Protein AF-0000000068113407 (afdb_homodimer)

InterPro domains:
  IPR004045 Glutathione S-transferase, N-terminal [PF13417] (29-101)
  IPR004045 Glutathione S-transferase, N-terminal [PS50404] (24-103)
  IPR005442 Glutathione S-transferase, omega-class [PR01625] (24-39)
  IPR005442 Glutathione S-transferase, omega-class [PR01625] (99-113)
  IPR005442 Glutathione S-transferase, omega-class [PR01625] (165-184)
  IPR010987 Glutathione S-transferase, C-terminal-like [PS50405] (108-237)
  IPR036249 Thioredoxin-like superfamily [SSF52833] (15-104)
  IPR036282 Glutathione S-transferase, C-terminal domain superfamily [SSF47616] (107-226)
  IPR040079 Glutathione transferase family [SFLDS00019] (26-212)
  IPR050983 Glutathione S-transferase Omega/HSP26 [PTHR43968] (9-236)

pLDDT: mean 93.96, std 8.07, range [32.47, 98.88]

Foldseek 3Di:
DPQPDADLLDDADFAPRDDDDDPLFKEWAAALLDLLQQLQLLLCLQLVGRYHYHHHDLVGGYPCQCQQPVVSDDTWIDHDDSRIDHTSLRNSVVCCVVRVPRHQADPPPVRNVVLVVLLVLLVLLVVVVVCVQEPVVPDDPVSLVSNVVSLVVVLVCCVVQVALENSHVDHGSSCSSNLSSVLLLVLDPDPSSDDDCVRRVSVVSSNVVQCVDPSNVSSRQDSVLSVVVSVCSNVVHDDSVVSSVVD/DPQPDADLLDDADFAPRDDDDDPLFKEWAAALLDLLQQLQLLLCLQLVGRYHYHHHDLVGGYPCQCQQPVVSDDTWIDHDDSRIDHTSLRNSVVCCVVRVPRHQADPPPVRNVVLVVLLVLLVLLVVVVVCVQEPVVPDDPVSLVSNVVSLVVVLVCCVVQVALENSHVDHGSSCSSNLSSVLLLVLDPDPSSDDDCVRRVSVVSSNVVQCVDRSNVSSRQDSVLSVVVSVCSNVVHDDSVVSSVVD

Solvent-accessible surface area (backbone atoms only — not comparable to full-atom values): 27690 Å² total; per-residue (Å²): 128,80,76,77,78,75,67,82,76,55,72,55,40,22,59,86,50,77,81,77,77,86,82,87,54,38,30,33,40,30,31,86,84,37,52,53,20,44,29,39,51,30,47,37,46,64,49,66,56,80,62,43,74,44,30,43,26,82,84,47,48,30,82,66,43,57,81,57,17,92,80,62,54,62,22,17,33,32,77,44,97,88,44,55,45,52,47,34,70,50,42,44,53,43,47,49,68,78,49,56,89,53,74,43,65,59,87,49,60,68,60,35,44,48,38,55,48,54,45,58,51,44,49,41,51,50,52,50,53,48,30,64,44,70,39,53,86,71,64,44,72,65,56,51,49,44,31,52,50,35,53,48,48,53,34,49,51,37,59,75,67,69,36,67,30,86,52,28,87,48,75,20,47,43,42,48,66,46,39,50,48,54,57,52,44,69,69,46,97,42,80,94,58,58,81,52,53,92,81,33,48,65,42,49,52,33,53,56,52,46,56,66,34,70,39,43,48,78,65,61,75,54,66,69,45,51,52,48,50,54,54,25,51,56,71,69,60,74,58,69,64,69,44,56,72,68,97,127,80,75,77,79,74,67,80,76,55,74,55,40,21,58,84,49,78,82,78,77,87,81,87,55,37,30,34,40,30,31,86,82,37,52,54,22,43,30,39,52,30,47,35,47,65,50,67,56,78,60,43,75,44,29,43,24,82,84,48,48,30,82,64,43,57,81,57,17,92,81,62,54,62,22,17,34,32,76,46,95,87,42,55,45,53,48,34,68,50,40,44,52,43,46,49,68,78,47,56,88,52,71,45,65,60,86,49,61,69,60,34,45,48,38,55,49,53,44,58,52,44,48,40,51,49,51,49,53,48,30,64,45,70,38,53,86,72,64,44,71,65,55,52,49,43,30,52,50,35,53,49,49,53,33,48,51,38,59,74,68,70,38,67,32,88,51,28,88,50,76,19,47,43,42,47,65,47,39,50,47,54,56,52,44,69,69,47,95,42,80,93,59,60,82,52,53,92,80,33,48,64,44,50,52,32,52,55,52,48,55,66,33,68,39,43,49,78,65,62,75,54,66,70,43,52,50,48,49,53,56,25,50,55,70,69,59,72,58,68,65,70,44,59,74,66,101

Organism: Bombyx mori (NCBI:txid7091)

Sequence (494 aa):
MVSPKINFNTKHLGKGDPLPPWSGKLRVYNMRLCPFAQRTILTLNAKQIDYEVINIDLVNKPEWLPTKSIFGKVPTIEVEDGVCICESLIIAEYLEEVYPEIPLISKDPIKKAYEKIIIEASEPIFVMYFKVMRTPDTINDETLMSYHKALTFFEGQLRNRGTRFLGGEKPGFADYMIWPWFERIQSMNDEKLKIKSAKFDLLVAYIENMYKDPAVSQYLLPKDVMDKLHAEYKTGKFEVQSIEDLLMVSPKINFNTKHLGKGDPLPPWSGKLRVYNMRLCPFAQRTILTLNAKQIDYEVINIDLVNKPEWLPTKSIFGKVPTIEVEDGVCICESLIIAEYLEEVYPEIPLISKDPIKKAYEKIIIEASEPIFVMYFKVMRTPDTINDETLMSYHKALTFFEGQLRNRGTRFLGGEKPGFADYMIWPWFERIQSMNDEKLKIKSAKFDLLVAYIENMYKDPAVSQYLLPKDVMDKLHAEYKTGKFEVQSIEDLL

Radius of gyration: 23.31 Å; Cα contacts (8 Å, |Δi|>4): 708; chains: 2; bounding box: 56×69×54 Å

Structure (mmCIF, N/CA/C/O backbone):
data_AF-0000000068113407-model_v1
#
loop_
_entity.id
_entity.type
_entity.pdbx_description
1 polymer 'Glutathione S-transferase 13'
#
loop_
_atom_site.group_PDB
_atom_site.id
_atom_site.type_symbol
_atom_site.label_atom_id
_atom_site.label_alt_id
_atom_site.label_comp_id
_atom_site.label_asym_id
_atom_site.label_entity_id
_atom_site.label_seq_id
_atom_site.pdbx_PDB_ins_code
_atom_site.Cartn_x
_atom_site.Cartn_y
_atom_site.Cartn_z
_atom_site.occupancy
_atom_site.B_iso_or_equiv
_atom_site.auth_seq_id
_atom_site.auth_comp_id
_atom_site.auth_asym_id
_atom_site.auth_atom_id
_atom_site.pdbx_PDB_model_num
ATOM 1 N N . MET A 1 1 ? 17.859 19.094 28.344 1 32.53 1 MET A N 1
ATOM 2 C CA . MET A 1 1 ? 18.109 19.875 27.141 1 32.53 1 MET A CA 1
ATOM 3 C C . MET A 1 1 ? 16.969 19.766 26.156 1 32.53 1 MET A C 1
ATOM 5 O O . MET A 1 1 ? 16.516 18.656 25.859 1 32.53 1 MET A O 1
ATOM 9 N N . VAL A 1 2 ? 16.156 20.688 26.047 1 39.19 2 VAL A N 1
ATOM 10 C CA . VAL A 1 2 ? 14.992 20.703 25.156 1 39.19 2 VAL A CA 1
ATOM 11 C C . VAL A 1 2 ? 15.414 20.312 23.75 1 39.19 2 VAL A C 1
ATOM 13 O O . VAL A 1 2 ? 16.391 20.844 23.203 1 39.19 2 VAL A O 1
ATOM 16 N N . SER A 1 3 ? 15.242 19.109 23.266 1 49.22 3 SER A N 1
ATOM 17 C CA . SER A 1 3 ? 15.633 18.719 21.906 1 49.22 3 SER A CA 1
ATOM 18 C C . SER A 1 3 ? 15.367 19.859 20.922 1 49.22 3 SER A C 1
ATOM 20 O O . SER A 1 3 ? 14.297 20.469 20.938 1 49.22 3 SER A O 1
ATOM 22 N N . PRO A 1 4 ? 16.531 20.5 20.422 1 57.78 4 PRO A N 1
ATOM 23 C CA . PRO A 1 4 ? 16.359 21.625 19.484 1 57.78 4 PRO A CA 1
ATOM 24 C C . PRO A 1 4 ? 15.203 21.406 18.516 1 57.78 4 PRO A C 1
ATOM 26 O O . PRO A 1 4 ? 14.914 20.266 18.125 1 57.78 4 PRO A O 1
ATOM 29 N N . LYS A 1 5 ? 14.328 22.391 18.453 1 81.06 5 LYS A N 1
ATOM 30 C CA . LYS A 1 5 ? 13.188 22.406 17.547 1 81.06 5 LYS A CA 1
ATOM 31 C C . LYS A 1 5 ? 13.633 22.141 16.109 1 81.06 5 LYS A C 1
ATOM 33 O O . LYS A 1 5 ? 14.609 22.734 15.633 1 81.06 5 LYS A O 1
ATOM 38 N N . ILE A 1 6 ? 13.203 21.172 15.516 1 90.5 6 ILE A N 1
ATOM 39 C CA . ILE A 1 6 ? 13.5 20.812 14.133 1 90.5 6 ILE A CA 1
ATOM 40 C C . ILE A 1 6 ? 13.109 21.953 13.203 1 90.5 6 ILE A C 1
ATOM 42 O O . ILE A 1 6 ? 12.008 22.5 13.305 1 90.5 6 ILE A O 1
ATOM 46 N N . ASN A 1 7 ? 14.062 22.453 12.445 1 92.44 7 ASN A N 1
ATOM 47 C CA . ASN A 1 7 ? 13.727 23.391 11.375 1 92.44 7 ASN A CA 1
ATOM 48 C C . ASN A 1 7 ? 13.211 22.656 10.141 1 92.44 7 ASN A C 1
ATOM 50 O O . ASN A 1 7 ? 13.992 22.109 9.359 1 92.44 7 ASN A O 1
ATOM 54 N N . PHE A 1 8 ? 11.906 22.719 9.852 1 95.31 8 PHE A N 1
ATOM 55 C CA . PHE A 1 8 ? 11.273 21.984 8.758 1 95.31 8 PHE A CA 1
ATOM 56 C C . PHE A 1 8 ? 11.5 22.719 7.434 1 95.31 8 PHE A C 1
ATOM 58 O O . PHE A 1 8 ? 11.227 22.172 6.363 1 95.31 8 PHE A O 1
ATOM 65 N N . ASN A 1 9 ? 11.961 23.922 7.5 1 93.19 9 ASN A N 1
ATOM 66 C CA . ASN A 1 9 ? 11.945 24.781 6.32 1 93.19 9 ASN A CA 1
ATOM 67 C C . ASN A 1 9 ? 13.352 25.078 5.824 1 93.19 9 ASN A C 1
ATOM 69 O O . ASN A 1 9 ? 13.641 26.188 5.387 1 93.19 9 ASN A O 1
ATOM 73 N N . THR A 1 10 ? 14.195 24.125 5.984 1 91.75 10 THR A N 1
ATOM 74 C CA . THR A 1 10 ? 15.547 24.25 5.449 1 91.75 10 THR A CA 1
ATOM 75 C C . THR A 1 10 ? 15.523 24.297 3.924 1 91.75 10 THR A C 1
ATOM 77 O O . THR A 1 10 ? 14.508 23.969 3.303 1 91.75 10 THR A O 1
ATOM 80 N N . LYS A 1 11 ? 16.625 24.734 3.418 1 94.19 11 LYS A N 1
ATOM 81 C CA . LYS A 1 11 ? 16.797 24.75 1.969 1 94.19 11 LYS A CA 1
ATOM 82 C C . LYS A 1 11 ? 16.562 23.375 1.368 1 94.19 11 LYS A C 1
ATOM 84 O O . LYS A 1 11 ? 17 22.359 1.922 1 94.19 11 LYS A O 1
ATOM 89 N N . HIS A 1 12 ? 15.875 23.359 0.222 1 97.19 12 HIS A N 1
ATOM 90 C CA . HIS A 1 12 ? 15.75 22.125 -0.542 1 97.19 12 HIS A CA 1
ATOM 91 C C . HIS A 1 12 ? 16.984 21.875 -1.397 1 97.19 12 HIS A C 1
ATOM 93 O O . HIS A 1 12 ? 17.266 22.641 -2.32 1 97.19 12 HIS A O 1
ATOM 99 N N . LEU A 1 13 ? 17.688 20.812 -1.129 1 97.81 13 LEU A N 1
ATOM 100 C CA . LEU A 1 13 ? 18.922 20.516 -1.847 1 97.81 13 LEU A CA 1
ATOM 101 C C . LEU A 1 13 ? 18.625 20.016 -3.258 1 97.81 13 LEU A C 1
ATOM 103 O O . LEU A 1 13 ? 17.75 19.156 -3.449 1 97.81 13 LEU A O 1
ATOM 107 N N . GLY A 1 14 ? 19.266 20.578 -4.234 1 97.19 14 GLY A N 1
ATOM 108 C CA . GLY A 1 14 ? 19.109 20.219 -5.633 1 97.19 14 GLY A CA 1
ATOM 109 C C . GLY A 1 14 ? 20.406 19.844 -6.312 1 97.19 14 GLY A C 1
ATOM 110 O O . GLY A 1 14 ? 21.375 19.5 -5.645 1 97.19 14 GLY A O 1
ATOM 111 N N . LYS A 1 15 ? 20.344 19.797 -7.656 1 97 15 LYS A N 1
ATOM 112 C CA . LYS A 1 15 ? 21.5 19.469 -8.469 1 97 15 LYS A CA 1
ATOM 113 C C . LYS A 1 15 ? 22.719 20.297 -8.047 1 97 15 LYS A C 1
ATOM 115 O O . LYS A 1 15 ? 22.625 21.516 -7.895 1 97 15 LYS A O 1
ATOM 120 N N . GLY A 1 16 ? 23.812 19.641 -7.844 1 97.69 16 GLY A N 1
ATOM 121 C CA . GLY A 1 16 ? 25.062 20.312 -7.508 1 97.69 16 GLY A CA 1
ATOM 122 C C . GLY A 1 16 ? 25.266 20.469 -6.012 1 97.69 16 GLY A C 1
ATOM 123 O O . GLY A 1 16 ? 26.391 20.719 -5.555 1 97.69 16 GLY A O 1
ATOM 124 N N . ASP A 1 17 ? 24.188 20.453 -5.168 1 98.06 17 ASP A N 1
ATOM 125 C CA . ASP A 1 17 ? 24.312 20.562 -3.719 1 98.06 17 ASP A CA 1
ATOM 126 C C . ASP A 1 17 ? 24.938 19.297 -3.125 1 98.06 17 ASP A C 1
ATOM 128 O O . ASP A 1 17 ? 24.594 18.188 -3.539 1 98.06 17 ASP A O 1
ATOM 132 N N . PRO A 1 18 ? 25.859 19.438 -2.234 1 98 18 PRO A N 1
ATOM 133 C CA . PRO A 1 18 ? 26.5 18.25 -1.653 1 98 18 PRO A CA 1
ATOM 134 C C . PRO A 1 18 ? 25.609 17.531 -0.654 1 98 18 PRO A C 1
ATOM 136 O O . PRO A 1 18 ? 24.734 18.141 -0.025 1 98 18 PRO A O 1
ATOM 139 N N . LEU A 1 19 ? 25.781 16.297 -0.488 1 97.75 19 LEU A N 1
ATOM 140 C CA . LEU A 1 19 ? 25.141 15.5 0.562 1 97.75 19 LEU A CA 1
ATOM 141 C C . LEU A 1 19 ? 25.688 15.883 1.935 1 97.75 19 LEU A C 1
ATOM 143 O O . LEU A 1 19 ? 26.891 15.805 2.172 1 97.75 19 LEU A O 1
ATOM 147 N N . PRO A 1 20 ? 24.812 16.344 2.854 1 97.25 20 PRO A N 1
ATOM 148 C CA . PRO A 1 20 ? 25.297 16.609 4.207 1 97.25 20 PRO A CA 1
ATOM 149 C C . PRO A 1 20 ? 25.844 15.367 4.895 1 97.25 20 PRO A C 1
ATOM 151 O O . PRO A 1 20 ? 25.312 14.273 4.723 1 97.25 20 PRO A O 1
ATOM 154 N N . PRO A 1 21 ? 26.859 15.484 5.684 1 96.62 21 PRO A N 1
ATOM 155 C CA . PRO A 1 21 ? 27.406 14.32 6.383 1 96.62 21 PRO A CA 1
ATOM 156 C C . PRO A 1 21 ? 26.422 13.688 7.352 1 96.62 21 PRO A C 1
ATOM 158 O O . PRO A 1 21 ? 25.531 14.375 7.867 1 96.62 21 PRO A O 1
ATOM 161 N N . TRP A 1 22 ? 26.594 12.445 7.535 1 95.94 22 TRP A N 1
ATOM 162 C CA . TRP A 1 22 ? 25.766 11.734 8.5 1 95.94 22 TRP A CA 1
ATOM 163 C C . TRP A 1 22 ? 25.984 12.273 9.906 1 95.94 22 TRP A C 1
ATOM 165 O O . TRP A 1 22 ? 27.125 12.383 10.375 1 95.94 22 TRP A O 1
ATOM 175 N N . SER A 1 23 ? 24.969 12.625 10.609 1 94.25 23 SER A N 1
ATOM 176 C CA . SER A 1 23 ? 25.047 13.273 11.914 1 94.25 23 SER A CA 1
ATOM 177 C C . SER A 1 23 ? 25 12.25 13.047 1 94.25 23 SER A C 1
ATOM 179 O O . SER A 1 23 ? 25.297 12.578 14.195 1 94.25 23 SER A O 1
ATOM 181 N N . GLY A 1 24 ? 24.516 11.016 12.773 1 94.19 24 GLY A N 1
ATOM 182 C CA . GLY A 1 24 ? 24.312 10.016 13.805 1 94.19 24 GLY A CA 1
ATOM 183 C C . GLY A 1 24 ? 22.875 9.945 14.289 1 94.19 24 GLY A C 1
ATOM 184 O O . GLY A 1 24 ? 22.516 9.055 15.07 1 94.19 24 GLY A O 1
ATOM 185 N N . LYS A 1 25 ? 22.094 10.875 13.75 1 95.19 25 LYS A N 1
ATOM 186 C CA . LYS A 1 25 ? 20.672 10.906 14.062 1 95.19 25 LYS A CA 1
ATOM 187 C C . LYS A 1 25 ? 19.828 10.367 12.906 1 95.19 25 LYS A C 1
ATOM 189 O O . LYS A 1 25 ? 20.266 10.391 11.758 1 95.19 25 LYS A O 1
ATOM 194 N N . LEU A 1 26 ? 18.641 9.867 13.352 1 97.94 26 LEU A N 1
ATOM 195 C CA . LEU A 1 26 ? 17.688 9.523 12.297 1 97.94 26 LEU A CA 1
ATOM 196 C C . LEU A 1 26 ? 17.484 10.695 11.344 1 97.94 26 LEU A C 1
ATOM 198 O O . LEU A 1 26 ? 17.266 11.828 11.781 1 97.94 26 LEU A O 1
ATOM 202 N N . ARG A 1 27 ? 17.672 10.398 10.062 1 98.19 27 ARG A N 1
ATOM 203 C CA . ARG A 1 27 ? 17.578 11.445 9.039 1 98.19 27 ARG A CA 1
ATOM 204 C C . ARG A 1 27 ? 16.406 11.195 8.102 1 98.19 27 ARG A C 1
ATOM 206 O O . ARG A 1 27 ? 16.172 10.062 7.676 1 98.19 27 ARG A O 1
ATOM 213 N N . VAL A 1 28 ? 15.648 12.25 7.812 1 98.62 28 VAL A N 1
ATOM 214 C CA . VAL A 1 28 ? 14.539 12.164 6.863 1 98.62 28 VAL A CA 1
ATOM 215 C C . VAL A 1 28 ? 14.875 12.969 5.609 1 98.62 28 VAL A C 1
ATOM 217 O O . VAL A 1 28 ? 15.109 14.18 5.688 1 98.62 28 VAL A O 1
ATOM 220 N N . TYR A 1 29 ? 15.031 12.273 4.496 1 98.75 29 TYR A N 1
ATOM 221 C CA . TYR A 1 29 ? 14.977 12.969 3.213 1 98.75 29 TYR A CA 1
ATOM 222 C C . TYR A 1 29 ? 13.539 13.344 2.865 1 98.75 29 TYR A C 1
ATOM 224 O O . TYR A 1 29 ? 12.68 12.477 2.705 1 98.75 29 TYR A O 1
ATOM 232 N N . ASN A 1 30 ? 13.289 14.602 2.672 1 98.19 30 ASN A N 1
ATOM 233 C CA . ASN A 1 30 ? 11.953 15.195 2.709 1 98.19 30 ASN A CA 1
ATOM 234 C C . ASN A 1 30 ? 11.75 16.188 1.57 1 98.19 30 ASN A C 1
ATOM 236 O O . ASN A 1 30 ? 12.68 16.469 0.81 1 98.19 30 ASN A O 1
ATOM 240 N N . MET A 1 31 ? 10.625 16.547 1.282 1 96.94 31 MET A N 1
ATOM 241 C CA . MET A 1 31 ? 10.164 17.734 0.557 1 96.94 31 MET A CA 1
ATOM 242 C C . MET A 1 31 ? 8.992 18.391 1.274 1 96.94 31 MET A C 1
ATOM 244 O O . MET A 1 31 ? 7.965 17.75 1.507 1 96.94 31 MET A O 1
ATOM 248 N N . ARG A 1 32 ? 9.148 19.594 1.613 1 95.56 32 ARG A N 1
ATOM 249 C CA . ARG A 1 32 ? 8.25 20.297 2.527 1 95.56 32 ARG A CA 1
ATOM 250 C C . ARG A 1 32 ? 6.812 20.234 2.027 1 95.56 32 ARG A C 1
ATOM 252 O O . ARG A 1 32 ? 5.875 20.172 2.826 1 95.56 32 ARG A O 1
ATOM 259 N N . LEU A 1 33 ? 6.641 20.219 0.762 1 93.62 33 LEU A N 1
ATOM 260 C CA . LEU A 1 33 ? 5.309 20.312 0.177 1 93.62 33 LEU A CA 1
ATOM 261 C C . LEU A 1 33 ? 4.758 18.922 -0.152 1 93.62 33 LEU A C 1
ATOM 263 O O . LEU A 1 33 ? 3.619 18.797 -0.608 1 93.62 33 LEU A O 1
ATOM 267 N N . CYS A 1 34 ? 5.477 17.922 0.014 1 95.19 34 CYS A N 1
ATOM 268 C CA . CYS A 1 34 ? 5.066 16.578 -0.386 1 95.19 34 CYS A CA 1
ATOM 269 C C . CYS A 1 34 ? 4.141 15.969 0.654 1 95.19 34 CYS A C 1
ATOM 271 O O . CYS A 1 34 ? 4.531 15.781 1.808 1 95.19 34 CYS A O 1
ATOM 273 N N . PRO A 1 35 ? 2.938 15.633 0.251 1 96.5 35 PRO A N 1
ATOM 274 C CA . PRO A 1 35 ? 1.987 15.062 1.212 1 96.5 35 PRO A CA 1
ATOM 275 C C . PRO A 1 35 ? 2.416 13.695 1.727 1 96.5 35 PRO A C 1
ATOM 277 O O . PRO A 1 35 ? 2.111 13.336 2.867 1 96.5 35 PRO A O 1
ATOM 280 N N . PHE A 1 36 ? 3.115 12.898 0.971 1 97.88 36 PHE A N 1
ATOM 281 C CA . PHE A 1 36 ? 3.58 11.594 1.414 1 97.88 36 PHE A CA 1
ATOM 282 C C . PHE A 1 36 ? 4.711 11.734 2.426 1 97.88 36 PHE A C 1
ATOM 284 O O . PHE A 1 36 ? 4.773 10.984 3.402 1 97.88 36 PHE A O 1
ATOM 291 N N . ALA A 1 37 ? 5.586 12.672 2.189 1 98.44 37 ALA A N 1
ATOM 292 C CA . ALA A 1 37 ? 6.637 12.953 3.166 1 98.44 37 ALA A CA 1
ATOM 293 C C . ALA A 1 37 ? 6.047 13.484 4.469 1 98.44 37 ALA A C 1
ATOM 295 O O . ALA A 1 37 ? 6.574 13.219 5.551 1 98.44 37 ALA A O 1
ATOM 296 N N . GLN A 1 38 ? 4.961 14.219 4.332 1 98.5 38 GLN A N 1
ATOM 297 C CA . GLN A 1 38 ? 4.273 14.727 5.516 1 98.5 38 GLN A CA 1
ATOM 298 C C . GLN A 1 38 ? 3.859 13.586 6.441 1 98.5 38 GLN A C 1
ATOM 300 O O . GLN A 1 38 ? 3.926 13.711 7.664 1 98.5 38 GLN A O 1
ATOM 305 N N . ARG A 1 39 ? 3.438 12.438 5.922 1 98.81 39 ARG A N 1
ATOM 306 C CA . ARG A 1 39 ? 3.107 11.266 6.727 1 98.81 39 ARG A CA 1
ATOM 307 C C . ARG A 1 39 ? 4.25 10.914 7.672 1 98.81 39 ARG A C 1
ATOM 309 O O . ARG A 1 39 ? 4.027 10.656 8.859 1 98.81 39 ARG A O 1
ATOM 316 N N . THR A 1 40 ? 5.441 10.906 7.113 1 98.88 40 THR A N 1
ATOM 317 C CA . THR A 1 40 ? 6.629 10.531 7.871 1 98.88 40 THR A CA 1
ATOM 318 C C . THR A 1 40 ? 6.914 11.562 8.969 1 98.88 40 THR A C 1
ATOM 320 O O . THR A 1 40 ? 7.141 11.195 10.125 1 98.88 40 THR A O 1
ATOM 323 N N . ILE A 1 41 ? 6.824 12.82 8.633 1 98.75 41 ILE A N 1
ATOM 324 C CA . ILE A 1 41 ? 7.086 13.891 9.594 1 98.75 41 ILE A CA 1
ATOM 325 C C . ILE A 1 41 ? 6.059 13.828 10.719 1 98.75 41 ILE A C 1
ATOM 327 O O . ILE A 1 41 ? 6.414 13.93 11.898 1 98.75 41 ILE A O 1
ATOM 331 N N . LEU A 1 42 ? 4.801 13.672 10.352 1 98.75 42 LEU A N 1
ATOM 332 C CA . LEU A 1 42 ? 3.754 13.586 11.367 1 98.75 42 LEU A CA 1
ATOM 333 C C . LEU A 1 42 ? 3.996 12.406 12.297 1 98.75 42 LEU A C 1
ATOM 335 O O . LEU A 1 42 ? 3.801 12.516 13.516 1 98.75 42 LEU A O 1
ATOM 339 N N . THR A 1 43 ? 4.383 11.25 11.766 1 98.75 43 THR A N 1
ATOM 340 C CA . THR A 1 43 ? 4.684 10.078 12.578 1 98.75 43 THR A CA 1
ATOM 341 C C . THR A 1 43 ? 5.816 10.367 13.555 1 98.75 43 THR A C 1
ATOM 343 O O . THR A 1 43 ? 5.707 10.07 14.75 1 98.75 43 THR A O 1
ATOM 346 N N . LEU A 1 44 ? 6.848 10.953 13.047 1 98.69 44 LEU A N 1
ATOM 347 C CA . LEU A 1 44 ? 8.008 11.273 13.867 1 98.69 44 LEU A CA 1
ATOM 348 C C . LEU A 1 44 ? 7.641 12.258 14.969 1 98.69 44 LEU A C 1
ATOM 350 O O . LEU A 1 44 ? 8.039 12.086 16.125 1 98.69 44 LEU A O 1
ATOM 354 N N . ASN A 1 45 ? 6.895 13.305 14.586 1 98.44 45 ASN A N 1
ATOM 355 C CA . ASN A 1 45 ? 6.438 14.289 15.555 1 98.44 45 ASN A CA 1
ATOM 356 C C . ASN A 1 45 ? 5.562 13.656 16.641 1 98.44 45 ASN A C 1
ATOM 358 O O . ASN A 1 45 ? 5.754 13.914 17.828 1 98.44 45 ASN A O 1
ATOM 362 N N . ALA A 1 46 ? 4.637 12.867 16.203 1 98.5 46 ALA A N 1
ATOM 363 C CA . ALA A 1 46 ? 3.709 12.227 17.141 1 98.5 46 ALA A CA 1
ATOM 364 C C . ALA A 1 46 ? 4.453 11.32 18.125 1 98.5 46 ALA A C 1
ATOM 366 O O . ALA A 1 46 ? 4.094 11.242 19.297 1 98.5 46 ALA A O 1
ATOM 367 N N . LYS A 1 47 ? 5.469 10.672 17.625 1 98.38 47 LYS A N 1
ATOM 368 C CA . LYS A 1 47 ? 6.211 9.727 18.453 1 98.38 47 LYS A CA 1
ATOM 369 C C . LYS A 1 47 ? 7.328 10.422 19.234 1 98.38 47 LYS A C 1
ATOM 371 O O . LYS A 1 47 ? 8.016 9.797 20.031 1 98.38 47 LYS A O 1
ATOM 376 N N . GLN A 1 48 ? 7.52 11.68 18.953 1 97.56 48 GLN A N 1
ATOM 377 C CA . GLN A 1 48 ? 8.508 12.492 19.641 1 97.56 48 GLN A CA 1
ATOM 378 C C . GLN A 1 48 ? 9.914 11.914 19.484 1 97.56 48 GLN A C 1
ATOM 380 O O . GLN A 1 48 ? 10.656 11.789 20.453 1 97.56 48 GLN A O 1
ATOM 385 N N . ILE A 1 49 ? 10.203 11.539 18.312 1 97.44 49 ILE A N 1
ATOM 386 C CA . ILE A 1 49 ? 11.516 11.023 17.953 1 97.44 49 ILE A CA 1
ATOM 387 C C . ILE A 1 49 ? 12.414 12.18 17.5 1 97.44 49 ILE A C 1
ATOM 389 O O . ILE A 1 49 ? 11.969 13.07 16.766 1 97.44 49 ILE A O 1
ATOM 393 N N . ASP A 1 50 ? 13.625 12.148 17.969 1 96.44 50 ASP A N 1
ATOM 394 C CA . ASP A 1 50 ? 14.609 13.109 17.5 1 96.44 50 ASP A CA 1
ATOM 395 C C . ASP A 1 50 ? 15.133 12.727 16.125 1 96.44 50 ASP A C 1
ATOM 397 O O . ASP A 1 50 ? 15.508 11.578 15.891 1 96.44 50 ASP A O 1
ATOM 401 N N . TYR A 1 51 ? 15.109 13.688 15.18 1 97.38 51 TYR A N 1
ATOM 402 C CA . TYR A 1 51 ? 15.531 13.414 13.812 1 97.38 51 TYR A CA 1
ATOM 403 C C . TYR A 1 51 ? 16.031 14.688 13.133 1 97.38 51 TYR A C 1
ATOM 405 O O . TYR A 1 51 ? 15.867 15.789 13.664 1 97.38 51 TYR A O 1
ATOM 413 N N . GLU A 1 52 ? 16.719 14.453 12.047 1 96.5 52 GLU A N 1
ATOM 414 C CA . GLU A 1 52 ? 17.141 15.547 11.164 1 96.5 52 GLU A CA 1
ATOM 415 C C . GLU A 1 52 ? 16.359 15.516 9.852 1 96.5 52 GLU A C 1
ATOM 417 O O . GLU A 1 52 ? 16.062 14.445 9.32 1 96.5 52 GLU A O 1
ATOM 422 N N . VAL A 1 53 ? 16.047 16.703 9.352 1 97.44 53 VAL A N 1
ATOM 423 C CA . VAL A 1 53 ? 15.312 16.812 8.094 1 97.44 53 VAL A CA 1
ATOM 424 C C . VAL A 1 53 ? 16.234 17.375 7.012 1 97.44 53 VAL A C 1
ATOM 426 O O . VAL A 1 53 ? 16.922 18.375 7.227 1 97.44 53 VAL A O 1
ATOM 429 N N . ILE A 1 54 ? 16.344 16.719 5.922 1 97.88 54 ILE A N 1
ATOM 430 C CA . ILE A 1 54 ? 17 17.203 4.715 1 97.88 54 ILE A CA 1
ATOM 431 C C . ILE A 1 54 ? 15.984 17.328 3.582 1 97.88 54 ILE A C 1
ATOM 433 O O . ILE A 1 54 ? 15.539 16.312 3.027 1 97.88 54 ILE A O 1
ATOM 437 N N . ASN A 1 55 ? 15.656 18.578 3.205 1 97.75 55 ASN A N 1
ATOM 438 C CA . ASN A 1 55 ? 14.703 18.781 2.123 1 97.75 55 ASN A CA 1
ATOM 439 C C . ASN A 1 55 ? 15.359 18.641 0.755 1 97.75 55 ASN A C 1
ATOM 441 O O . ASN A 1 55 ? 16.5 19.062 0.558 1 97.75 55 ASN A O 1
ATOM 445 N N . ILE A 1 56 ? 14.625 18.031 -0.161 1 97.81 56 ILE A N 1
ATOM 446 C CA . ILE A 1 56 ? 15.117 17.703 -1.498 1 97.81 56 ILE A CA 1
ATOM 447 C C . ILE A 1 56 ? 14.281 18.438 -2.541 1 97.81 56 ILE A C 1
ATOM 449 O O . ILE A 1 56 ? 13.055 18.484 -2.443 1 97.81 56 ILE A O 1
ATOM 453 N N . ASP A 1 57 ? 14.969 19.125 -3.492 1 96.06 57 ASP A N 1
ATOM 454 C CA . ASP A 1 57 ? 14.32 19.609 -4.703 1 96.06 57 ASP A CA 1
ATOM 455 C C . ASP A 1 57 ? 14 18.469 -5.66 1 96.06 57 ASP A C 1
ATOM 457 O O . ASP A 1 57 ? 14.898 17.922 -6.305 1 96.06 57 ASP A O 1
ATOM 461 N N . LEU A 1 58 ? 12.781 18.188 -5.84 1 93 58 LEU A N 1
ATOM 462 C CA . LEU A 1 58 ? 12.391 17.016 -6.617 1 93 58 LEU A CA 1
ATOM 463 C C . LEU A 1 58 ? 12.359 17.344 -8.109 1 93 58 LEU A C 1
ATOM 465 O O . LEU A 1 58 ? 12.242 16.438 -8.938 1 93 58 LEU A O 1
ATOM 469 N N . VAL A 1 59 ? 12.391 18.594 -8.445 1 92.44 59 VAL A N 1
ATOM 470 C CA . VAL A 1 59 ? 12.461 19 -9.844 1 92.44 59 VAL A CA 1
ATOM 471 C C . VAL A 1 59 ? 13.906 18.922 -10.336 1 92.44 59 VAL A C 1
ATOM 473 O O . VAL A 1 59 ? 14.18 18.328 -11.391 1 92.44 59 VAL A O 1
ATOM 476 N N . ASN A 1 60 ? 14.797 19.516 -9.617 1 94.5 60 ASN A N 1
ATOM 477 C CA . ASN A 1 60 ? 16.234 19.438 -9.875 1 94.5 60 ASN A CA 1
ATOM 478 C C . ASN A 1 60 ? 16.953 18.641 -8.797 1 94.5 60 ASN A C 1
ATOM 480 O O . ASN A 1 60 ? 17.734 19.188 -8.023 1 94.5 60 ASN A O 1
ATOM 484 N N . LYS A 1 61 ? 16.828 17.391 -8.859 1 96.81 61 LYS A N 1
ATOM 485 C CA . LYS A 1 61 ? 17.25 16.484 -7.797 1 96.81 61 LYS A CA 1
ATOM 486 C C . LYS A 1 61 ? 18.781 16.469 -7.672 1 96.81 61 LYS A C 1
ATOM 488 O O . LYS A 1 61 ? 19.484 16.516 -8.672 1 96.81 61 LYS A O 1
ATOM 493 N N . PRO A 1 62 ? 19.266 16.344 -6.426 1 98.12 62 PRO A N 1
ATOM 494 C CA . PRO A 1 62 ? 20.703 16.125 -6.27 1 98.12 62 PRO A CA 1
ATOM 495 C C . PRO A 1 62 ? 21.172 14.789 -6.855 1 98.12 62 PRO A C 1
ATOM 497 O O . PRO A 1 62 ? 20.438 13.789 -6.77 1 98.12 62 PRO A O 1
ATOM 500 N N . GLU A 1 63 ? 22.375 14.695 -7.348 1 97.81 63 GLU A N 1
ATOM 501 C CA . GLU A 1 63 ? 22.922 13.523 -8.031 1 97.81 63 GLU A CA 1
ATOM 502 C C . GLU A 1 63 ? 23.062 12.344 -7.078 1 97.81 63 GLU A C 1
ATOM 504 O O . GLU A 1 63 ? 23 11.188 -7.5 1 97.81 63 GLU A O 1
ATOM 509 N N . TRP A 1 64 ? 23.219 12.641 -5.801 1 98 64 TRP A N 1
ATOM 510 C CA . TRP A 1 64 ? 23.484 11.594 -4.82 1 98 64 TRP A CA 1
ATOM 511 C C . TRP A 1 64 ? 22.188 10.977 -4.305 1 98 64 TRP A C 1
ATOM 513 O O . TRP A 1 64 ? 22.219 9.961 -3.605 1 98 64 TRP A O 1
ATOM 523 N N . LEU A 1 65 ? 20.984 11.492 -4.633 1 98.19 65 LEU A N 1
ATOM 524 C CA . LEU A 1 65 ? 19.719 11.047 -4.062 1 98.19 65 LEU A CA 1
ATOM 525 C C . LEU A 1 65 ? 19.5 9.555 -4.305 1 98.19 65 LEU A C 1
ATOM 527 O O . LEU A 1 65 ? 19.047 8.836 -3.41 1 98.19 65 LEU A O 1
ATOM 531 N N . PRO A 1 66 ? 19.891 9 -5.488 1 95.81 66 PRO A N 1
ATOM 532 C CA . PRO A 1 66 ? 19.672 7.578 -5.746 1 95.81 66 PRO A CA 1
ATOM 533 C C . PRO A 1 66 ? 20.438 6.676 -4.793 1 95.81 66 PRO A C 1
ATOM 535 O O . PRO A 1 66 ? 20.094 5.504 -4.625 1 95.81 66 PRO A O 1
ATOM 538 N N . THR A 1 67 ? 21.469 7.141 -4.164 1 96.5 67 THR A N 1
ATOM 539 C CA . THR A 1 67 ? 22.219 6.34 -3.203 1 96.5 67 THR A CA 1
ATOM 540 C C . THR A 1 67 ? 21.484 6.262 -1.869 1 96.5 67 THR A C 1
ATOM 542 O O . THR A 1 67 ? 21.797 5.406 -1.034 1 96.5 67 THR A O 1
ATOM 545 N N . LYS A 1 68 ? 20.484 7.164 -1.624 1 97.75 68 LYS A N 1
ATOM 546 C CA . LYS A 1 68 ? 19.781 7.234 -0.346 1 97.75 68 LYS A CA 1
ATOM 547 C C . LYS A 1 68 ? 18.312 6.805 -0.497 1 97.75 68 LYS A C 1
ATOM 549 O O . LYS A 1 68 ? 17.672 6.418 0.48 1 97.75 68 LYS A O 1
ATOM 554 N N . SER A 1 69 ? 17.859 6.906 -1.721 1 97.19 69 SER A N 1
ATOM 555 C CA . SER A 1 69 ? 16.484 6.527 -2.031 1 97.19 69 SER A CA 1
ATOM 556 C C . SER A 1 69 ? 16.422 5.668 -3.287 1 97.19 69 SER A C 1
ATOM 558 O O . SER A 1 69 ? 16.609 6.168 -4.398 1 97.19 69 SER A O 1
ATOM 560 N N . ILE A 1 70 ? 16.047 4.484 -3.162 1 93.31 70 ILE A N 1
ATOM 561 C CA . ILE A 1 70 ? 16.125 3.516 -4.246 1 93.31 70 ILE A CA 1
ATOM 562 C C . ILE A 1 70 ? 15.188 3.928 -5.379 1 93.31 70 ILE A C 1
ATOM 564 O O . ILE A 1 70 ? 15.453 3.639 -6.547 1 93.31 70 ILE A O 1
ATOM 568 N N . PHE A 1 71 ? 14.156 4.672 -5.086 1 94.25 71 PHE A N 1
ATOM 569 C CA . PHE A 1 71 ? 13.219 5.105 -6.117 1 94.25 71 PHE A CA 1
ATOM 570 C C . PHE A 1 71 ? 13.445 6.566 -6.48 1 94.25 71 PHE A C 1
ATOM 572 O O . PHE A 1 71 ? 12.727 7.129 -7.305 1 94.25 71 PHE A O 1
ATOM 579 N N . GLY A 1 72 ? 14.406 7.148 -5.816 1 95.12 72 GLY A N 1
ATOM 580 C CA . GLY A 1 72 ? 14.688 8.547 -6.082 1 95.12 72 GLY A CA 1
ATOM 581 C C . GLY A 1 72 ? 13.578 9.477 -5.625 1 95.12 72 GLY A C 1
ATOM 582 O O . GLY A 1 72 ? 13.383 10.547 -6.203 1 95.12 72 GLY A O 1
ATOM 583 N N . LYS A 1 73 ? 12.797 9.016 -4.656 1 95.5 73 LYS A N 1
ATOM 584 C CA . LYS A 1 73 ? 11.648 9.773 -4.16 1 95.5 73 LYS A CA 1
ATOM 585 C C . LYS A 1 73 ? 11.789 10.07 -2.67 1 95.5 73 LYS A C 1
ATOM 587 O O . LYS A 1 73 ? 12.742 9.609 -2.027 1 95.5 73 LYS A O 1
ATOM 592 N N . VAL A 1 74 ? 11.008 10.938 -2.184 1 97.94 74 VAL A N 1
ATOM 593 C CA . VAL A 1 74 ? 10.836 11.188 -0.756 1 97.94 74 VAL A CA 1
ATOM 594 C C . VAL A 1 74 ? 9.445 10.719 -0.313 1 97.94 74 VAL A C 1
ATOM 596 O O . VAL A 1 74 ? 8.523 10.641 -1.126 1 97.94 74 VAL A O 1
ATOM 599 N N . PRO A 1 75 ? 9.227 10.312 0.898 1 98.56 75 PRO A N 1
ATOM 600 C CA . PRO A 1 75 ? 10.211 10.32 1.979 1 98.56 75 PRO A CA 1
ATOM 601 C C . PRO A 1 75 ? 11.125 9.094 1.955 1 98.56 75 PRO A C 1
ATOM 603 O O . PRO A 1 75 ? 10.734 8.047 1.439 1 98.56 75 PRO A O 1
ATOM 606 N N . THR A 1 76 ? 12.242 9.234 2.387 1 98.75 76 THR A N 1
ATOM 607 C CA . THR A 1 76 ? 13.188 8.18 2.75 1 98.75 76 THR A CA 1
ATOM 608 C C . THR A 1 76 ? 13.852 8.492 4.086 1 98.75 76 THR A C 1
ATOM 610 O O . THR A 1 76 ? 14.242 9.633 4.344 1 98.75 76 THR A O 1
ATOM 613 N N . ILE A 1 77 ? 13.922 7.547 4.973 1 98.81 77 ILE A N 1
ATOM 614 C CA . ILE A 1 77 ? 14.656 7.766 6.219 1 98.81 77 ILE A CA 1
ATOM 615 C C . ILE A 1 77 ? 15.961 6.977 6.195 1 98.81 77 ILE A C 1
ATOM 617 O O . ILE A 1 77 ? 16.047 5.918 5.566 1 98.81 77 ILE A O 1
ATOM 621 N N . GLU A 1 78 ? 16.891 7.512 6.695 1 98.69 78 GLU A N 1
ATOM 622 C CA . GLU A 1 78 ? 18.172 6.855 6.957 1 98.69 78 GLU A CA 1
ATOM 623 C C . GLU A 1 78 ? 18.359 6.602 8.453 1 98.69 78 GLU A C 1
ATOM 625 O O . GLU A 1 78 ? 18.438 7.547 9.242 1 98.69 78 GLU A O 1
ATOM 630 N N . VAL A 1 79 ? 18.469 5.332 8.852 1 98.12 79 VAL A N 1
ATOM 631 C CA . VAL A 1 79 ? 18.406 4.973 10.266 1 98.12 79 VAL A CA 1
ATOM 632 C C . VAL A 1 79 ? 19.797 4.648 10.773 1 98.12 79 VAL A C 1
ATOM 634 O O . VAL A 1 79 ? 20.047 4.637 11.984 1 98.12 79 VAL A O 1
ATOM 637 N N . GLU A 1 80 ? 20.656 4.215 9.93 1 96.5 80 GLU A N 1
ATOM 638 C CA . GLU A 1 80 ? 22.109 4.102 10.047 1 96.5 80 GLU A CA 1
ATOM 639 C C . GLU A 1 80 ? 22.812 4.594 8.781 1 96.5 80 GLU A C 1
ATOM 641 O O . GLU A 1 80 ? 22.172 4.773 7.746 1 96.5 80 GLU A O 1
ATOM 646 N N . ASP A 1 81 ? 24.062 4.859 9.023 1 95.81 81 ASP A N 1
ATOM 647 C CA . ASP A 1 81 ? 24.781 5.332 7.848 1 95.81 81 ASP A CA 1
ATOM 648 C C . ASP A 1 81 ? 24.656 4.348 6.688 1 95.81 81 ASP A C 1
ATOM 650 O O . ASP A 1 81 ? 25.156 3.221 6.77 1 95.81 81 ASP A O 1
ATOM 654 N N . GLY A 1 82 ? 23.906 4.77 5.688 1 95.88 82 GLY A N 1
ATOM 655 C CA . GLY A 1 82 ? 23.781 3.959 4.488 1 95.88 82 GLY A CA 1
ATOM 656 C C . GLY A 1 82 ? 22.578 3.018 4.523 1 95.88 82 GLY A C 1
ATOM 657 O O . GLY A 1 82 ? 22.297 2.33 3.539 1 95.88 82 GLY A O 1
ATOM 658 N N . VAL A 1 83 ? 21.859 2.934 5.594 1 97.62 83 VAL A N 1
ATOM 659 C CA . VAL A 1 83 ? 20.688 2.088 5.699 1 97.62 83 VAL A CA 1
ATOM 660 C C . VAL A 1 83 ? 19.422 2.943 5.574 1 97.62 83 VAL A C 1
ATOM 662 O O . VAL A 1 83 ? 19.047 3.65 6.512 1 97.62 83 VAL A O 1
ATOM 665 N N . CYS A 1 84 ? 18.797 2.826 4.406 1 98.31 84 CYS A N 1
ATOM 666 C CA . CYS A 1 84 ? 17.688 3.715 4.078 1 98.31 84 CYS A CA 1
ATOM 667 C C . CYS A 1 84 ? 16.391 2.926 3.867 1 98.31 84 CYS A C 1
ATOM 669 O O . CYS A 1 84 ? 16.422 1.822 3.32 1 98.31 84 CYS A O 1
ATOM 671 N N . ILE A 1 85 ? 15.328 3.465 4.336 1 98.5 85 ILE A N 1
ATOM 672 C CA . ILE A 1 85 ? 13.984 2.914 4.184 1 98.5 85 ILE A CA 1
ATOM 673 C C . ILE A 1 85 ? 13.078 3.951 3.531 1 98.5 85 ILE A C 1
ATOM 675 O O . ILE A 1 85 ? 13.023 5.105 3.969 1 98.5 85 ILE A O 1
ATOM 679 N N . CYS A 1 86 ? 12.398 3.533 2.467 1 98 86 CYS A N 1
ATOM 680 C CA . CYS A 1 86 ? 11.539 4.484 1.771 1 98 86 CYS A CA 1
ATOM 681 C C . CYS A 1 86 ? 10.078 4.047 1.83 1 98 86 CYS A C 1
ATOM 683 O O . CYS A 1 86 ? 9.75 3.041 2.465 1 98 86 CYS A O 1
ATOM 685 N N . GLU A 1 87 ? 9.219 4.891 1.252 1 97.81 87 GLU A N 1
ATOM 686 C CA . GLU A 1 87 ? 7.766 4.738 1.227 1 97.81 87 GLU A CA 1
ATOM 687 C C . GLU A 1 87 ? 7.148 5.117 2.57 1 97.81 87 GLU A C 1
ATOM 689 O O . GLU A 1 87 ? 7.418 4.477 3.588 1 97.81 87 GLU A O 1
ATOM 694 N N . SER A 1 88 ? 6.273 6.039 2.543 1 98.44 88 SER A N 1
ATOM 695 C CA . SER A 1 88 ? 5.789 6.707 3.746 1 98.44 88 SER A CA 1
ATOM 696 C C . SER A 1 88 ? 5.074 5.727 4.672 1 98.44 88 SER A C 1
ATOM 698 O O . SER A 1 88 ? 5.289 5.742 5.887 1 98.44 88 SER A O 1
ATOM 700 N N . LEU A 1 89 ? 4.258 4.809 4.105 1 98.44 89 LEU A N 1
ATOM 701 C CA . LEU A 1 89 ? 3.529 3.873 4.953 1 98.44 89 LEU A CA 1
ATOM 702 C C . LEU A 1 89 ? 4.473 2.832 5.551 1 98.44 89 LEU A C 1
ATOM 704 O O . LEU A 1 89 ? 4.309 2.432 6.703 1 98.44 89 LEU A O 1
ATOM 708 N N . ILE A 1 90 ? 5.469 2.373 4.777 1 98.56 90 ILE A N 1
ATOM 709 C CA . ILE A 1 90 ? 6.469 1.425 5.258 1 98.56 90 ILE A CA 1
ATOM 710 C C . ILE A 1 90 ? 7.301 2.068 6.363 1 98.56 90 ILE A C 1
ATOM 712 O O . ILE A 1 90 ? 7.555 1.447 7.398 1 98.56 90 ILE A O 1
ATOM 716 N N . ILE A 1 91 ? 7.664 3.318 6.16 1 98.81 91 ILE A N 1
ATOM 717 C CA . ILE A 1 91 ? 8.445 4.066 7.141 1 98.81 91 ILE A CA 1
ATOM 718 C C . ILE A 1 91 ? 7.656 4.176 8.445 1 98.81 91 ILE A C 1
ATOM 720 O O . ILE A 1 91 ? 8.195 3.92 9.523 1 98.81 91 ILE A O 1
ATOM 724 N N . ALA A 1 92 ? 6.402 4.574 8.312 1 98.62 92 ALA A N 1
ATOM 725 C CA . ALA A 1 92 ? 5.574 4.742 9.5 1 98.62 92 ALA A CA 1
ATOM 726 C C . ALA A 1 92 ? 5.473 3.441 10.289 1 98.62 92 ALA A C 1
ATOM 728 O O . ALA A 1 92 ? 5.574 3.443 11.516 1 98.62 92 ALA A O 1
ATOM 729 N N . GLU A 1 93 ? 5.293 2.34 9.625 1 98.19 93 GLU A N 1
ATOM 730 C CA . GLU A 1 93 ? 5.195 1.043 10.289 1 98.19 93 GLU A CA 1
ATOM 731 C C . GLU A 1 93 ? 6.527 0.644 10.914 1 98.19 93 GLU A C 1
ATOM 733 O O . GLU A 1 93 ? 6.559 0.065 12.008 1 98.19 93 GLU A O 1
ATOM 738 N N . TYR A 1 94 ? 7.613 0.91 10.211 1 98.69 94 TYR A N 1
ATOM 739 C CA . TYR A 1 94 ? 8.938 0.652 10.766 1 98.69 94 TYR A CA 1
ATOM 740 C C . TYR A 1 94 ? 9.148 1.412 12.07 1 98.69 94 TYR A C 1
ATOM 742 O O . TYR A 1 94 ? 9.555 0.829 13.078 1 98.69 94 TYR A O 1
ATOM 750 N N . LEU A 1 95 ? 8.805 2.68 12.062 1 98.75 95 LEU A N 1
ATOM 751 C CA . LEU A 1 95 ? 8.984 3.525 13.234 1 98.75 95 LEU A CA 1
ATOM 752 C C . LEU A 1 95 ? 8.117 3.043 14.391 1 98.75 95 LEU A C 1
ATOM 754 O O . LEU A 1 95 ? 8.516 3.123 15.555 1 98.75 95 LEU A O 1
ATOM 758 N N . GLU A 1 96 ? 6.934 2.596 14.023 1 98.06 96 GLU A N 1
ATOM 759 C CA . GLU A 1 96 ? 6.055 2.031 15.039 1 98.06 96 GLU A CA 1
ATOM 760 C C . GLU A 1 96 ? 6.719 0.856 15.75 1 98.06 96 GLU A C 1
ATOM 762 O O . GLU A 1 96 ? 6.594 0.711 16.969 1 98.06 96 GLU A O 1
ATOM 767 N N . GLU A 1 97 ? 7.379 0.038 14.961 1 97.06 97 GLU A N 1
ATOM 768 C CA . GLU A 1 97 ? 7.965 -1.188 15.5 1 97.06 97 GLU A CA 1
ATOM 769 C C . GLU A 1 97 ? 9.211 -0.89 16.328 1 97.06 97 GLU A C 1
ATOM 771 O O . GLU A 1 97 ? 9.414 -1.475 17.391 1 97.06 97 GLU A O 1
ATOM 776 N N . VAL A 1 98 ? 10.039 0.043 15.953 1 98 98 VAL A N 1
ATOM 777 C CA . VAL A 1 98 ? 11.359 0.207 16.547 1 98 98 VAL A CA 1
ATOM 778 C C . VAL A 1 98 ? 11.312 1.271 17.641 1 98 98 VAL A C 1
ATOM 780 O O . VAL A 1 98 ? 12.195 1.331 18.5 1 98 98 VAL A O 1
ATOM 783 N N . TYR A 1 99 ? 10.328 2.139 17.625 1 97.88 99 TYR A N 1
ATOM 784 C CA . TYR A 1 99 ? 10.07 3.125 18.672 1 97.88 99 TYR A CA 1
ATOM 785 C C . TYR A 1 99 ? 8.703 2.912 19.297 1 97.88 99 TYR A C 1
ATOM 787 O O . TYR A 1 99 ? 7.789 3.713 19.094 1 97.88 99 TYR A O 1
ATOM 795 N N . PRO A 1 100 ? 8.602 1.964 20.172 1 96.56 100 PRO A N 1
ATOM 796 C CA . PRO A 1 100 ? 7.289 1.531 20.656 1 96.56 100 PRO A CA 1
ATOM 797 C C . PRO A 1 100 ? 6.773 2.385 21.812 1 96.56 100 PRO A C 1
ATOM 799 O O . PRO A 1 100 ? 5.656 2.168 22.297 1 96.56 100 PRO A O 1
ATOM 802 N N . GLU A 1 101 ? 7.461 3.34 22.281 1 97.06 101 GLU A N 1
ATOM 803 C CA . GLU A 1 101 ? 7.148 4.074 23.5 1 97.06 101 GLU A CA 1
ATOM 804 C C . GLU A 1 101 ? 5.797 4.77 23.391 1 97.06 101 GLU A C 1
ATOM 806 O O . GLU A 1 101 ? 5.012 4.758 24.344 1 97.06 101 GLU A O 1
ATOM 811 N N . ILE A 1 102 ? 5.562 5.41 22.297 1 97.5 102 ILE A N 1
ATOM 812 C CA . ILE A 1 102 ? 4.277 6.039 22.016 1 97.5 102 ILE A CA 1
ATOM 813 C C . ILE A 1 102 ? 3.576 5.289 20.875 1 97.5 102 ILE A C 1
ATOM 815 O O . ILE A 1 102 ? 3.812 5.566 19.703 1 97.5 102 ILE A O 1
ATOM 819 N N . PRO A 1 103 ? 2.725 4.375 21.188 1 97.62 103 PRO A N 1
ATOM 820 C CA . PRO A 1 103 ? 2.096 3.545 20.156 1 97.62 103 PRO A CA 1
ATOM 821 C C . PRO A 1 103 ? 1.059 4.309 19.344 1 97.62 103 PRO A C 1
ATOM 823 O O . PRO A 1 103 ? 0.241 5.043 19.906 1 97.62 103 PRO A O 1
ATOM 826 N N . LEU A 1 104 ? 1.106 4.129 18.078 1 98.19 104 LEU A N 1
ATOM 827 C CA . LEU A 1 104 ? 0.154 4.758 17.172 1 98.19 104 LEU A CA 1
ATOM 828 C C . LEU A 1 104 ? -0.759 3.713 16.547 1 98.19 104 LEU A C 1
ATOM 830 O O . LEU A 1 104 ? -1.8 4.055 15.977 1 98.19 104 LEU A O 1
ATOM 834 N N . ILE A 1 105 ? -0.334 2.48 16.484 1 97.25 105 ILE A N 1
ATOM 835 C CA . ILE A 1 105 ? -1.079 1.393 15.867 1 97.25 105 ILE A CA 1
ATOM 836 C C . ILE A 1 105 ? -1.526 0.395 16.938 1 97.25 105 ILE A C 1
ATOM 838 O O . ILE A 1 105 ? -0.766 0.073 17.844 1 97.25 105 ILE A O 1
ATOM 842 N N . SER A 1 106 ? -2.721 -0.07 16.797 1 95.56 106 SER A N 1
ATOM 843 C CA . SER A 1 106 ? -3.252 -1.057 17.734 1 95.56 106 SER A CA 1
ATOM 844 C C . SER A 1 106 ? -2.426 -2.338 17.703 1 95.56 106 SER A C 1
ATOM 846 O O . SER A 1 106 ? -1.938 -2.752 16.656 1 95.56 106 SER A O 1
ATOM 848 N N . LYS A 1 107 ? -2.34 -3 18.859 1 94.75 107 LYS A N 1
ATOM 849 C CA . LYS A 1 107 ? -1.67 -4.297 18.938 1 94.75 107 LYS A CA 1
ATOM 850 C C . LYS A 1 107 ? -2.617 -5.43 18.547 1 94.75 107 LYS A C 1
ATOM 852 O O . LYS A 1 107 ? -2.182 -6.559 18.312 1 94.75 107 LYS A O 1
ATOM 857 N N . ASP A 1 108 ? -3.932 -5.125 18.547 1 96.94 108 ASP A N 1
ATOM 858 C CA . ASP A 1 108 ? -4.922 -6.09 18.062 1 96.94 108 ASP A CA 1
ATOM 859 C C . ASP A 1 108 ? -4.855 -6.246 16.547 1 96.94 108 ASP A C 1
ATOM 861 O O . ASP A 1 108 ? -5.047 -5.281 15.812 1 96.94 108 ASP A O 1
ATOM 865 N N . PRO A 1 109 ? -4.602 -7.461 16.078 1 97.56 109 PRO A N 1
ATOM 866 C CA . PRO A 1 109 ? -4.379 -7.656 14.641 1 97.56 109 PRO A CA 1
ATOM 867 C C . PRO A 1 109 ? -5.574 -7.215 13.789 1 97.56 109 PRO A C 1
ATOM 869 O O . PRO A 1 109 ? -5.391 -6.684 12.695 1 97.56 109 PRO A O 1
ATOM 872 N N . ILE A 1 110 ? -6.758 -7.473 14.258 1 97.69 110 ILE A N 1
ATOM 873 C CA . ILE A 1 110 ? -7.953 -7.098 13.516 1 97.69 110 ILE A CA 1
ATOM 874 C C . ILE A 1 110 ? -8.055 -5.574 13.438 1 97.69 110 ILE A C 1
ATOM 876 O O . ILE A 1 110 ? -8.266 -5.016 12.359 1 97.69 110 ILE A O 1
ATOM 880 N N . LYS A 1 111 ? -7.895 -4.883 14.594 1 96.5 111 LYS A N 1
ATOM 881 C CA . LYS A 1 111 ? -7.953 -3.424 14.625 1 96.5 111 LYS A CA 1
ATOM 882 C C . LYS A 1 111 ? -6.852 -2.812 13.766 1 96.5 111 LYS A C 1
ATOM 884 O O . LYS A 1 111 ? -7.082 -1.826 13.062 1 96.5 111 LYS A O 1
ATOM 889 N N . LYS A 1 112 ? -5.664 -3.404 13.883 1 97.5 112 LYS A N 1
ATOM 890 C CA . LYS A 1 112 ? -4.539 -2.965 13.062 1 97.5 112 LYS A CA 1
ATOM 891 C C . LYS A 1 112 ? -4.871 -3.049 11.578 1 97.5 112 LYS A C 1
ATOM 893 O O . LYS A 1 112 ? -4.609 -2.111 10.82 1 97.5 112 LYS A O 1
ATOM 898 N N . ALA A 1 113 ? -5.438 -4.148 11.125 1 98.06 113 ALA A N 1
ATOM 899 C CA . ALA A 1 113 ? -5.836 -4.328 9.734 1 98.06 113 ALA A CA 1
ATOM 900 C C . ALA A 1 113 ? -6.852 -3.271 9.312 1 98.06 113 ALA A C 1
ATOM 902 O O . ALA A 1 113 ? -6.746 -2.693 8.227 1 98.06 113 ALA A O 1
ATOM 903 N N . TYR A 1 114 ? -7.754 -3.021 10.172 1 96.56 114 TYR A N 1
ATOM 904 C CA . TYR A 1 114 ? -8.805 -2.057 9.852 1 96.56 114 TYR A CA 1
ATOM 905 C C . TYR A 1 114 ? -8.227 -0.651 9.727 1 96.56 114 TYR A C 1
ATOM 907 O O . TYR A 1 114 ? -8.695 0.143 8.906 1 96.56 114 TYR A O 1
ATOM 915 N N . GLU A 1 115 ? -7.285 -0.31 10.516 1 96.75 115 G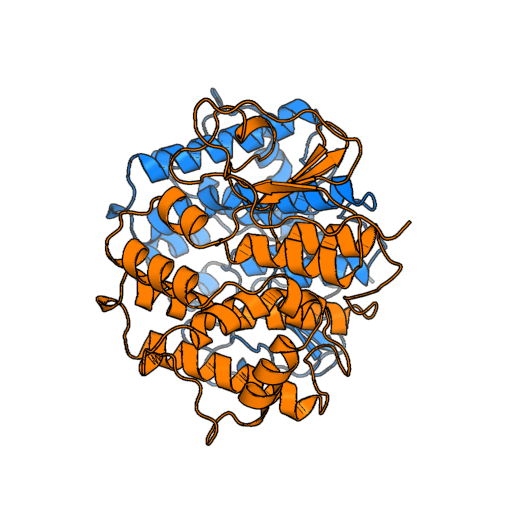LU A N 1
ATOM 916 C CA . GLU A 1 115 ? -6.629 0.99 10.398 1 96.75 115 GLU A CA 1
ATOM 917 C C . GLU A 1 115 ? -5.992 1.166 9.023 1 96.75 115 GLU A C 1
ATOM 919 O O . GLU A 1 115 ? -6.098 2.234 8.422 1 96.75 115 GLU A O 1
ATOM 924 N N . LYS A 1 116 ? -5.359 0.105 8.57 1 98 116 LYS A N 1
ATOM 925 C CA . LYS A 1 116 ? -4.734 0.15 7.25 1 98 116 LYS A CA 1
ATOM 926 C C . LYS A 1 116 ? -5.785 0.228 6.145 1 98 116 LYS A C 1
ATOM 928 O O . LYS A 1 116 ? -5.59 0.913 5.141 1 98 116 LYS A O 1
ATOM 933 N N . ILE A 1 117 ? -6.906 -0.446 6.363 1 97.62 117 ILE A N 1
ATOM 934 C CA . ILE A 1 117 ? -8.008 -0.41 5.406 1 97.62 117 ILE A CA 1
ATOM 935 C C . ILE A 1 117 ? -8.594 0.999 5.348 1 97.62 117 ILE A C 1
ATOM 937 O O . ILE A 1 117 ? -8.938 1.488 4.27 1 97.62 117 ILE A O 1
ATOM 941 N N . ILE A 1 118 ? -8.672 1.653 6.484 1 97.12 118 ILE A N 1
ATOM 942 C CA . ILE A 1 118 ? -9.164 3.025 6.559 1 97.12 118 ILE A CA 1
ATOM 943 C C . ILE A 1 118 ? -8.266 3.939 5.73 1 97.12 118 ILE A C 1
ATOM 945 O O . ILE A 1 118 ? -8.75 4.828 5.027 1 97.12 118 ILE A O 1
ATOM 949 N N . ILE A 1 119 ? -7.008 3.717 5.789 1 98.06 119 ILE A N 1
ATOM 950 C CA . ILE A 1 119 ? -6.055 4.496 5.004 1 98.06 119 ILE A CA 1
ATOM 951 C C . ILE A 1 119 ? -6.312 4.277 3.516 1 98.06 119 ILE A C 1
ATOM 953 O O . ILE A 1 119 ? -6.348 5.234 2.738 1 98.06 119 ILE A O 1
ATOM 957 N N . GLU A 1 120 ? -6.527 3.051 3.158 1 97.31 120 GLU A N 1
ATOM 958 C CA . GLU A 1 120 ? -6.84 2.727 1.77 1 97.31 120 GLU A CA 1
ATOM 959 C C . GLU A 1 120 ? -8.102 3.443 1.307 1 97.31 120 GLU A C 1
ATOM 961 O O . GLU A 1 120 ? -8.203 3.863 0.151 1 97.31 120 GLU A O 1
ATOM 966 N N . ALA A 1 121 ? -9.047 3.592 2.148 1 97.19 121 ALA A N 1
ATOM 967 C CA . ALA A 1 121 ? -10.344 4.199 1.842 1 97.19 121 ALA A CA 1
ATOM 968 C C . ALA A 1 121 ? -10.188 5.68 1.506 1 97.19 121 ALA A C 1
ATOM 970 O O . ALA A 1 121 ? -11.109 6.301 0.971 1 97.19 121 ALA A O 1
ATOM 971 N N . SER A 1 122 ? -9.023 6.25 1.771 1 97.38 122 SER A N 1
ATOM 972 C CA . SER A 1 122 ? -8.812 7.672 1.519 1 97.38 122 SER A CA 1
ATOM 973 C C . SER A 1 122 ? -8.359 7.918 0.082 1 97.38 122 SER A C 1
ATOM 975 O O . SER A 1 122 ? -8.219 9.062 -0.341 1 97.38 122 SER A O 1
ATOM 977 N N . GLU A 1 123 ? -8.164 6.852 -0.634 1 96.44 123 GLU A N 1
ATOM 978 C CA . GLU A 1 123 ? -7.613 6.949 -1.984 1 96.44 123 GLU A CA 1
ATOM 979 C C . GLU A 1 123 ? -8.438 7.906 -2.844 1 96.44 123 GLU A C 1
ATOM 981 O O . GLU A 1 123 ? -7.883 8.789 -3.502 1 96.44 123 GLU A O 1
ATOM 986 N N . PRO A 1 124 ? -9.797 7.852 -2.871 1 96.75 124 PRO A N 1
ATOM 987 C CA . PRO A 1 124 ? -10.57 8.773 -3.715 1 96.75 124 PRO A CA 1
ATOM 988 C C . PRO A 1 124 ? -10.344 10.234 -3.352 1 96.75 124 PRO A C 1
ATOM 990 O O . PRO A 1 124 ? -10.508 11.117 -4.199 1 96.75 124 PRO A O 1
ATOM 993 N N . ILE A 1 125 ? -9.914 10.43 -2.113 1 96.19 125 ILE A N 1
ATOM 994 C CA . ILE A 1 125 ? -9.703 11.797 -1.651 1 96.19 125 ILE A CA 1
ATOM 995 C C . ILE A 1 125 ? -8.445 12.375 -2.293 1 96.19 125 ILE A C 1
ATOM 997 O O . ILE A 1 125 ? -8.469 13.469 -2.859 1 96.19 125 ILE A O 1
ATOM 1001 N N . PHE A 1 126 ? -7.316 11.688 -2.242 1 94.62 126 PHE A N 1
ATOM 1002 C CA . PHE A 1 126 ? -6.121 12.289 -2.826 1 94.62 126 PHE A CA 1
ATOM 1003 C C . PHE A 1 126 ? -6.16 12.203 -4.348 1 94.62 126 PHE A C 1
ATOM 1005 O O . PHE A 1 126 ? -5.562 13.031 -5.039 1 94.62 126 PHE A O 1
ATOM 1012 N N . VAL A 1 127 ? -6.945 11.188 -4.914 1 95.12 127 VAL A N 1
ATOM 1013 C CA . VAL A 1 127 ? -7.168 11.172 -6.355 1 95.12 127 VAL A CA 1
ATOM 1014 C C . VAL A 1 127 ? -7.871 12.453 -6.785 1 95.12 127 VAL A C 1
ATOM 1016 O O . VAL A 1 127 ? -7.457 13.109 -7.746 1 95.12 127 VAL A O 1
ATOM 1019 N N . MET A 1 128 ? -8.938 12.781 -6.09 1 94.88 128 MET A N 1
ATOM 1020 C CA . MET A 1 128 ? -9.688 14 -6.387 1 94.88 128 MET A CA 1
ATOM 1021 C C . MET A 1 128 ? -8.789 15.227 -6.273 1 94.88 128 MET A C 1
ATOM 1023 O O . MET A 1 128 ? -8.812 16.109 -7.137 1 94.88 128 MET A O 1
ATOM 1027 N N . TYR A 1 129 ? -7.988 15.258 -5.277 1 93.75 129 TYR A N 1
ATOM 1028 C CA . TYR A 1 129 ? -7.07 16.375 -5.062 1 93.75 129 TYR A CA 1
ATOM 1029 C C . TYR A 1 129 ? -6.137 16.547 -6.254 1 93.75 129 TYR A C 1
ATOM 1031 O O . TYR A 1 129 ? -6.016 17.656 -6.801 1 93.75 129 TYR A O 1
ATOM 1039 N N . PHE A 1 130 ? -5.562 15.516 -6.707 1 91.94 130 PHE A N 1
ATOM 1040 C CA . PHE A 1 130 ? -4.602 15.594 -7.801 1 91.94 130 PHE A CA 1
ATOM 1041 C C . PHE A 1 130 ? -5.301 15.914 -9.117 1 91.94 130 PHE A C 1
ATOM 1043 O O . PHE A 1 130 ? -4.758 16.641 -9.945 1 91.94 130 PHE A O 1
ATOM 1050 N N . LYS A 1 131 ? -6.469 15.375 -9.297 1 92.5 131 LYS A N 1
ATOM 1051 C CA . LYS A 1 131 ? -7.203 15.672 -10.523 1 92.5 131 LYS A CA 1
ATOM 1052 C C . LYS A 1 131 ? -7.57 17.156 -10.602 1 92.5 131 LYS A C 1
ATOM 1054 O O . LYS A 1 131 ? -7.449 17.766 -11.656 1 92.5 131 LYS A O 1
ATOM 1059 N N . VAL A 1 132 ? -8.023 17.734 -9.5 1 90.88 132 VAL A N 1
ATOM 1060 C CA . VAL A 1 132 ? -8.383 19.141 -9.469 1 90.88 132 VAL A CA 1
ATOM 1061 C C . VAL A 1 132 ? -7.164 20 -9.797 1 90.88 132 VAL A C 1
ATOM 1063 O O . VAL A 1 132 ? -7.277 21.016 -10.484 1 90.88 132 VAL A O 1
ATOM 1066 N N . MET A 1 133 ? -6.02 19.516 -9.438 1 86.62 133 MET A N 1
ATOM 1067 C CA . MET A 1 133 ? -4.789 20.281 -9.586 1 86.62 133 MET A CA 1
ATOM 1068 C C . MET A 1 133 ? -4.211 20.109 -10.984 1 86.62 133 MET A C 1
ATOM 1070 O O . MET A 1 133 ? -3.74 21.078 -11.594 1 86.62 133 MET A O 1
ATOM 1074 N N . ARG A 1 134 ? -4.316 18.938 -11.508 1 85.5 134 ARG A N 1
ATOM 1075 C CA . ARG A 1 134 ? -3.51 18.641 -12.688 1 85.5 134 ARG A CA 1
ATOM 1076 C C . ARG A 1 134 ? -4.391 18.391 -13.906 1 85.5 134 ARG A C 1
ATOM 1078 O O . ARG A 1 134 ? -4.012 18.703 -15.031 1 85.5 134 ARG A O 1
ATOM 1085 N N . THR A 1 135 ? -5.512 17.703 -13.602 1 87.88 135 THR A N 1
ATOM 1086 C CA . THR A 1 135 ? -6.344 17.297 -14.727 1 87.88 135 THR A CA 1
ATOM 1087 C C . THR A 1 135 ? -7.824 17.5 -14.414 1 87.88 135 THR A C 1
ATOM 1089 O O . THR A 1 135 ? -8.617 16.562 -14.469 1 87.88 135 THR A O 1
ATOM 1092 N N . PRO A 1 136 ? -8.172 18.766 -14.289 1 87.56 136 PRO A N 1
ATOM 1093 C CA . PRO A 1 136 ? -9.555 19.047 -13.891 1 87.56 136 PRO A CA 1
ATOM 1094 C C . PRO A 1 136 ? -10.578 18.578 -14.914 1 87.56 136 PRO A C 1
ATOM 1096 O O . PRO A 1 136 ? -11.719 18.25 -14.562 1 87.56 136 PRO A O 1
ATOM 1099 N N . ASP A 1 137 ? -10.188 18.406 -16.156 1 90.69 137 ASP A N 1
ATOM 1100 C CA . ASP A 1 137 ? -11.086 18.016 -17.234 1 90.69 137 ASP A CA 1
ATOM 1101 C C . ASP A 1 137 ? -11.438 16.531 -17.141 1 90.69 137 ASP A C 1
ATOM 1103 O O . ASP A 1 137 ? -12.391 16.078 -17.781 1 90.69 137 ASP A O 1
ATOM 1107 N N . THR A 1 138 ? -10.711 15.82 -16.312 1 91.31 138 THR A N 1
ATOM 1108 C CA . THR A 1 138 ? -10.945 14.383 -16.188 1 91.31 138 THR A CA 1
ATOM 1109 C C . THR A 1 138 ? -11.938 14.094 -15.062 1 91.31 138 THR A C 1
ATOM 1111 O O . THR A 1 138 ? -12.344 12.945 -14.875 1 91.31 138 THR A O 1
ATOM 1114 N N . ILE A 1 139 ? -12.305 15.094 -14.391 1 93.12 139 ILE A N 1
ATOM 1115 C CA . ILE A 1 139 ? -13.258 14.922 -13.297 1 93.12 139 ILE A CA 1
ATOM 1116 C C . ILE A 1 139 ? -14.656 14.711 -13.867 1 93.12 139 ILE A C 1
ATOM 1118 O O . ILE A 1 139 ? -15.203 15.586 -14.539 1 93.12 139 ILE A O 1
ATOM 1122 N N . ASN A 1 140 ? -15.164 13.555 -13.656 1 94.62 140 ASN A N 1
ATOM 1123 C CA . ASN A 1 140 ? -16.516 13.203 -14.102 1 94.62 140 ASN A CA 1
ATOM 1124 C C . ASN A 1 140 ? -17.391 12.789 -12.938 1 94.62 140 ASN A C 1
ATOM 1126 O O . ASN A 1 140 ? -17.016 12.953 -11.773 1 94.62 140 ASN A O 1
ATOM 1130 N N . ASP A 1 141 ? -18.578 12.344 -13.25 1 94.12 141 ASP A N 1
ATOM 1131 C CA . ASP A 1 141 ? -19.547 11.984 -12.219 1 94.12 141 ASP A CA 1
ATOM 1132 C C . ASP A 1 141 ? -19.047 10.828 -11.359 1 94.12 141 ASP A C 1
ATOM 1134 O O . ASP A 1 141 ? -19.281 10.797 -10.156 1 94.12 141 ASP A O 1
ATOM 1138 N N . GLU A 1 142 ? -18.312 10.008 -11.922 1 94.25 142 GLU A N 1
ATOM 1139 C CA . GLU A 1 142 ? -17.781 8.852 -11.195 1 94.25 142 GLU A CA 1
ATOM 1140 C C . GLU A 1 142 ? -16.734 9.281 -10.172 1 94.25 142 GLU A C 1
ATOM 1142 O O . GLU A 1 142 ? -16.719 8.773 -9.047 1 94.25 142 GLU A O 1
ATOM 1147 N N . THR A 1 143 ? -15.891 10.148 -10.625 1 94.88 143 THR A N 1
ATOM 1148 C CA . THR A 1 143 ? -14.867 10.664 -9.719 1 94.88 143 THR A CA 1
ATOM 1149 C C . THR A 1 143 ? -15.508 11.383 -8.531 1 94.88 143 THR A C 1
ATOM 1151 O O . THR A 1 143 ? -15.102 11.18 -7.387 1 94.88 143 THR A O 1
ATOM 1154 N N . LEU A 1 144 ? -16.5 12.188 -8.844 1 95.12 144 LEU A N 1
ATOM 1155 C CA . LEU A 1 144 ? -17.188 12.945 -7.805 1 95.12 144 LEU A CA 1
ATOM 1156 C C . LEU A 1 144 ? -17.906 12.008 -6.84 1 95.12 144 LEU A C 1
ATOM 1158 O O . LEU A 1 144 ? -17.859 12.203 -5.625 1 95.12 144 LEU A O 1
ATOM 1162 N N . MET A 1 145 ? -18.516 11.047 -7.387 1 95.81 145 MET A N 1
ATOM 1163 C CA . MET A 1 145 ? -19.25 10.078 -6.566 1 95.81 145 MET A CA 1
ATOM 1164 C C . MET A 1 145 ? -18.281 9.32 -5.645 1 95.81 145 MET A C 1
ATOM 1166 O O . MET A 1 145 ? -18.594 9.117 -4.469 1 95.81 145 MET A O 1
ATOM 1170 N N . SER A 1 146 ? -17.172 8.945 -6.184 1 96.06 146 SER A N 1
ATOM 1171 C CA . SER A 1 146 ? -16.172 8.234 -5.391 1 96.06 146 SER A CA 1
ATOM 1172 C C . SER A 1 146 ? -15.648 9.109 -4.254 1 96.06 146 SER A C 1
ATOM 1174 O O . SER A 1 146 ? -15.445 8.625 -3.139 1 96.06 146 SER A O 1
ATOM 1176 N N . TYR A 1 147 ? -15.438 10.352 -4.562 1 97 147 TYR A N 1
ATOM 1177 C CA . TYR A 1 147 ? -14.984 11.312 -3.559 1 97 147 TYR A CA 1
ATOM 1178 C C . TYR A 1 147 ? -16 11.438 -2.436 1 97 147 TYR A C 1
ATOM 1180 O O . TYR A 1 147 ? -15.664 11.305 -1.258 1 97 147 TYR A O 1
ATOM 1188 N N . HIS A 1 148 ? -17.266 11.609 -2.766 1 96.25 148 HIS A N 1
ATOM 1189 C CA . HIS A 1 148 ? -18.328 11.781 -1.776 1 96.25 148 HIS A CA 1
ATOM 1190 C C . HIS A 1 148 ? -18.531 10.508 -0.964 1 96.25 148 HIS A C 1
ATOM 1192 O O . HIS A 1 148 ? -18.812 10.562 0.235 1 96.25 148 HIS A O 1
ATOM 1198 N N . LYS A 1 149 ? -18.406 9.391 -1.615 1 96.06 149 LYS A N 1
ATOM 1199 C CA . LYS A 1 149 ? -18.5 8.109 -0.913 1 96.06 149 LYS A CA 1
ATOM 1200 C C . LYS A 1 149 ? -17.406 7.973 0.14 1 96.06 149 LYS A C 1
ATOM 1202 O O . LYS A 1 149 ? -17.656 7.469 1.236 1 96.06 149 LYS A O 1
ATOM 1207 N N . ALA A 1 150 ? -16.234 8.383 -0.211 1 97.25 150 ALA A N 1
ATOM 1208 C CA . ALA A 1 150 ? -15.125 8.352 0.743 1 97.25 150 ALA A CA 1
ATOM 1209 C C . ALA A 1 150 ? -15.398 9.25 1.941 1 97.25 150 ALA A C 1
ATOM 1211 O O . ALA A 1 150 ? -15.203 8.844 3.09 1 97.25 150 ALA A O 1
ATOM 1212 N N . LEU A 1 151 ? -15.883 10.477 1.701 1 97.56 151 LEU A N 1
ATOM 1213 C CA . LEU A 1 151 ? -16.219 11.383 2.791 1 97.56 151 LEU A CA 1
ATOM 1214 C C . LEU A 1 151 ? -17.297 10.781 3.691 1 97.56 151 LEU A C 1
ATOM 1216 O O . LEU A 1 151 ? -17.203 10.859 4.918 1 97.56 151 LEU A O 1
ATOM 1220 N N . THR A 1 152 ? -18.234 10.18 3.051 1 97.12 152 THR A N 1
ATOM 1221 C CA . THR A 1 152 ? -19.312 9.531 3.793 1 97.12 152 THR A CA 1
ATOM 1222 C C . THR A 1 152 ? -18.781 8.391 4.648 1 97.12 152 THR A C 1
ATOM 1224 O O . THR A 1 152 ? -19.219 8.203 5.785 1 97.12 152 THR A O 1
ATOM 1227 N N . PHE A 1 153 ? -17.922 7.664 4.125 1 96.94 153 PHE A N 1
ATOM 1228 C CA . PHE A 1 153 ? -17.281 6.574 4.852 1 96.94 153 PHE A CA 1
ATOM 1229 C C . PHE A 1 153 ? -16.594 7.094 6.113 1 96.94 153 PHE A C 1
ATOM 1231 O O . PHE A 1 153 ? -16.797 6.555 7.199 1 96.94 153 PHE A O 1
ATOM 1238 N N . PHE A 1 154 ? -15.812 8.164 5.996 1 97.81 154 PHE A N 1
ATOM 1239 C CA . PHE A 1 154 ? -15.078 8.695 7.137 1 97.81 154 PHE A CA 1
ATOM 1240 C C . PHE A 1 154 ? -16.031 9.297 8.164 1 97.81 154 PHE A C 1
ATOM 1242 O O . PHE A 1 154 ? -15.828 9.156 9.367 1 97.81 154 PHE A O 1
ATOM 1249 N N . GLU A 1 155 ? -17.062 10.008 7.664 1 97.88 155 GLU A N 1
ATOM 1250 C CA . GLU A 1 155 ? -18.109 10.477 8.562 1 97.88 155 GLU A CA 1
ATOM 1251 C C . GLU A 1 155 ? -18.719 9.32 9.359 1 97.88 155 GLU A C 1
ATOM 1253 O O . GLU A 1 155 ? -18.922 9.438 10.57 1 97.88 155 GLU A O 1
ATOM 1258 N N . GLY A 1 156 ? -18.984 8.258 8.68 1 96.81 156 GLY A N 1
ATOM 1259 C CA . GLY A 1 156 ? -19.547 7.074 9.312 1 96.81 156 GLY A CA 1
ATOM 1260 C C . GLY A 1 156 ? -18.594 6.445 10.32 1 96.81 156 GLY A C 1
ATOM 1261 O O . GLY A 1 156 ? -19.016 5.992 11.383 1 96.81 156 GLY A O 1
ATOM 1262 N N . GLN A 1 157 ? -17.328 6.348 9.984 1 96.75 157 GLN A N 1
ATOM 1263 C CA . GLN A 1 157 ? -16.344 5.812 10.914 1 96.75 157 GLN A CA 1
ATOM 1264 C C . GLN A 1 157 ? -16.312 6.617 12.219 1 96.75 157 GLN A C 1
ATOM 1266 O O . GLN A 1 157 ? -16.297 6.039 13.305 1 96.75 157 GLN A O 1
ATOM 1271 N N . LEU A 1 158 ? -16.281 7.902 12.078 1 97.69 158 LEU A N 1
ATOM 1272 C CA . LEU A 1 158 ? -16.25 8.773 13.25 1 97.69 158 LEU A CA 1
ATOM 1273 C C . LEU A 1 158 ? -17.516 8.609 14.078 1 97.69 158 LEU A C 1
ATOM 1275 O O . LEU A 1 158 ? -17.453 8.578 15.312 1 97.69 158 LEU A O 1
ATOM 1279 N N . ARG A 1 159 ? -18.594 8.5 13.406 1 97.38 159 ARG A N 1
ATOM 1280 C CA . ARG A 1 159 ? -19.875 8.305 14.094 1 97.38 159 ARG A CA 1
ATOM 1281 C C . ARG A 1 159 ? -19.875 6.992 14.867 1 97.38 159 ARG A C 1
ATOM 1283 O O . ARG A 1 159 ? -20.219 6.965 16.047 1 97.38 159 ARG A O 1
ATOM 1290 N N . ASN A 1 160 ? -19.484 5.918 14.266 1 95.75 160 ASN A N 1
ATOM 1291 C CA . ASN A 1 160 ? -19.5 4.59 14.867 1 95.75 160 ASN A CA 1
ATOM 1292 C C . ASN A 1 160 ? -18.531 4.492 16.047 1 95.75 160 ASN A C 1
ATOM 1294 O O . ASN A 1 160 ? -18.812 3.824 17.031 1 95.75 160 ASN A O 1
ATOM 1298 N N . ARG A 1 161 ? -17.438 5.113 15.922 1 94.94 161 ARG A N 1
ATOM 1299 C CA . ARG A 1 161 ? -16.422 5.082 16.969 1 94.94 161 ARG A CA 1
ATOM 1300 C C . ARG A 1 161 ? -16.812 5.977 18.141 1 94.94 161 ARG A C 1
ATOM 1302 O O . ARG A 1 161 ? -16.516 5.664 19.297 1 94.94 161 ARG A O 1
ATOM 1309 N N . GLY A 1 162 ? -17.375 7.125 17.875 1 96.69 162 GLY A N 1
ATOM 1310 C CA . GLY A 1 162 ? -17.797 8.055 18.906 1 96.69 162 GLY A CA 1
ATOM 1311 C C . GLY A 1 162 ? -16.641 8.75 19.609 1 96.69 162 GLY A C 1
ATOM 1312 O O . GLY A 1 162 ? -16.766 9.156 20.766 1 96.69 162 GLY A O 1
ATOM 1313 N N . THR A 1 163 ? -15.516 8.719 19.047 1 96.75 163 THR A N 1
ATOM 1314 C CA . THR A 1 163 ? -14.328 9.344 19.609 1 96.75 163 THR A CA 1
ATOM 1315 C C . THR A 1 163 ? -13.906 10.555 18.781 1 96.75 163 THR A C 1
ATOM 1317 O O . THR A 1 163 ? -14.375 10.734 17.656 1 96.75 163 THR A O 1
ATOM 1320 N N . ARG A 1 164 ? -13.078 11.344 19.297 1 97.31 164 ARG A N 1
ATOM 1321 C CA . ARG A 1 164 ? -12.648 12.602 18.703 1 97.31 164 ARG A CA 1
ATOM 1322 C C . ARG A 1 164 ? -11.875 12.352 17.406 1 97.31 164 ARG A C 1
ATOM 1324 O O . ARG A 1 164 ? -11.977 13.133 16.453 1 97.31 164 ARG A O 1
ATOM 1331 N N . PHE A 1 165 ? -11.078 11.312 17.422 1 98.5 165 PHE A N 1
ATOM 1332 C CA . PHE A 1 165 ? -10.266 10.938 16.266 1 98.5 165 PHE A CA 1
ATOM 1333 C C . PHE A 1 165 ? -10.539 9.492 15.859 1 98.5 165 PHE A C 1
ATOM 1335 O O . PHE A 1 165 ? -11.219 8.758 16.578 1 98.5 165 PHE A O 1
ATOM 1342 N N . LEU A 1 166 ? -10.094 9.062 14.68 1 97.81 166 LEU A N 1
ATOM 1343 C CA . LEU A 1 166 ? -10.211 7.676 14.242 1 97.81 166 LEU A CA 1
ATOM 1344 C C . LEU A 1 166 ? -9.469 6.742 15.188 1 97.81 166 LEU A C 1
ATOM 1346 O O . LEU A 1 166 ? -9.898 5.609 15.422 1 97.81 166 LEU A O 1
ATOM 1350 N N . GLY A 1 167 ? -8.375 7.258 15.75 1 96.25 167 GLY A N 1
ATOM 1351 C CA . GLY A 1 167 ? -7.57 6.473 16.688 1 96.25 167 GLY A CA 1
ATOM 1352 C C . GLY A 1 167 ? -8.125 6.477 18.094 1 96.25 167 GLY A C 1
ATOM 1353 O O . GLY A 1 167 ? -7.598 5.785 18.969 1 96.25 167 GLY A O 1
ATOM 1354 N N . GLY A 1 168 ? -9.109 7.219 18.406 1 96.31 168 GLY A N 1
ATOM 1355 C CA . GLY A 1 168 ? -9.664 7.355 19.75 1 96.31 168 GLY A CA 1
ATOM 1356 C C . GLY A 1 168 ? -9.695 8.789 20.234 1 96.31 168 GLY A C 1
ATOM 1357 O O . GLY A 1 168 ? -10.117 9.695 19.5 1 96.31 168 GLY A O 1
ATOM 1358 N N . GLU A 1 169 ? -9.328 8.938 21.469 1 96.62 169 GLU A N 1
ATOM 1359 C CA . GLU A 1 169 ? -9.305 10.273 22.047 1 96.62 169 GLU A CA 1
ATOM 1360 C C . GLU A 1 169 ? -8.078 11.055 21.594 1 96.62 169 GLU A C 1
ATOM 1362 O O . GLU A 1 169 ? -8.062 12.281 21.641 1 96.62 169 GLU A O 1
ATOM 1367 N N . LYS A 1 170 ? -7.121 10.344 21.203 1 97.25 170 LYS A N 1
ATOM 1368 C CA . LYS A 1 170 ? -5.938 10.898 20.547 1 97.25 170 LYS A CA 1
ATOM 1369 C C . LYS A 1 170 ? -5.77 10.336 19.141 1 97.25 170 LYS A C 1
ATOM 1371 O O . LYS A 1 170 ? -6.223 9.227 18.844 1 97.25 170 LYS A O 1
ATOM 1376 N N . PRO A 1 171 ? -5.125 11.148 18.25 1 98.44 171 PRO A N 1
ATOM 1377 C CA . PRO A 1 171 ? -4.895 10.617 16.906 1 98.44 171 PRO A CA 1
ATOM 1378 C C . PRO A 1 171 ? -4.004 9.375 16.906 1 98.44 171 PRO A C 1
ATOM 1380 O O . PRO A 1 171 ? -3.059 9.289 17.688 1 98.44 171 PRO A O 1
ATOM 1383 N N . GLY A 1 172 ? -4.297 8.5 16.031 1 97.94 172 GLY A N 1
ATOM 1384 C CA . GLY A 1 172 ? -3.482 7.316 15.805 1 97.94 172 GLY A CA 1
ATOM 1385 C C . GLY A 1 172 ? -2.896 7.242 14.414 1 97.94 172 GLY A C 1
ATOM 1386 O O . GLY A 1 172 ? -2.73 8.273 13.75 1 97.94 172 GLY A O 1
ATOM 1387 N N . PHE A 1 173 ? -2.52 6.082 14.016 1 97.94 173 PHE A N 1
ATOM 1388 C CA . PHE A 1 173 ? -1.848 5.789 12.75 1 97.94 173 PHE A CA 1
ATOM 1389 C C . PHE A 1 173 ? -2.678 6.277 11.57 1 97.94 173 PHE A C 1
ATOM 1391 O O . PHE A 1 173 ? -2.195 7.055 10.742 1 97.94 173 PHE A O 1
ATOM 1398 N N . ALA A 1 174 ? -3.904 5.848 11.484 1 98.31 174 ALA A N 1
ATOM 1399 C CA . ALA A 1 174 ? -4.766 6.203 10.359 1 98.31 174 ALA A CA 1
ATOM 1400 C C . ALA A 1 174 ? -4.953 7.715 10.266 1 98.31 174 ALA A C 1
ATOM 1402 O O . ALA A 1 174 ? -4.949 8.281 9.172 1 98.31 174 ALA A O 1
ATOM 1403 N N . ASP A 1 175 ? -5.109 8.391 11.383 1 98.81 175 ASP A N 1
ATOM 1404 C CA . ASP A 1 175 ? -5.301 9.836 11.414 1 98.81 175 ASP A CA 1
ATOM 1405 C C . ASP A 1 175 ? -4.141 10.562 10.734 1 98.81 175 ASP A C 1
ATOM 1407 O O . ASP A 1 175 ? -4.352 11.391 9.852 1 98.81 175 ASP A O 1
ATOM 1411 N N . TYR A 1 176 ? -2.945 10.203 11.117 1 98.81 176 TYR A N 1
ATOM 1412 C CA . TYR A 1 176 ? -1.764 10.898 10.625 1 98.81 176 TYR A CA 1
ATOM 1413 C C . TYR A 1 176 ? -1.504 10.562 9.156 1 98.81 176 TYR A C 1
ATOM 1415 O O . TYR A 1 176 ? -0.995 11.391 8.406 1 98.81 176 TYR A O 1
ATOM 1423 N N . MET A 1 177 ? -1.886 9.344 8.68 1 98.69 177 MET A N 1
ATOM 1424 C CA . MET A 1 177 ? -1.617 8.914 7.312 1 98.69 177 MET A CA 1
ATOM 1425 C C . MET A 1 177 ? -2.609 9.547 6.34 1 98.69 177 MET A C 1
ATOM 1427 O O . MET A 1 177 ? -2.312 9.695 5.152 1 98.69 177 MET A O 1
ATOM 1431 N N . ILE A 1 178 ? -3.795 9.977 6.836 1 98.5 178 ILE A N 1
ATOM 1432 C CA . ILE A 1 178 ? -4.793 10.508 5.914 1 98.5 178 ILE A CA 1
ATOM 1433 C C . ILE A 1 178 ? -4.812 12.031 5.996 1 98.5 178 ILE A C 1
ATOM 1435 O O . ILE A 1 178 ? -5.32 12.695 5.09 1 98.5 178 ILE A O 1
ATOM 1439 N N . TRP A 1 179 ? -4.234 12.609 7.004 1 98.5 179 TRP A N 1
ATOM 1440 C CA . TRP A 1 179 ? -4.324 14.031 7.309 1 98.5 179 TRP A CA 1
ATOM 1441 C C . TRP A 1 179 ? -3.807 14.875 6.145 1 98.5 179 TRP A C 1
ATOM 1443 O O . TRP A 1 179 ? -4.41 15.883 5.781 1 98.5 179 TRP A O 1
ATOM 1453 N N . PRO A 1 180 ? -2.666 14.516 5.492 1 97.94 180 PRO A N 1
ATOM 1454 C CA . PRO A 1 180 ? -2.123 15.375 4.441 1 97.94 180 PRO A CA 1
ATOM 1455 C C . PRO A 1 180 ? -3.164 15.75 3.391 1 97.94 180 PRO A C 1
ATOM 1457 O O . PRO A 1 180 ? -3.148 16.875 2.873 1 97.94 180 PRO A O 1
ATOM 1460 N N . TRP A 1 181 ? -4.074 14.836 3.158 1 96.25 181 TRP A N 1
ATOM 1461 C CA . TRP A 1 181 ? -5.074 15.07 2.121 1 96.25 181 TRP A CA 1
ATOM 1462 C C . TRP A 1 181 ? -6.133 16.062 2.596 1 96.25 181 TRP A C 1
ATOM 1464 O O . TRP A 1 181 ? -6.543 16.953 1.844 1 96.25 181 TRP A O 1
ATOM 1474 N N . PHE A 1 182 ? -6.547 15.906 3.824 1 96.44 182 PHE A N 1
ATOM 1475 C CA . PHE A 1 182 ? -7.551 16.812 4.363 1 96.44 182 PHE A CA 1
ATOM 1476 C C . PHE A 1 182 ? -6.984 18.219 4.504 1 96.44 182 PHE A C 1
ATOM 1478 O O . PHE A 1 182 ? -7.688 19.203 4.258 1 96.44 182 PHE A O 1
ATOM 1485 N N . GLU A 1 183 ? -5.734 18.297 4.891 1 95.56 183 GLU A N 1
ATOM 1486 C CA . GLU A 1 183 ? -5.102 19.625 4.965 1 95.56 183 GLU A CA 1
ATOM 1487 C C . GLU A 1 183 ? -5.117 20.312 3.607 1 95.56 183 GLU A C 1
ATOM 1489 O O . GLU A 1 183 ? -5.449 21.5 3.514 1 95.56 183 GLU A O 1
ATOM 1494 N N . ARG A 1 184 ? -4.812 19.609 2.588 1 93.94 184 ARG A N 1
ATOM 1495 C CA . ARG A 1 184 ? -4.715 20.172 1.242 1 93.94 184 ARG A CA 1
ATOM 1496 C C . ARG A 1 184 ? -6.094 20.5 0.689 1 93.94 184 ARG A C 1
ATOM 1498 O O . ARG A 1 184 ? -6.281 21.562 0.077 1 93.94 184 ARG A O 1
ATOM 1505 N N . ILE A 1 185 ? -7.008 19.641 0.921 1 92.75 185 ILE A N 1
ATOM 1506 C CA . ILE A 1 185 ? -8.359 19.875 0.427 1 92.75 185 ILE A CA 1
ATOM 1507 C C . ILE A 1 185 ? -8.953 21.109 1.098 1 92.75 185 ILE A C 1
ATOM 1509 O O . ILE A 1 185 ? -9.617 21.922 0.446 1 92.75 185 ILE A O 1
ATOM 1513 N N . GLN A 1 186 ? -8.695 21.219 2.385 1 91.62 186 GLN A N 1
ATOM 1514 C CA . GLN A 1 186 ? -9.219 22.359 3.133 1 91.62 186 GLN A CA 1
ATOM 1515 C C . GLN A 1 186 ? -8.602 23.656 2.656 1 91.62 186 GLN A C 1
ATOM 1517 O O . GLN A 1 186 ? -9.219 24.719 2.773 1 91.62 186 GLN A O 1
ATOM 1522 N N . SER A 1 187 ? -7.465 23.562 2.113 1 90 187 SER A N 1
ATOM 1523 C CA . SER A 1 187 ? -6.754 24.766 1.68 1 90 187 SER A CA 1
ATOM 1524 C C . SER A 1 187 ? -7.203 25.203 0.292 1 90 187 SER A C 1
ATOM 1526 O O . SER A 1 187 ? -6.918 26.312 -0.134 1 90 187 SER A O 1
ATOM 1528 N N . MET A 1 188 ? -7.867 24.297 -0.352 1 88.19 188 MET A N 1
ATOM 1529 C CA . MET A 1 188 ? -8.289 24.609 -1.716 1 88.19 188 MET A CA 1
ATOM 1530 C C . MET A 1 188 ? -9.648 25.297 -1.721 1 88.19 188 MET A C 1
ATOM 1532 O O . MET A 1 188 ? -10.531 24.953 -0.935 1 88.19 188 MET A O 1
ATOM 1536 N N . ASN A 1 189 ? -9.789 26.469 -2.346 1 81.5 189 ASN A N 1
ATOM 1537 C CA . ASN A 1 189 ? -11.078 27.125 -2.521 1 81.5 189 ASN A CA 1
ATOM 1538 C C . ASN A 1 189 ? -11.812 26.609 -3.756 1 81.5 189 ASN A C 1
ATOM 1540 O O . ASN A 1 189 ? -11.992 27.359 -4.727 1 81.5 189 ASN A O 1
ATOM 1544 N N . ASP A 1 190 ? -12.172 25.375 -3.768 1 86.12 190 ASP A N 1
ATOM 1545 C CA . ASP A 1 190 ? -12.898 24.719 -4.855 1 86.12 190 ASP A CA 1
ATOM 1546 C C . ASP A 1 190 ? -14.211 24.125 -4.359 1 86.12 190 ASP A C 1
ATOM 1548 O O . ASP A 1 190 ? -14.227 23.375 -3.381 1 86.12 190 ASP A O 1
ATOM 1552 N N . GLU A 1 191 ? -15.18 24.438 -4.965 1 84.38 191 GLU A N 1
ATOM 1553 C CA . GLU A 1 191 ? -16.516 24.016 -4.547 1 84.38 191 GLU A CA 1
ATOM 1554 C C . GLU A 1 191 ? -16.656 22.5 -4.602 1 84.38 191 GLU A C 1
ATOM 1556 O O . GLU A 1 191 ? -17.391 21.906 -3.814 1 84.38 191 GLU A O 1
ATOM 1561 N N . LYS A 1 192 ? -16.031 21.844 -5.551 1 85.5 192 LYS A N 1
ATOM 1562 C CA . LYS A 1 192 ? -16.125 20.391 -5.719 1 85.5 192 LYS A CA 1
ATOM 1563 C C . LYS A 1 192 ? -15.477 19.656 -4.547 1 85.5 192 LYS A C 1
ATOM 1565 O O . LYS A 1 192 ? -15.812 18.5 -4.262 1 85.5 192 LYS A O 1
ATOM 1570 N N . LEU A 1 193 ? -14.57 20.406 -3.844 1 90.38 193 LEU A N 1
ATOM 1571 C CA . LEU A 1 193 ? -13.781 19.766 -2.795 1 90.38 193 LEU A CA 1
ATOM 1572 C C . LEU A 1 193 ? -14.32 20.141 -1.415 1 90.38 193 LEU A C 1
ATOM 1574 O O . LEU A 1 193 ? -13.984 19.484 -0.421 1 90.38 193 LEU A O 1
ATOM 1578 N N . LYS A 1 194 ? -15.07 21.047 -1.384 1 89.31 194 LYS A N 1
ATOM 1579 C CA . LYS A 1 194 ? -15.531 21.594 -0.112 1 89.31 194 LYS A CA 1
ATOM 1580 C C . LYS A 1 194 ? -16.281 20.547 0.71 1 89.31 194 LYS A C 1
ATOM 1582 O O . LYS A 1 194 ? -17.156 19.859 0.192 1 89.31 194 LYS A O 1
ATOM 1587 N N . ILE A 1 195 ? -15.836 20.391 1.959 1 92.94 195 ILE A N 1
ATOM 1588 C CA . ILE A 1 195 ? -16.516 19.531 2.926 1 92.94 195 ILE A CA 1
ATOM 1589 C C . ILE A 1 195 ? -17.516 20.359 3.736 1 92.94 195 ILE A C 1
ATOM 1591 O O . ILE A 1 195 ? -17.125 21.141 4.594 1 92.94 195 ILE A O 1
ATOM 1595 N N . LYS A 1 196 ? -18.766 20.141 3.469 1 86.69 196 LYS A N 1
ATOM 1596 C CA . LYS A 1 196 ? -19.812 20.984 4.027 1 86.69 196 LYS A CA 1
ATOM 1597 C C . LYS A 1 196 ? -20.281 20.453 5.383 1 86.69 196 LYS A C 1
ATOM 1599 O O . LYS A 1 196 ? -20.594 19.281 5.52 1 86.69 196 LYS A O 1
ATOM 1604 N N . SER A 1 197 ? -20.469 21.359 6.285 1 86.62 197 SER A N 1
ATOM 1605 C CA . SER A 1 197 ? -20.828 21.016 7.656 1 86.62 197 SER A CA 1
ATOM 1606 C C . SER A 1 197 ? -22.25 20.453 7.727 1 86.62 197 SER A C 1
ATOM 1608 O O . SER A 1 197 ? -22.531 19.578 8.547 1 86.62 197 SER A O 1
ATOM 1610 N N . ALA A 1 198 ? -23.062 20.812 6.945 1 86.69 198 ALA A N 1
ATOM 1611 C CA . ALA A 1 198 ? -24.438 20.359 6.992 1 86.69 198 ALA A CA 1
ATOM 1612 C C . ALA A 1 198 ? -24.531 18.859 6.742 1 86.69 198 ALA A C 1
ATOM 1614 O O . ALA A 1 198 ? -25.375 18.172 7.332 1 86.69 198 ALA A O 1
ATOM 1615 N N . LYS A 1 199 ? -23.641 18.359 6.074 1 90.5 199 LYS A N 1
ATOM 1616 C CA . LYS A 1 199 ? -23.656 16.953 5.695 1 90.5 199 LYS A CA 1
ATOM 1617 C C . LYS A 1 199 ? -22.562 16.172 6.414 1 90.5 199 LYS A C 1
ATOM 1619 O O . LYS A 1 199 ? -22.75 15 6.742 1 90.5 199 LYS A O 1
ATOM 1624 N N . PHE A 1 200 ? -21.453 16.812 6.664 1 96.62 200 PHE A N 1
ATOM 1625 C CA . PHE A 1 200 ? -20.281 16.156 7.223 1 96.62 200 PHE A CA 1
ATOM 1626 C C . PHE A 1 200 ? -19.828 16.844 8.5 1 96.62 200 PHE A C 1
ATOM 1628 O O . PHE A 1 200 ? -18.656 17.203 8.641 1 96.62 200 PHE A O 1
ATOM 1635 N N . ASP A 1 201 ? -20.703 16.953 9.477 1 96.69 201 ASP A N 1
ATOM 1636 C CA . ASP A 1 201 ? -20.438 17.703 10.695 1 96.69 201 ASP A CA 1
ATOM 1637 C C . ASP A 1 201 ? -19.328 17.062 11.516 1 96.69 201 ASP A C 1
ATOM 1639 O O . ASP A 1 201 ? -18.469 17.75 12.055 1 96.69 201 ASP A O 1
ATOM 1643 N N . LEU A 1 202 ? -19.359 15.75 11.648 1 97.56 202 LEU A N 1
ATOM 1644 C CA . LEU A 1 202 ? -18.344 15.055 12.43 1 97.56 202 LEU A CA 1
ATOM 1645 C C . LEU A 1 202 ? -16.984 15.156 11.758 1 97.56 202 LEU A C 1
ATOM 1647 O O . LEU A 1 202 ? -15.961 15.32 12.438 1 97.56 202 LEU A O 1
ATOM 1651 N N . LEU A 1 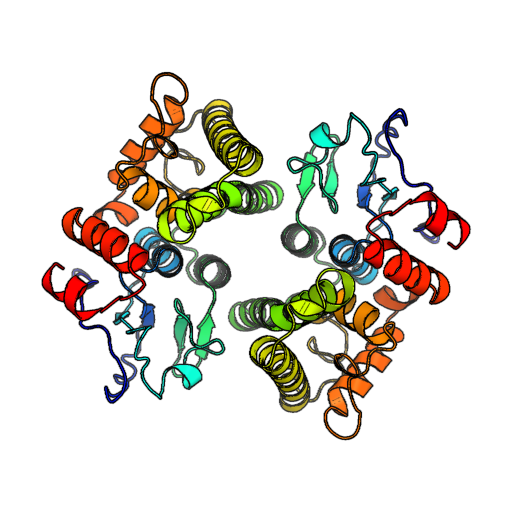203 ? -17.016 15.047 10.484 1 97.75 203 LEU A N 1
ATOM 1652 C CA . LEU A 1 203 ? -15.773 15.141 9.734 1 97.75 203 LEU A CA 1
ATOM 1653 C C . LEU A 1 203 ? -15.172 16.547 9.859 1 97.75 203 LEU A C 1
ATOM 1655 O O . LEU A 1 203 ? -13.953 16.688 10.016 1 97.75 203 LEU A O 1
ATOM 1659 N N . VAL A 1 204 ? -16 17.578 9.766 1 97.19 204 VAL A N 1
ATOM 1660 C CA . VAL A 1 204 ? -15.539 18.953 9.93 1 97.19 204 VAL A CA 1
ATOM 1661 C C . VAL A 1 204 ? -14.945 19.156 11.32 1 97.19 204 VAL A C 1
ATOM 1663 O O . VAL A 1 204 ? -13.859 19.719 11.469 1 97.19 204 VAL A O 1
ATOM 1666 N N . ALA A 1 205 ? -15.609 18.641 12.312 1 97.62 205 ALA A N 1
ATOM 1667 C CA . ALA A 1 205 ? -15.102 18.719 13.68 1 97.62 205 ALA A CA 1
ATOM 1668 C C . ALA A 1 205 ? -13.773 17.969 13.812 1 97.62 205 ALA A C 1
ATOM 1670 O O . ALA A 1 205 ? -12.844 18.438 14.469 1 97.62 205 ALA A O 1
ATOM 1671 N N . TYR A 1 206 ? -13.727 16.781 13.234 1 98.31 206 TYR A N 1
ATOM 1672 C CA . TYR A 1 206 ? -12.516 15.969 13.211 1 98.31 206 TYR A CA 1
ATOM 1673 C C . TYR A 1 206 ? -11.352 16.75 12.617 1 98.31 206 TYR A C 1
ATOM 1675 O O . TYR A 1 206 ? -10.258 16.781 13.188 1 98.31 206 TYR A O 1
ATOM 1683 N N . ILE A 1 207 ? -11.57 17.406 11.484 1 97.88 207 ILE A N 1
ATOM 1684 C CA . ILE A 1 207 ? -10.547 18.172 10.797 1 97.88 207 ILE A CA 1
ATOM 1685 C C . ILE A 1 207 ? -10.078 19.328 11.688 1 97.88 207 ILE A C 1
ATOM 1687 O O . ILE A 1 207 ? -8.875 19.562 11.812 1 97.88 207 ILE A O 1
ATOM 1691 N N . GLU A 1 208 ? -10.969 19.984 12.32 1 97.38 208 GLU A N 1
ATOM 1692 C CA . GLU A 1 208 ? -10.633 21.078 13.234 1 97.38 208 GLU A CA 1
ATOM 1693 C C . GLU A 1 208 ? -9.789 20.562 14.398 1 97.38 208 GLU A C 1
ATOM 1695 O O . GLU A 1 208 ? -8.844 21.234 14.828 1 97.38 208 GLU A O 1
ATOM 1700 N N . ASN A 1 209 ? -10.164 19.469 14.922 1 98.44 209 ASN A N 1
ATOM 1701 C CA . ASN A 1 209 ? -9.398 18.859 16 1 98.44 209 ASN A CA 1
ATOM 1702 C C . ASN A 1 209 ? -7.992 18.484 15.555 1 98.44 209 ASN A C 1
ATOM 1704 O O . ASN A 1 209 ? -7.027 18.656 16.312 1 98.44 209 ASN A O 1
ATOM 1708 N N . MET A 1 210 ? -7.891 17.953 14.367 1 98.62 210 MET A N 1
ATOM 1709 C CA . MET A 1 210 ? -6.586 17.562 13.836 1 98.62 210 MET A CA 1
ATOM 1710 C C . MET A 1 210 ? -5.68 18.781 13.695 1 98.62 210 MET A C 1
ATOM 1712 O O . MET A 1 210 ? -4.48 18.703 13.977 1 98.62 210 MET A O 1
ATOM 1716 N N . TYR A 1 211 ? -6.234 19.906 13.328 1 97.94 211 TYR A N 1
ATOM 1717 C CA . TYR A 1 211 ? -5.457 21.125 13.203 1 97.94 211 TYR A CA 1
ATOM 1718 C C . TYR A 1 211 ? -4.801 21.5 14.531 1 97.94 211 TYR A C 1
ATOM 1720 O O . TYR A 1 211 ? -3.721 22.094 14.547 1 97.94 211 TYR A O 1
ATOM 1728 N N . LYS A 1 212 ? -5.359 21.094 15.578 1 97.94 212 LYS A N 1
ATOM 1729 C CA . LYS A 1 212 ? -4.902 21.5 16.906 1 97.94 212 LYS A CA 1
ATOM 1730 C C . LYS A 1 212 ? -3.904 20.484 17.469 1 97.94 212 LYS A C 1
ATOM 1732 O O . LYS A 1 212 ? -3.229 20.766 18.469 1 97.94 212 LYS A O 1
ATOM 1737 N N . ASP A 1 213 ? -3.875 19.328 16.906 1 98.19 213 ASP A N 1
ATOM 1738 C CA . ASP A 1 213 ? -2.941 18.312 17.375 1 98.19 213 ASP A CA 1
ATOM 1739 C C . ASP A 1 213 ? -1.496 18.797 17.25 1 98.19 213 ASP A C 1
ATOM 1741 O O . ASP A 1 213 ? -1.089 19.297 16.203 1 98.19 213 ASP A O 1
ATOM 1745 N N . PRO A 1 214 ? -0.671 18.594 18.266 1 97.75 214 PRO A N 1
ATOM 1746 C CA . PRO A 1 214 ? 0.689 19.141 18.25 1 97.75 214 PRO A CA 1
ATOM 1747 C C . PRO A 1 214 ? 1.548 18.578 17.125 1 97.75 214 PRO A C 1
ATOM 1749 O O . PRO A 1 214 ? 2.377 19.281 16.562 1 97.75 214 PRO A O 1
ATOM 1752 N N . ALA A 1 215 ? 1.397 17.297 16.781 1 98.12 215 ALA A N 1
ATOM 1753 C CA . ALA A 1 215 ? 2.17 16.703 15.703 1 98.12 215 ALA A CA 1
ATOM 1754 C C . ALA A 1 215 ? 1.822 17.328 14.359 1 98.12 215 ALA A C 1
ATOM 1756 O O . ALA A 1 215 ? 2.664 17.406 13.461 1 98.12 215 ALA A O 1
ATOM 1757 N N . VAL A 1 216 ? 0.596 17.797 14.219 1 98.44 216 VAL A N 1
ATOM 1758 C CA . VAL A 1 216 ? 0.089 18.375 12.984 1 98.44 216 VAL A CA 1
ATOM 1759 C C . VAL A 1 216 ? 0.368 19.875 12.969 1 98.44 216 VAL A C 1
ATOM 1761 O O . VAL A 1 216 ? 0.922 20.406 12 1 98.44 216 VAL A O 1
ATOM 1764 N N . SER A 1 217 ? 0.071 20.562 14.023 1 97.88 217 SER A N 1
ATOM 1765 C CA . SER A 1 217 ? 0.099 22.016 14.078 1 97.88 217 SER A CA 1
ATOM 1766 C C . SER A 1 217 ? 1.511 22.547 13.867 1 97.88 217 SER A C 1
ATOM 1768 O O . SER A 1 217 ? 1.693 23.625 13.281 1 97.88 217 SER A O 1
ATOM 1770 N N . GLN A 1 218 ? 2.506 21.812 14.289 1 96.94 218 GLN A N 1
ATOM 1771 C CA . GLN A 1 218 ? 3.877 22.312 14.188 1 96.94 218 GLN A CA 1
ATOM 1772 C C . GLN A 1 218 ? 4.406 22.172 12.766 1 96.94 218 GLN A C 1
ATOM 1774 O O . GLN A 1 218 ? 5.469 22.703 12.43 1 96.94 218 GLN A O 1
ATOM 1779 N N . TYR A 1 219 ? 3.645 21.453 11.883 1 97.19 219 TYR A N 1
ATOM 1780 C CA . TYR A 1 219 ? 4.145 21.188 10.539 1 97.19 219 TYR A CA 1
ATOM 1781 C C . TYR A 1 219 ? 3.168 21.703 9.484 1 97.19 219 TYR A C 1
ATOM 1783 O O . TYR A 1 219 ? 3.252 21.312 8.312 1 97.19 219 TYR A O 1
ATOM 1791 N N . LEU A 1 220 ? 2.23 22.5 9.828 1 96.12 220 LEU A N 1
ATOM 1792 C CA . LEU A 1 220 ? 1.265 23.047 8.883 1 96.12 220 LEU A CA 1
ATOM 1793 C C . LEU A 1 220 ? 1.954 23.953 7.871 1 96.12 220 LEU A C 1
ATOM 1795 O O . LEU A 1 220 ? 2.951 24.609 8.188 1 96.12 220 LEU A O 1
ATOM 1799 N N . LEU A 1 221 ? 1.44 23.938 6.711 1 92.56 221 LEU A N 1
ATOM 1800 C CA . LEU A 1 221 ? 1.902 24.875 5.688 1 92.56 221 LEU A CA 1
ATOM 1801 C C . LEU A 1 221 ? 1.109 26.172 5.734 1 92.56 221 LEU A C 1
ATOM 1803 O O . LEU A 1 221 ? -0.113 26.156 5.895 1 92.56 221 LEU A O 1
ATOM 1807 N N . PRO A 1 222 ? 1.821 27.234 5.641 1 91 222 PRO A N 1
ATOM 1808 C CA . PRO A 1 222 ? 1.092 28.5 5.523 1 91 222 PRO A CA 1
ATOM 1809 C C . PRO A 1 222 ? 0.179 28.547 4.301 1 91 222 PRO A C 1
ATOM 1811 O O . PRO A 1 222 ? 0.507 27.969 3.262 1 91 222 PRO A O 1
ATOM 1814 N N . LYS A 1 223 ? -0.851 29.219 4.477 1 88.38 223 LYS A N 1
ATOM 1815 C CA . LYS A 1 223 ? -1.849 29.297 3.416 1 88.38 223 LYS A CA 1
ATOM 1816 C C . LYS A 1 223 ? -1.234 29.844 2.125 1 88.38 223 LYS A C 1
ATOM 1818 O O . LYS A 1 223 ? -1.545 29.344 1.035 1 88.38 223 LYS A O 1
ATOM 1823 N N . ASP A 1 224 ? -0.418 30.828 2.229 1 89.06 224 ASP A N 1
ATOM 1824 C CA . ASP A 1 224 ? 0.18 31.453 1.048 1 89.06 224 ASP A CA 1
ATOM 1825 C C . ASP A 1 224 ? 1.07 30.453 0.302 1 89.06 224 ASP A C 1
ATOM 1827 O O . ASP A 1 224 ? 1.152 30.5 -0.927 1 89.06 224 ASP A O 1
ATOM 1831 N N . VAL A 1 225 ? 1.72 29.641 1.037 1 90.12 225 VAL A N 1
ATOM 1832 C CA . VAL A 1 225 ? 2.572 28.609 0.443 1 90.12 225 VAL A CA 1
ATOM 1833 C C . VAL A 1 225 ? 1.714 27.609 -0.314 1 90.12 225 VAL A C 1
ATOM 1835 O O . VAL A 1 225 ? 2.021 27.25 -1.453 1 90.12 225 VAL A O 1
ATOM 1838 N N . MET A 1 226 ? 0.644 27.219 0.262 1 89.56 226 MET A N 1
ATOM 1839 C CA . MET A 1 226 ? -0.265 26.266 -0.363 1 89.56 226 MET A CA 1
ATOM 1840 C C . MET A 1 226 ? -0.896 26.844 -1.62 1 89.56 226 MET A C 1
ATOM 1842 O O . MET A 1 226 ? -1.029 26.156 -2.633 1 89.56 226 MET A O 1
ATOM 1846 N N . ASP A 1 227 ? -1.264 28.062 -1.518 1 88.06 227 ASP A N 1
ATOM 1847 C CA . ASP A 1 227 ? -1.841 28.75 -2.672 1 88.06 227 ASP A CA 1
ATOM 1848 C C . ASP A 1 227 ? -0.85 28.797 -3.832 1 88.06 227 ASP A C 1
ATOM 1850 O O . ASP A 1 227 ? -1.227 28.578 -4.988 1 88.06 227 ASP A O 1
ATOM 1854 N N . LYS A 1 228 ? 0.329 29.109 -3.447 1 86.88 228 LYS A N 1
ATOM 1855 C CA . LYS A 1 228 ? 1.368 29.172 -4.473 1 86.88 228 LYS A CA 1
ATOM 1856 C C . LYS A 1 228 ? 1.61 27.797 -5.086 1 86.88 228 LYS A C 1
ATOM 1858 O O . LYS A 1 228 ? 1.776 27.672 -6.301 1 86.88 228 LYS A O 1
ATOM 1863 N N . LEU A 1 229 ? 1.68 26.812 -4.277 1 86.38 229 LEU A N 1
ATOM 1864 C CA . LEU A 1 229 ? 1.833 25.438 -4.746 1 86.38 229 LEU A CA 1
ATOM 1865 C C . LEU A 1 229 ? 0.734 25.078 -5.742 1 86.38 229 LEU A C 1
ATOM 1867 O O . LEU A 1 229 ? 1.017 24.578 -6.828 1 86.38 229 LEU A O 1
ATOM 1871 N N . HIS A 1 230 ? -0.467 25.359 -5.379 1 87.62 230 HIS A N 1
ATOM 1872 C CA . HIS A 1 230 ? -1.613 25.031 -6.219 1 87.62 230 HIS A CA 1
ATOM 1873 C C . HIS A 1 230 ? -1.565 25.797 -7.539 1 87.62 230 HIS A C 1
ATOM 1875 O O . HIS A 1 230 ? -1.845 25.234 -8.602 1 87.62 230 HIS A O 1
ATOM 1881 N N . ALA A 1 231 ? -1.13 27 -7.445 1 85.44 231 ALA A N 1
ATOM 1882 C CA . ALA A 1 231 ? -1.041 27.828 -8.641 1 85.44 231 ALA A CA 1
ATOM 1883 C C . ALA A 1 231 ? 0.044 27.312 -9.586 1 85.44 231 ALA A C 1
ATOM 1885 O O . ALA A 1 231 ? -0.166 27.25 -10.797 1 85.44 231 ALA A O 1
ATOM 1886 N N . GLU A 1 232 ? 1.155 26.953 -9.023 1 84.75 232 GLU A N 1
ATOM 1887 C CA . GLU A 1 232 ? 2.283 26.516 -9.844 1 84.75 232 GLU A CA 1
ATOM 1888 C C . GLU A 1 232 ? 2.053 25.125 -10.398 1 84.75 232 GLU A C 1
ATOM 1890 O O . GLU A 1 232 ? 2.473 24.812 -11.516 1 84.75 232 GLU A O 1
ATOM 1895 N N . TYR A 1 233 ? 1.445 24.328 -9.711 1 80.5 233 TYR A N 1
ATOM 1896 C CA . TYR A 1 233 ? 1.169 22.969 -10.18 1 80.5 233 TYR A CA 1
ATOM 1897 C C . TYR A 1 233 ? 0.178 22.984 -11.336 1 80.5 233 TYR A C 1
ATOM 1899 O O . TYR A 1 233 ? 0.268 22.172 -12.25 1 80.5 233 TYR A O 1
ATOM 1907 N N . LYS A 1 234 ? -0.698 23.938 -11.281 1 79.25 234 LYS A N 1
ATOM 1908 C CA . LYS A 1 234 ? -1.678 24.078 -12.359 1 79.25 234 LYS A CA 1
ATOM 1909 C C . LYS A 1 234 ? -1.007 24.484 -13.664 1 79.25 234 LYS A C 1
ATOM 1911 O O . LYS A 1 234 ? -1.451 24.078 -14.742 1 79.25 234 LYS A O 1
ATOM 1916 N N . THR A 1 235 ? 0.114 25.188 -13.516 1 78.06 235 THR A N 1
ATOM 1917 C CA . THR A 1 235 ? 0.797 25.672 -14.703 1 78.06 235 THR A CA 1
ATOM 1918 C C . THR A 1 235 ? 1.859 24.672 -15.164 1 78.06 235 THR A C 1
ATOM 1920 O O . THR A 1 235 ? 2.34 24.75 -16.297 1 78.06 235 THR A O 1
ATOM 1923 N N . GLY A 1 236 ? 2.133 23.734 -14.297 1 74.12 236 GLY A N 1
ATOM 1924 C CA . GLY A 1 236 ? 3.154 22.75 -14.617 1 74.12 236 GLY A CA 1
ATOM 1925 C C . GLY A 1 236 ? 4.566 23.25 -14.375 1 74.12 236 GLY A C 1
ATOM 1926 O O . GLY A 1 236 ? 5.539 22.562 -14.688 1 74.12 236 GLY A O 1
ATOM 1927 N N . LYS A 1 237 ? 4.727 24.484 -14.008 1 77.69 237 LYS A N 1
ATOM 1928 C CA . LYS A 1 237 ? 6.039 25.047 -13.703 1 77.69 237 LYS A CA 1
ATOM 1929 C C . LYS A 1 237 ? 6.227 25.219 -12.195 1 77.69 237 LYS A C 1
ATOM 1931 O O . LYS A 1 237 ? 5.59 26.062 -11.578 1 77.69 237 LYS A O 1
ATOM 1936 N N . PHE A 1 238 ? 6.812 24.297 -11.586 1 82.44 238 PHE A N 1
ATOM 1937 C CA . PHE A 1 238 ? 7.059 24.344 -10.148 1 82.44 238 PHE A CA 1
ATOM 1938 C C . PHE A 1 238 ? 8.531 24.609 -9.859 1 82.44 238 PHE A C 1
ATOM 1940 O O . PHE A 1 238 ? 9.406 23.984 -10.453 1 82.44 238 PHE A O 1
ATOM 1947 N N . GLU A 1 239 ? 8.734 25.703 -9.078 1 83.31 239 GLU A N 1
ATOM 1948 C CA . GLU A 1 239 ? 10.078 26 -8.586 1 83.31 239 GLU A CA 1
ATOM 1949 C C . GLU A 1 239 ? 10.125 26 -7.062 1 83.31 239 GLU A C 1
ATOM 1951 O O . GLU A 1 239 ? 9.383 26.75 -6.418 1 83.31 239 GLU A O 1
ATOM 1956 N N . VAL A 1 240 ? 11 25.281 -6.559 1 87.62 240 VAL A N 1
ATOM 1957 C CA . VAL A 1 240 ? 11.055 25.094 -5.113 1 87.62 240 VAL A CA 1
ATOM 1958 C C . VAL A 1 240 ? 11.438 26.406 -4.434 1 87.62 240 VAL A C 1
ATOM 1960 O O . VAL A 1 240 ? 11.008 26.672 -3.312 1 87.62 240 VAL A O 1
ATOM 1963 N N . GLN A 1 241 ? 12.211 27.188 -5.098 1 85.12 241 GLN A N 1
ATOM 1964 C CA . GLN A 1 241 ? 12.641 28.469 -4.535 1 85.12 241 GLN A CA 1
ATOM 1965 C C . GLN A 1 241 ? 11.438 29.359 -4.223 1 85.12 241 GLN A C 1
ATOM 1967 O O . GLN A 1 241 ? 11.461 30.125 -3.256 1 85.12 241 GLN A O 1
ATOM 1972 N N . SER A 1 242 ? 10.461 29.266 -5.074 1 83.25 242 SER A N 1
ATOM 1973 C CA . SER A 1 242 ? 9.266 30.078 -4.867 1 83.25 242 SER A CA 1
ATOM 1974 C C . SER A 1 242 ? 8.586 29.75 -3.541 1 83.25 242 SER A C 1
ATOM 1976 O O . SER A 1 242 ? 8.008 30.625 -2.9 1 83.25 242 SER A O 1
ATOM 1978 N N . ILE A 1 243 ? 8.68 28.594 -3.113 1 82.56 243 ILE A N 1
ATOM 1979 C CA . ILE A 1 243 ? 8.086 28.125 -1.861 1 82.56 243 ILE A CA 1
ATOM 1980 C C . ILE A 1 243 ? 9 28.5 -0.693 1 82.56 243 ILE A C 1
ATOM 1982 O O . ILE A 1 243 ? 8.523 28.938 0.359 1 82.56 243 ILE A O 1
ATOM 1986 N N . GLU A 1 244 ? 10.25 28.328 -0.892 1 87.75 244 GLU A N 1
ATOM 1987 C CA . GLU A 1 244 ? 11.227 28.594 0.161 1 87.75 244 GLU A CA 1
ATOM 1988 C C . GLU A 1 244 ? 11.188 30.062 0.581 1 87.75 244 GLU A C 1
ATOM 1990 O O . GLU A 1 244 ? 11.32 30.375 1.765 1 87.75 244 GLU A O 1
ATOM 1995 N N . ASP A 1 245 ? 10.859 30.828 -0.333 1 85.5 245 ASP A N 1
ATOM 1996 C CA . ASP A 1 245 ? 10.789 32.25 -0.061 1 85.5 245 ASP A CA 1
ATOM 1997 C C . ASP A 1 245 ? 9.594 32.594 0.831 1 85.5 245 ASP A C 1
ATOM 1999 O O . ASP A 1 245 ? 9.602 33.594 1.538 1 85.5 245 ASP A O 1
ATOM 2003 N N . LEU A 1 246 ? 8.633 31.75 0.799 1 86.56 246 LEU A N 1
ATOM 2004 C CA . LEU A 1 246 ? 7.402 31.984 1.545 1 86.56 246 LEU A CA 1
ATOM 2005 C C . LEU A 1 246 ? 7.445 31.297 2.904 1 86.56 246 LEU A C 1
ATOM 2007 O O . LEU A 1 246 ? 6.652 31.625 3.793 1 86.56 246 LEU A O 1
ATOM 2011 N N . LEU A 1 247 ? 8.305 30.281 2.982 1 84.94 247 LEU A N 1
ATOM 2012 C CA . LEU A 1 247 ? 8.398 29.516 4.227 1 84.94 247 LEU A CA 1
ATOM 2013 C C . LEU A 1 247 ? 9.211 30.297 5.266 1 84.94 247 LEU A C 1
ATOM 2015 O O . LEU A 1 247 ? 10.164 31 4.918 1 84.94 247 LEU A O 1
ATOM 2019 N N . MET B 1 1 ? -6.441 -36.75 9.523 1 32.47 1 MET B N 1
ATOM 2020 C CA . MET B 1 1 ? -7.348 -36.5 8.406 1 32.47 1 MET B CA 1
ATOM 2021 C C . MET B 1 1 ? -6.758 -35.469 7.445 1 32.47 1 MET B C 1
ATOM 2023 O O . MET B 1 1 ? -6.301 -34.406 7.871 1 32.47 1 MET B O 1
ATOM 2027 N N . VAL B 1 2 ? -6.281 -35.875 6.379 1 38.56 2 VAL B N 1
ATOM 2028 C CA . VAL B 1 2 ? -5.668 -35 5.371 1 38.56 2 VAL B CA 1
ATOM 2029 C C . VAL B 1 2 ? -6.598 -33.844 5.055 1 38.56 2 VAL B C 1
ATOM 2031 O O . VAL B 1 2 ? -7.789 -34.031 4.793 1 38.56 2 VAL B O 1
ATOM 2034 N N . SER B 1 3 ? -6.438 -32.625 5.562 1 49.16 3 SER B N 1
ATOM 2035 C CA . SER B 1 3 ? -7.305 -31.484 5.262 1 49.16 3 SER B CA 1
ATOM 2036 C C . SER B 1 3 ? -7.73 -31.484 3.797 1 49.16 3 SER B C 1
ATOM 2038 O O . SER B 1 3 ? -6.898 -31.688 2.904 1 49.16 3 SER B O 1
ATOM 2040 N N . PRO B 1 4 ? -9.102 -31.828 3.578 1 58.19 4 PRO B N 1
ATOM 2041 C CA . PRO B 1 4 ? -9.586 -31.875 2.197 1 58.19 4 PRO B CA 1
ATOM 2042 C C . PRO B 1 4 ? -8.969 -30.797 1.312 1 58.19 4 PRO B C 1
ATOM 2044 O O . PRO B 1 4 ? -8.656 -29.703 1.792 1 58.19 4 PRO B O 1
ATOM 2047 N N . LYS B 1 5 ? -8.422 -31.219 0.196 1 80.69 5 LYS B N 1
ATOM 2048 C CA . LYS B 1 5 ? -7.828 -30.359 -0.82 1 80.69 5 LYS B CA 1
ATOM 2049 C C . LYS B 1 5 ? -8.797 -29.25 -1.225 1 80.69 5 LYS B C 1
ATOM 2051 O O . LYS B 1 5 ? -9.977 -29.5 -1.466 1 80.69 5 LYS B O 1
ATOM 2056 N N . ILE B 1 6 ? -8.5 -28.078 -1.041 1 90.44 6 ILE B N 1
ATOM 2057 C CA . ILE B 1 6 ? -9.289 -26.922 -1.403 1 90.44 6 ILE B CA 1
ATOM 2058 C C . ILE B 1 6 ? -9.594 -26.938 -2.9 1 90.44 6 ILE B C 1
ATOM 2060 O O . ILE B 1 6 ? -8.688 -27.141 -3.717 1 90.44 6 ILE B O 1
ATOM 2064 N N . ASN B 1 7 ? -10.852 -26.953 -3.256 1 92.38 7 ASN B N 1
ATOM 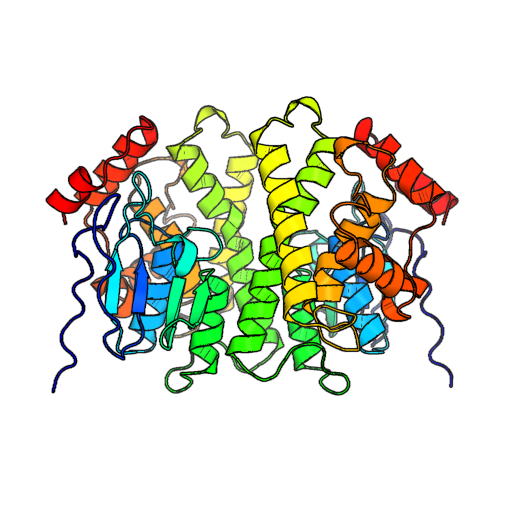2065 C CA . ASN B 1 7 ? -11.219 -26.734 -4.652 1 92.38 7 ASN B CA 1
ATOM 2066 C C . ASN B 1 7 ? -11.156 -25.266 -5.031 1 92.38 7 ASN B C 1
ATOM 2068 O O . ASN B 1 7 ? -12.07 -24.5 -4.727 1 92.38 7 ASN B O 1
ATOM 2072 N N . PHE B 1 8 ? -10.156 -24.844 -5.805 1 95.38 8 PHE B N 1
ATOM 2073 C CA . PHE B 1 8 ? -9.945 -23.438 -6.164 1 95.38 8 PHE B CA 1
ATOM 2074 C C . PHE B 1 8 ? -10.867 -23.031 -7.305 1 95.38 8 PHE B C 1
ATOM 2076 O O . PHE B 1 8 ? -10.984 -21.844 -7.609 1 95.38 8 PHE B O 1
ATOM 2083 N N . ASN B 1 9 ? -11.484 -23.969 -7.926 1 93.12 9 ASN B N 1
ATOM 2084 C CA . ASN B 1 9 ? -12.164 -23.703 -9.188 1 93.12 9 ASN B CA 1
ATOM 2085 C C . ASN B 1 9 ? -13.68 -23.828 -9.055 1 93.12 9 ASN B C 1
ATOM 2087 O O . ASN B 1 9 ? -14.344 -24.328 -9.961 1 93.12 9 ASN B O 1
ATOM 2091 N N . THR B 1 10 ? -14.148 -23.484 -7.918 1 91.69 10 THR B N 1
ATOM 2092 C CA . THR B 1 10 ? -15.586 -23.469 -7.703 1 91.69 10 THR B CA 1
ATOM 2093 C C . THR B 1 10 ? -16.25 -22.406 -8.586 1 91.69 10 THR B C 1
ATOM 2095 O O . THR B 1 10 ? -15.57 -21.531 -9.133 1 91.69 10 THR B O 1
ATOM 2098 N N . LYS B 1 11 ? -17.516 -22.562 -8.695 1 94.06 11 LYS B N 1
ATOM 2099 C CA . LYS B 1 11 ? -18.312 -21.578 -9.422 1 94.06 11 LYS B CA 1
ATOM 2100 C C . LYS B 1 11 ? -18.094 -20.172 -8.867 1 94.06 11 LYS B C 1
ATOM 2102 O O . LYS B 1 11 ? -18.031 -19.984 -7.652 1 94.06 11 LYS B O 1
ATOM 2107 N N . HIS B 1 12 ? -17.984 -19.219 -9.773 1 97.12 12 HIS B N 1
ATOM 2108 C CA . HIS B 1 12 ? -17.969 -17.812 -9.367 1 97.12 12 HIS B CA 1
ATOM 2109 C C . HIS B 1 12 ? -19.375 -17.297 -9.117 1 97.12 12 HIS B C 1
ATOM 2111 O O . HIS B 1 12 ? -20.188 -17.203 -10.047 1 97.12 12 HIS B O 1
ATOM 2117 N N . LEU B 1 13 ? -19.656 -16.906 -7.91 1 97.75 13 LEU B N 1
ATOM 2118 C CA . LEU B 1 13 ? -21 -16.438 -7.543 1 97.75 13 LEU B CA 1
ATOM 2119 C C . LEU B 1 13 ? -21.25 -15.039 -8.086 1 97.75 13 LEU B C 1
ATOM 2121 O O . LEU B 1 13 ? -20.406 -14.156 -7.965 1 97.75 13 LEU B O 1
ATOM 2125 N N . GLY B 1 14 ? -22.359 -14.852 -8.727 1 97.12 14 GLY B N 1
ATOM 2126 C CA . GLY B 1 14 ? -22.766 -13.578 -9.305 1 97.12 14 GLY B CA 1
ATOM 2127 C C . GLY B 1 14 ? -24.125 -13.117 -8.836 1 97.12 14 GLY B C 1
ATOM 2128 O O . GLY B 1 14 ? -24.625 -13.555 -7.797 1 97.12 14 GLY B O 1
ATOM 2129 N N . LYS B 1 15 ? -24.641 -12.109 -9.57 1 96.94 15 LYS B N 1
ATOM 2130 C CA . LYS B 1 15 ? -25.953 -11.539 -9.266 1 96.94 15 LYS B CA 1
ATOM 2131 C C . LYS B 1 15 ? -27 -12.633 -9.086 1 96.94 15 LYS B C 1
ATOM 2133 O O . LYS B 1 15 ? -27.094 -13.547 -9.914 1 96.94 15 LYS B O 1
ATOM 2138 N N . GLY B 1 16 ? -27.734 -12.562 -8.031 1 97.62 16 GLY B N 1
ATOM 2139 C CA . GLY B 1 16 ? -28.812 -13.508 -7.781 1 97.62 16 GLY B CA 1
ATOM 2140 C C . GLY B 1 16 ? -28.375 -14.719 -6.988 1 97.62 16 GLY B C 1
ATOM 2141 O O . GLY B 1 16 ? -29.203 -15.43 -6.418 1 97.62 16 GLY B O 1
ATOM 2142 N N . ASP B 1 17 ? -27.047 -15.102 -6.988 1 98 17 ASP B N 1
ATOM 2143 C CA . ASP B 1 17 ? -26.547 -16.234 -6.219 1 98 17 ASP B CA 1
ATOM 2144 C C . ASP B 1 17 ? -26.562 -15.93 -4.723 1 98 17 ASP B C 1
ATOM 2146 O O . ASP B 1 17 ? -26.219 -14.82 -4.305 1 98 17 ASP B O 1
ATOM 2150 N N . PRO B 1 18 ? -27 -16.844 -3.924 1 98 18 PRO B N 1
ATOM 2151 C CA . PRO B 1 18 ? -27.062 -16.594 -2.482 1 98 18 PRO B CA 1
ATOM 2152 C C . PRO B 1 18 ? -25.703 -16.625 -1.811 1 98 18 PRO B C 1
ATOM 2154 O O . PRO B 1 18 ? -24.797 -17.312 -2.289 1 98 18 PRO B O 1
ATOM 2157 N N . LEU B 1 19 ? -25.531 -15.953 -0.761 1 97.75 19 LEU B N 1
ATOM 2158 C CA . LEU B 1 19 ? -24.359 -16.047 0.094 1 97.75 19 LEU B CA 1
ATOM 2159 C C . LEU B 1 19 ? -24.312 -17.391 0.811 1 97.75 19 LEU B C 1
ATOM 2161 O O . LEU B 1 19 ? -25.25 -17.75 1.525 1 97.75 19 LEU B O 1
ATOM 2165 N N . PRO B 1 20 ? -23.219 -18.172 0.604 1 97.25 20 PRO B N 1
ATOM 2166 C CA . PRO B 1 20 ? -23.109 -19.406 1.362 1 97.25 20 PRO B CA 1
ATOM 2167 C C . PRO B 1 20 ? -23.031 -19.188 2.871 1 97.25 20 PRO B C 1
ATOM 2169 O O . PRO B 1 20 ? -22.422 -18.219 3.32 1 97.25 20 PRO B O 1
ATOM 2172 N N . PRO B 1 21 ? -23.609 -20.016 3.66 1 96.62 21 PRO B N 1
ATOM 2173 C CA . PRO B 1 21 ? -23.547 -19.859 5.117 1 96.62 21 PRO B CA 1
ATOM 2174 C C . PRO B 1 21 ? -22.125 -19.922 5.66 1 96.62 21 PRO B C 1
ATOM 2176 O O . PRO B 1 21 ? -21.25 -20.562 5.066 1 96.62 21 PRO B O 1
ATOM 2179 N N . TRP B 1 22 ? -21.953 -19.266 6.723 1 96 22 TRP B N 1
ATOM 2180 C CA . TRP B 1 22 ? -20.656 -19.297 7.387 1 96 22 TRP B CA 1
ATOM 2181 C C . TRP B 1 22 ? -20.328 -20.703 7.867 1 96 22 TRP B C 1
ATOM 2183 O O . TRP B 1 22 ? -21.141 -21.344 8.547 1 96 22 TRP B O 1
ATOM 2193 N N . SER B 1 23 ? -19.203 -21.234 7.562 1 94.38 23 SER B N 1
ATOM 2194 C CA . SER B 1 23 ? -18.812 -22.609 7.844 1 94.38 23 SER B CA 1
ATOM 2195 C C . SER B 1 23 ? -18.078 -22.734 9.172 1 94.38 23 SER B C 1
ATOM 2197 O O . SER B 1 23 ? -17.906 -23.828 9.695 1 94.38 23 SER B O 1
ATOM 2199 N N . GLY B 1 24 ? -17.531 -21.609 9.688 1 94.19 24 GLY B N 1
ATOM 2200 C CA . GLY B 1 24 ? -16.703 -21.641 10.883 1 94.19 24 GLY B CA 1
ATOM 2201 C C . GLY B 1 24 ? -15.211 -21.641 10.562 1 94.19 24 GLY B C 1
ATOM 2202 O O . GLY B 1 24 ? -14.383 -21.516 11.469 1 94.19 24 GLY B O 1
ATOM 2203 N N . LYS B 1 25 ? -14.938 -21.719 9.25 1 95.25 25 LYS B N 1
ATOM 2204 C CA . LYS B 1 25 ? -13.555 -21.688 8.781 1 95.25 25 LYS B CA 1
ATOM 2205 C C . LYS B 1 25 ? -13.227 -20.328 8.164 1 95.25 25 LYS B C 1
ATOM 2207 O O . LYS B 1 25 ? -14.117 -19.609 7.711 1 95.25 25 LYS B O 1
ATOM 2212 N N . LEU B 1 26 ? -11.898 -20.062 8.227 1 97.94 26 LEU B N 1
ATOM 2213 C CA . LEU B 1 26 ? -11.469 -18.891 7.48 1 97.94 26 LEU B CA 1
ATOM 2214 C C . LEU B 1 26 ? -11.953 -18.969 6.035 1 97.94 26 LEU B C 1
ATOM 2216 O O . LEU B 1 26 ? -11.797 -19.984 5.371 1 97.94 26 LEU B O 1
ATOM 2220 N N . ARG B 1 27 ? -12.609 -17.891 5.629 1 98.19 27 ARG B N 1
ATOM 2221 C CA . ARG B 1 27 ? -13.188 -17.844 4.293 1 98.19 27 ARG B CA 1
ATOM 2222 C C . ARG B 1 27 ? -12.523 -16.766 3.441 1 98.19 27 ARG B C 1
ATOM 2224 O O . ARG B 1 27 ? -12.281 -15.656 3.916 1 98.19 27 ARG B O 1
ATOM 2231 N N . VAL B 1 28 ? -12.203 -17.109 2.191 1 98.62 28 VAL B N 1
ATOM 2232 C CA . VAL B 1 28 ? -11.633 -16.156 1.248 1 98.62 28 VAL B CA 1
ATOM 2233 C C . VAL B 1 28 ? -12.641 -15.875 0.134 1 98.62 28 VAL B C 1
ATOM 2235 O O . VAL B 1 28 ? -13.055 -16.781 -0.583 1 98.62 28 VAL B O 1
ATOM 2238 N N . TYR B 1 29 ? -13.133 -14.648 0.1 1 98.75 29 TYR B N 1
ATOM 2239 C CA . TYR B 1 29 ? -13.781 -14.188 -1.122 1 98.75 29 TYR B CA 1
ATOM 2240 C C . TYR B 1 29 ? -12.75 -13.906 -2.211 1 98.75 29 TYR B C 1
ATOM 2242 O O . TYR B 1 29 ? -11.898 -13.031 -2.053 1 98.75 29 TYR B O 1
ATOM 2250 N N . ASN B 1 30 ? -12.883 -14.562 -3.33 1 98.19 30 ASN B N 1
ATOM 2251 C CA . ASN B 1 30 ? -11.82 -14.719 -4.316 1 98.19 30 ASN B CA 1
ATOM 2252 C C . ASN B 1 30 ? -12.344 -14.531 -5.738 1 98.19 30 ASN B C 1
ATOM 2254 O O . ASN B 1 30 ? -13.547 -14.352 -5.945 1 98.19 30 ASN B O 1
ATOM 2258 N N . MET B 1 31 ? -11.547 -14.336 -6.648 1 96.94 31 MET B N 1
ATOM 2259 C CA . MET B 1 31 ? -11.711 -14.523 -8.086 1 96.94 31 MET B CA 1
ATOM 2260 C C . MET B 1 31 ? -10.5 -15.234 -8.68 1 96.94 31 MET B C 1
ATOM 2262 O O . MET B 1 31 ? -9.367 -14.766 -8.555 1 96.94 31 MET B O 1
ATOM 2266 N N . ARG B 1 32 ? -10.734 -16.312 -9.281 1 95.62 32 ARG B N 1
ATOM 2267 C CA . ARG B 1 32 ? -9.688 -17.25 -9.672 1 95.62 32 ARG B CA 1
ATOM 2268 C C . ARG B 1 32 ? -8.633 -16.578 -10.539 1 95.62 32 ARG B C 1
ATOM 2270 O O . ARG B 1 32 ? -7.449 -16.906 -10.469 1 95.62 32 ARG B O 1
ATOM 2277 N N . LEU B 1 33 ? -9.039 -15.617 -11.297 1 93.56 33 LEU B N 1
ATOM 2278 C CA . LEU B 1 33 ? -8.148 -14.992 -12.273 1 93.56 33 LEU B CA 1
ATOM 2279 C C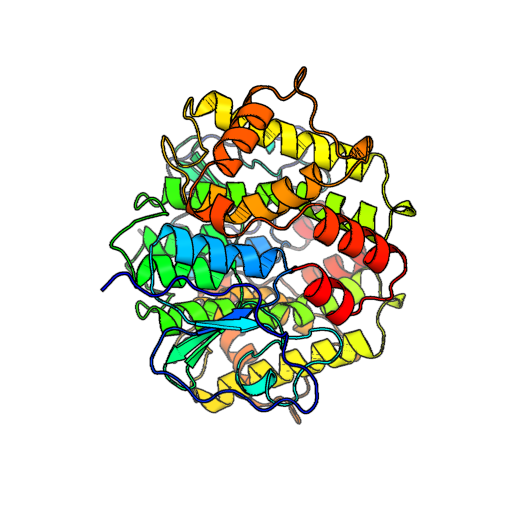 . LEU B 1 33 ? -7.531 -13.719 -11.703 1 93.56 33 LEU B C 1
ATOM 2281 O O . LEU B 1 33 ? -6.707 -13.078 -12.367 1 93.56 33 LEU B O 1
ATOM 2285 N N . CYS B 1 34 ? -7.891 -13.312 -10.586 1 95.12 34 CYS B N 1
ATOM 2286 C CA . CYS B 1 34 ? -7.438 -12.047 -10.031 1 95.12 34 CYS B CA 1
ATOM 2287 C C . CYS B 1 34 ? -6.043 -12.18 -9.422 1 95.12 34 CYS B C 1
ATOM 2289 O O . CYS B 1 34 ? -5.84 -12.961 -8.492 1 95.12 34 CYS B O 1
ATOM 2291 N N . PRO B 1 35 ? -5.102 -11.422 -9.945 1 96.5 35 PRO B N 1
ATOM 2292 C CA . PRO B 1 35 ? -3.734 -11.531 -9.43 1 96.5 35 PRO B CA 1
ATOM 2293 C C . PRO B 1 35 ? -3.604 -11.062 -7.984 1 96.5 35 PRO B C 1
ATOM 2295 O O . PRO B 1 35 ? -2.76 -11.57 -7.242 1 96.5 35 PRO B O 1
ATOM 2298 N N . PHE B 1 36 ? -4.391 -10.141 -7.523 1 97.81 36 PHE B N 1
ATOM 2299 C CA . PHE B 1 36 ? -4.336 -9.664 -6.145 1 97.81 36 PHE B CA 1
ATOM 2300 C C . PHE B 1 36 ? -4.906 -10.711 -5.191 1 97.81 36 PHE B C 1
ATOM 2302 O O . PHE B 1 36 ? -4.375 -10.914 -4.098 1 97.81 36 PHE B O 1
ATOM 2309 N N . ALA B 1 37 ? -5.957 -11.359 -5.605 1 98.44 37 ALA B N 1
ATOM 2310 C CA . ALA B 1 37 ? -6.5 -12.453 -4.805 1 98.44 37 ALA B CA 1
ATOM 2311 C C . ALA B 1 37 ? -5.516 -13.617 -4.734 1 98.44 37 ALA B C 1
ATOM 2313 O O . ALA B 1 37 ? -5.449 -14.32 -3.723 1 98.44 37 ALA B O 1
ATOM 2314 N N . GLN B 1 38 ? -4.781 -13.797 -5.816 1 98.5 38 GLN B N 1
ATOM 2315 C CA . GLN B 1 38 ? -3.76 -14.836 -5.832 1 98.5 38 GLN B CA 1
ATOM 2316 C C . GLN B 1 38 ? -2.76 -14.648 -4.695 1 98.5 38 GLN B C 1
ATOM 2318 O O . GLN B 1 38 ? -2.309 -15.617 -4.09 1 98.5 38 GLN B O 1
ATOM 2323 N N . ARG B 1 39 ? -2.393 -13.414 -4.348 1 98.81 39 ARG B N 1
ATOM 2324 C CA . ARG B 1 39 ? -1.513 -13.133 -3.217 1 98.81 39 ARG B CA 1
ATOM 2325 C C . ARG B 1 39 ? -2.023 -13.805 -1.945 1 98.81 39 ARG B C 1
ATOM 2327 O O . ARG B 1 39 ? -1.254 -14.43 -1.216 1 98.81 39 ARG B O 1
ATOM 2334 N N . THR B 1 40 ? -3.311 -13.648 -1.724 1 98.88 40 THR B N 1
ATOM 2335 C CA . THR B 1 40 ? -3.939 -14.188 -0.521 1 98.88 40 THR B CA 1
ATOM 2336 C C . THR B 1 40 ? -3.912 -15.711 -0.527 1 98.88 40 THR B C 1
ATOM 2338 O O . THR B 1 40 ? -3.525 -16.328 0.464 1 98.88 40 THR B O 1
ATOM 2341 N N . ILE B 1 41 ? -4.23 -16.297 -1.646 1 98.75 41 ILE B N 1
ATOM 2342 C CA . ILE B 1 41 ? -4.254 -17.75 -1.767 1 98.75 41 ILE B CA 1
ATOM 2343 C C . ILE B 1 41 ? -2.848 -18.312 -1.564 1 98.75 41 ILE B C 1
ATOM 2345 O O . ILE B 1 41 ? -2.658 -19.281 -0.833 1 98.75 41 ILE B O 1
ATOM 2349 N N . LEU B 1 42 ? -1.877 -17.672 -2.209 1 98.75 42 LEU B N 1
ATOM 2350 C CA . LEU B 1 42 ? -0.498 -18.125 -2.057 1 98.75 42 LEU B CA 1
ATOM 2351 C C . LEU B 1 42 ? -0.059 -18.047 -0.598 1 98.75 42 LEU B C 1
ATOM 2353 O O . LEU B 1 42 ? 0.625 -18.953 -0.102 1 98.75 42 LEU B O 1
ATOM 2357 N N . THR B 1 43 ? -0.406 -16.984 0.105 1 98.75 43 THR B N 1
ATOM 2358 C CA . THR B 1 43 ? -0.073 -16.828 1.517 1 98.75 43 THR B CA 1
ATOM 2359 C C . THR B 1 43 ? -0.693 -17.953 2.344 1 98.75 43 THR B C 1
ATOM 2361 O O . THR B 1 43 ? -0.014 -18.578 3.158 1 98.75 43 THR B O 1
ATOM 2364 N N . LEU B 1 44 ? -1.934 -18.203 2.102 1 98.69 44 LEU B N 1
ATOM 2365 C CA . LEU B 1 44 ? -2.648 -19.234 2.838 1 98.69 44 LEU B CA 1
ATOM 2366 C C . LEU B 1 44 ? -2.041 -20.609 2.572 1 98.69 44 LEU B C 1
ATOM 2368 O O . LEU B 1 44 ? -1.845 -21.391 3.5 1 98.69 44 LEU B O 1
ATOM 2372 N N . ASN B 1 45 ? -1.77 -20.891 1.289 1 98.5 45 ASN B N 1
ATOM 2373 C CA . ASN B 1 45 ? -1.141 -22.141 0.912 1 98.5 45 ASN B CA 1
ATOM 2374 C C . ASN B 1 45 ? 0.228 -22.312 1.569 1 98.5 45 ASN B C 1
ATOM 2376 O O . ASN B 1 45 ? 0.537 -23.375 2.115 1 98.5 45 ASN B O 1
ATOM 2380 N N . ALA B 1 46 ? 1.003 -21.281 1.498 1 98.5 46 ALA B N 1
ATOM 2381 C CA . ALA B 1 46 ? 2.354 -21.328 2.053 1 98.5 46 ALA B CA 1
ATOM 2382 C C . ALA B 1 46 ? 2.318 -21.578 3.559 1 98.5 46 ALA B C 1
ATOM 2384 O O . ALA B 1 46 ? 3.166 -22.297 4.098 1 98.5 46 ALA B O 1
ATOM 2385 N N . LYS B 1 47 ? 1.344 -21 4.203 1 98.38 47 LYS B N 1
ATOM 2386 C CA . LYS B 1 47 ? 1.251 -21.109 5.656 1 98.38 47 LYS B CA 1
ATOM 2387 C C . LYS B 1 47 ? 0.474 -22.344 6.07 1 98.38 47 LYS B C 1
ATOM 2389 O O . LYS B 1 47 ? 0.358 -22.656 7.262 1 98.38 47 LYS B O 1
ATOM 2394 N N . GLN B 1 48 ? -0.07 -23.031 5.105 1 97.62 48 GLN B N 1
ATOM 2395 C CA . GLN B 1 48 ? -0.793 -24.266 5.344 1 97.62 48 GLN B CA 1
ATOM 2396 C C . GLN B 1 48 ? -1.978 -24.047 6.281 1 97.62 48 GLN B C 1
ATOM 2398 O O . GLN B 1 48 ? -2.178 -24.812 7.227 1 97.62 48 GLN B O 1
ATOM 2403 N N . ILE B 1 49 ? -2.67 -23.016 6.043 1 97.44 49 ILE B N 1
ATOM 2404 C CA . ILE B 1 49 ? -3.881 -22.672 6.785 1 97.44 49 ILE B CA 1
ATOM 2405 C C . ILE B 1 49 ? -5.094 -23.312 6.105 1 97.44 49 ILE B C 1
ATOM 2407 O O . ILE B 1 49 ? -5.203 -23.297 4.875 1 97.44 49 ILE B O 1
ATOM 2411 N N . ASP B 1 50 ? -5.938 -23.875 6.922 1 96.44 50 ASP B N 1
ATOM 2412 C CA . ASP B 1 50 ? -7.203 -24.391 6.402 1 96.44 50 ASP B CA 1
ATOM 2413 C C . ASP B 1 50 ? -8.195 -23.25 6.152 1 96.44 50 ASP B C 1
ATOM 2415 O O . ASP B 1 50 ? -8.383 -22.391 7.012 1 96.44 50 ASP B O 1
ATOM 2419 N N . TYR B 1 51 ? -8.789 -23.219 4.953 1 97.38 51 TYR B N 1
ATOM 2420 C CA . TYR B 1 51 ? -9.711 -22.156 4.59 1 97.38 51 TYR B CA 1
ATOM 2421 C C . TYR B 1 51 ? -10.703 -22.625 3.531 1 97.38 51 TYR B C 1
ATOM 2423 O O . TYR B 1 51 ? -10.547 -23.703 2.957 1 97.38 51 TYR B O 1
ATOM 2431 N N . GLU B 1 52 ? -11.727 -21.828 3.4 1 96.56 52 GLU B N 1
ATOM 2432 C CA . GLU B 1 52 ? -12.695 -22.016 2.332 1 96.56 52 GLU B CA 1
ATOM 2433 C C . GLU B 1 52 ? -12.602 -20.906 1.291 1 96.56 52 GLU B C 1
ATOM 2435 O O . GLU B 1 52 ? -12.352 -19.75 1.635 1 96.56 52 GLU B O 1
ATOM 2440 N N . VAL B 1 53 ? -12.781 -21.297 0.033 1 97.44 53 VAL B N 1
ATOM 2441 C CA . VAL B 1 53 ? -12.719 -20.312 -1.05 1 97.44 53 VAL B CA 1
ATOM 2442 C C . VAL B 1 53 ? -14.117 -20.109 -1.641 1 97.44 53 VAL B C 1
ATOM 2444 O O . VAL B 1 53 ? -14.82 -21.078 -1.936 1 97.44 53 VAL B O 1
ATOM 2447 N N . ILE B 1 54 ? -14.547 -18.906 -1.729 1 97.81 54 ILE B N 1
ATOM 2448 C CA . ILE B 1 54 ? -15.758 -18.5 -2.434 1 97.81 54 ILE B CA 1
ATOM 2449 C C . ILE B 1 54 ? -15.391 -17.562 -3.59 1 97.81 54 ILE B C 1
ATOM 2451 O O . ILE B 1 54 ? -15.039 -16.406 -3.371 1 97.81 54 ILE B O 1
ATOM 2455 N N . ASN B 1 55 ? -15.516 -18.078 -4.832 1 97.69 55 ASN B N 1
ATOM 2456 C CA . ASN B 1 55 ? -15.203 -17.266 -5.992 1 97.69 55 ASN B CA 1
ATOM 2457 C C . ASN B 1 55 ? -16.359 -16.312 -6.336 1 97.69 55 ASN B C 1
ATOM 2459 O O . ASN B 1 55 ? -17.516 -16.703 -6.254 1 97.69 55 ASN B O 1
ATOM 2463 N N . ILE B 1 56 ? -15.992 -15.109 -6.723 1 97.75 56 ILE B N 1
ATOM 2464 C CA . ILE B 1 56 ? -16.938 -14.039 -7.012 1 97.75 56 ILE B CA 1
ATOM 2465 C C . ILE B 1 56 ? -16.812 -13.617 -8.477 1 97.75 56 ILE B C 1
ATOM 2467 O O . ILE B 1 56 ? -15.711 -13.469 -8.992 1 97.75 56 ILE B O 1
ATOM 2471 N N . ASP B 1 57 ? -17.969 -13.531 -9.188 1 96 57 ASP B N 1
ATOM 2472 C CA . ASP B 1 57 ? -18.031 -12.867 -10.484 1 96 57 ASP B CA 1
ATOM 2473 C C . ASP B 1 57 ? -17.953 -11.352 -10.328 1 96 57 ASP B C 1
ATOM 2475 O O . ASP B 1 57 ? -18.906 -10.711 -9.898 1 96 57 ASP B O 1
ATOM 2479 N N . LEU B 1 58 ? -16.906 -10.789 -10.758 1 92.88 58 LEU B N 1
ATOM 2480 C CA . LEU B 1 58 ? -16.672 -9.367 -10.516 1 92.88 58 LEU B CA 1
ATOM 2481 C C . LEU B 1 58 ? -17.359 -8.508 -11.57 1 92.88 58 LEU B C 1
ATOM 2483 O O . LEU B 1 58 ? -17.438 -7.289 -11.422 1 92.88 58 LEU B O 1
ATOM 2487 N N . VAL B 1 59 ? -17.797 -9.109 -12.633 1 92.06 59 VAL B N 1
ATOM 2488 C CA . VAL B 1 59 ? -18.562 -8.398 -13.656 1 92.06 59 VAL B CA 1
ATOM 2489 C C . VAL B 1 59 ? -20.016 -8.289 -13.227 1 92.06 59 VAL B C 1
ATOM 2491 O O . VAL B 1 59 ? -20.609 -7.207 -13.258 1 92.06 59 VAL B O 1
ATOM 2494 N N . ASN B 1 60 ? -20.594 -9.391 -12.875 1 94.38 60 ASN B N 1
ATOM 2495 C CA . ASN B 1 60 ? -21.953 -9.453 -12.336 1 94.38 60 ASN B CA 1
ATOM 2496 C C . ASN B 1 60 ? -21.938 -9.828 -10.852 1 94.38 60 ASN B C 1
ATOM 2498 O O . ASN B 1 60 ? -22.391 -10.906 -10.477 1 94.38 60 ASN B O 1
ATOM 2502 N N . LYS B 1 61 ? -21.594 -8.93 -10.055 1 96.75 61 LYS B N 1
ATOM 2503 C CA . LYS B 1 61 ? -21.312 -9.156 -8.641 1 96.75 61 LYS B CA 1
ATOM 2504 C C . LYS B 1 61 ? -22.594 -9.547 -7.891 1 96.75 61 LYS B C 1
ATOM 2506 O O . LYS B 1 61 ? -23.672 -9.008 -8.164 1 96.75 61 LYS B O 1
ATOM 2511 N N . PRO B 1 62 ? -22.453 -10.445 -6.91 1 98.06 62 PRO B N 1
ATOM 2512 C CA . PRO B 1 62 ? -23.594 -10.695 -6.031 1 98.06 62 PRO B CA 1
ATOM 2513 C C . PRO B 1 62 ? -23.984 -9.469 -5.199 1 98.06 62 PRO B C 1
ATOM 2515 O O . PRO B 1 62 ? -23.109 -8.719 -4.762 1 98.06 62 PRO B O 1
ATOM 2518 N N . GLU B 1 63 ? -25.25 -9.297 -4.875 1 97.75 63 GLU B N 1
ATOM 2519 C CA . GLU B 1 63 ? -25.781 -8.133 -4.176 1 97.75 63 GLU B CA 1
ATOM 2520 C C . GLU B 1 63 ? -25.234 -8.055 -2.748 1 97.75 63 GLU B C 1
ATOM 2522 O O . GLU B 1 63 ? -25.125 -6.961 -2.182 1 97.75 63 GLU B O 1
ATOM 2527 N N . TRP B 1 64 ? -24.875 -9.195 -2.199 1 97.94 64 TRP B N 1
ATOM 2528 C CA . TRP B 1 64 ? -24.484 -9.25 -0.799 1 97.94 64 TRP B CA 1
ATOM 2529 C C . TRP B 1 64 ? -22.984 -8.945 -0.651 1 97.94 64 TRP B C 1
ATOM 2531 O O . TRP B 1 64 ? -22.5 -8.773 0.464 1 97.94 64 TRP B O 1
ATOM 2541 N N . LEU B 1 65 ? -22.172 -8.82 -1.728 1 98.19 65 LEU B N 1
ATOM 2542 C CA . LEU B 1 65 ? -20.734 -8.672 -1.661 1 98.19 65 LEU B CA 1
ATOM 2543 C C . LEU B 1 65 ? -20.344 -7.457 -0.824 1 98.19 65 LEU B C 1
ATOM 2545 O O . LEU B 1 65 ? -19.406 -7.527 -0.019 1 98.19 65 LEU B O 1
ATOM 2549 N N . PRO B 1 66 ? -21.094 -6.316 -0.89 1 95.81 66 PRO B N 1
ATOM 2550 C CA . PRO B 1 66 ? -20.719 -5.129 -0.118 1 95.81 66 PRO B CA 1
ATOM 2551 C C . PRO B 1 66 ? -20.797 -5.359 1.39 1 95.81 66 PRO B C 1
ATOM 2553 O O . PRO B 1 66 ? -20.172 -4.625 2.162 1 95.81 66 PRO B O 1
ATOM 2556 N N . THR B 1 67 ? -21.516 -6.32 1.847 1 96.5 67 THR B N 1
ATOM 2557 C CA . THR B 1 67 ? -21.594 -6.617 3.271 1 96.5 67 THR B CA 1
ATOM 2558 C C . THR B 1 67 ? -20.344 -7.363 3.74 1 96.5 67 THR B C 1
ATOM 2560 O O . THR B 1 67 ? -20.078 -7.445 4.941 1 96.5 67 THR B O 1
ATOM 2563 N N . LYS B 1 68 ? -19.547 -7.949 2.785 1 97.75 68 LYS B N 1
ATOM 2564 C CA . LYS B 1 68 ? -18.375 -8.758 3.127 1 97.75 68 LYS B CA 1
ATOM 2565 C C . LYS B 1 68 ? -17.094 -8.062 2.715 1 97.75 68 LYS B C 1
ATOM 2567 O O . LYS B 1 68 ? -16.016 -8.367 3.25 1 97.75 68 LYS B O 1
ATOM 2572 N N . SER B 1 69 ? -17.234 -7.172 1.765 1 97.12 69 SER B N 1
ATOM 2573 C CA . SER B 1 69 ? -16.094 -6.414 1.261 1 97.12 69 SER B CA 1
ATOM 2574 C C . SER B 1 69 ? -16.406 -4.93 1.161 1 97.12 69 SER B C 1
ATOM 2576 O O . SER B 1 69 ? -17.172 -4.508 0.279 1 97.12 69 SER B O 1
ATOM 2578 N N . ILE B 1 70 ? -15.789 -4.16 1.907 1 93.31 70 ILE B N 1
ATOM 2579 C CA . ILE B 1 70 ? -16.141 -2.748 2.041 1 93.31 70 ILE B CA 1
ATOM 2580 C C . ILE B 1 70 ? -15.898 -2.029 0.714 1 93.31 70 ILE B C 1
ATOM 2582 O O . ILE B 1 70 ? -16.578 -1.052 0.399 1 93.31 70 ILE B O 1
ATOM 2586 N N . PHE B 1 71 ? -15.016 -2.533 -0.11 1 94.31 71 PHE B N 1
ATOM 2587 C CA . PHE B 1 71 ? -14.742 -1.898 -1.394 1 94.31 71 PHE B CA 1
ATOM 2588 C C . PHE B 1 71 ? -15.406 -2.666 -2.531 1 94.31 71 PHE B C 1
ATOM 2590 O O . PHE B 1 71 ? -15.242 -2.312 -3.701 1 94.31 71 PHE B O 1
ATOM 2597 N N . GLY B 1 72 ? -16.062 -3.719 -2.164 1 95.06 72 GLY B N 1
ATOM 2598 C CA . GLY B 1 72 ? -16.719 -4.531 -3.182 1 95.06 72 GLY B CA 1
ATOM 2599 C C . GLY B 1 72 ? -15.727 -5.258 -4.082 1 95.06 72 GLY B C 1
ATOM 2600 O O . GLY B 1 72 ? -16.031 -5.539 -5.242 1 95.06 72 GLY B O 1
ATOM 2601 N N . LYS B 1 73 ? -14.539 -5.492 -3.564 1 95.44 73 LYS B N 1
ATOM 2602 C CA . LYS B 1 73 ? -13.469 -6.125 -4.34 1 95.44 73 LYS B CA 1
ATOM 2603 C C . LYS B 1 73 ? -13 -7.41 -3.67 1 95.44 73 LYS B C 1
ATOM 2605 O O . LYS B 1 73 ? -13.453 -7.758 -2.578 1 95.44 73 LYS B O 1
ATOM 2610 N N . VAL B 1 74 ? -12.266 -8.18 -4.367 1 97.94 74 VAL B N 1
ATOM 2611 C CA . VAL B 1 74 ? -11.539 -9.328 -3.838 1 97.94 74 VAL B CA 1
ATOM 2612 C C . VAL B 1 74 ? -10.031 -9.047 -3.877 1 97.94 74 VAL B C 1
ATOM 2614 O O . VAL B 1 74 ? -9.57 -8.227 -4.668 1 97.94 74 VAL B O 1
ATOM 2617 N N . PRO B 1 75 ? -9.234 -9.594 -3.031 1 98.56 75 PRO B N 1
ATOM 2618 C CA . PRO B 1 75 ? -9.617 -10.562 -2.01 1 98.56 75 PRO B CA 1
ATOM 2619 C C . PRO B 1 75 ? -10.18 -9.906 -0.75 1 98.56 75 PRO B C 1
ATOM 2621 O O . PRO B 1 75 ? -9.852 -8.758 -0.453 1 98.56 75 PRO B O 1
ATOM 2624 N N . THR B 1 76 ? -11 -10.539 -0.117 1 98.75 76 THR B N 1
ATOM 2625 C CA . THR B 1 76 ? -11.445 -10.281 1.247 1 98.75 76 THR B CA 1
ATOM 2626 C C . THR B 1 76 ? -11.508 -11.578 2.051 1 98.75 76 THR B C 1
ATOM 2628 O O . THR B 1 76 ? -11.969 -12.609 1.548 1 98.75 76 THR B O 1
ATOM 2631 N N . ILE B 1 77 ? -10.984 -11.602 3.236 1 98.81 77 ILE B N 1
ATOM 2632 C CA . ILE B 1 77 ? -11.125 -12.781 4.082 1 98.81 77 ILE B CA 1
ATOM 2633 C C . ILE B 1 77 ? -12.125 -12.5 5.203 1 98.81 77 ILE B C 1
ATOM 2635 O O . ILE B 1 77 ? -12.258 -11.352 5.648 1 98.81 77 ILE B O 1
ATOM 2639 N N . GLU B 1 78 ? -12.812 -13.398 5.516 1 98.69 78 GLU B N 1
ATOM 2640 C CA . GLU B 1 78 ? -13.68 -13.398 6.688 1 98.69 78 GLU B CA 1
ATOM 2641 C C . GLU B 1 78 ? -13.148 -14.336 7.77 1 98.69 78 GLU B C 1
ATOM 2643 O O . GLU B 1 78 ? -13.062 -15.547 7.559 1 98.69 78 GLU B O 1
ATOM 2648 N N . VAL B 1 79 ? -12.797 -13.789 8.938 1 98.12 79 VAL B N 1
ATOM 2649 C CA . VAL B 1 79 ? -12.055 -14.555 9.93 1 98.12 79 VAL B CA 1
ATOM 2650 C C . VAL B 1 79 ? -12.992 -14.984 11.062 1 98.12 79 VAL B C 1
ATOM 2652 O O . VAL B 1 79 ? -12.664 -15.883 11.836 1 98.12 79 VAL B O 1
ATOM 2655 N N . GLU B 1 80 ? -14.023 -14.25 11.289 1 96.62 80 GLU B N 1
ATOM 2656 C CA . GLU B 1 80 ? -15.219 -14.555 12.07 1 96.62 80 GLU B CA 1
ATOM 2657 C C . GLU B 1 80 ? -16.484 -14.117 11.336 1 96.62 80 GLU B C 1
ATOM 2659 O O . GLU B 1 80 ? -16.406 -13.367 10.367 1 96.62 80 GLU B O 1
ATOM 2664 N N . ASP B 1 81 ? -17.516 -14.719 11.82 1 96.06 81 ASP B N 1
ATOM 2665 C CA . ASP B 1 81 ? -18.766 -14.344 11.164 1 96.06 81 ASP B CA 1
ATOM 2666 C C . ASP B 1 81 ? -18.953 -12.828 11.18 1 96.06 81 ASP B C 1
ATOM 2668 O O . ASP B 1 81 ? -19.125 -12.234 12.242 1 96.06 81 ASP B O 1
ATOM 2672 N N . GLY B 1 82 ? -18.828 -12.25 10 1 96 82 GLY B N 1
ATOM 2673 C CA . GLY B 1 82 ? -19.078 -10.828 9.867 1 96 82 GLY B CA 1
ATOM 2674 C C . GLY B 1 82 ? -17.844 -9.977 10.031 1 96 82 GLY B C 1
ATOM 2675 O O . GLY B 1 82 ? -17.875 -8.758 9.859 1 96 82 GLY B O 1
ATOM 2676 N N . VAL B 1 83 ? -16.719 -10.547 10.359 1 97.62 83 VAL B N 1
ATOM 2677 C CA . VAL B 1 83 ? -15.469 -9.82 10.5 1 97.62 83 VAL B CA 1
ATOM 2678 C C . VAL B 1 83 ? -14.594 -10.047 9.273 1 97.62 83 VAL B C 1
ATOM 2680 O O . VAL B 1 83 ? -14 -11.117 9.117 1 97.62 83 VAL B O 1
ATOM 2683 N N . CYS B 1 84 ? -14.523 -9.008 8.445 1 98.38 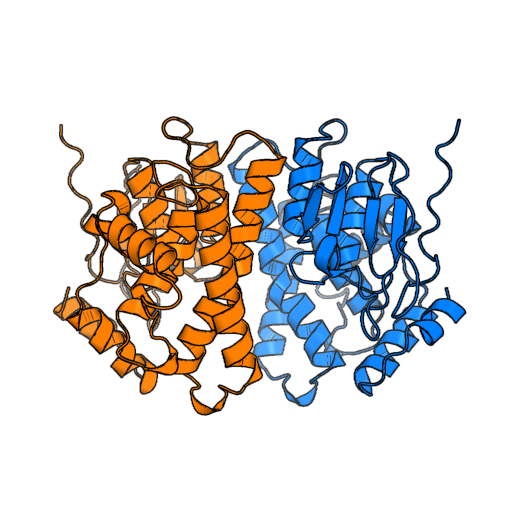84 CYS B N 1
ATOM 2684 C CA . CYS B 1 84 ? -13.875 -9.141 7.141 1 98.38 84 CYS B CA 1
ATOM 2685 C C . CYS B 1 84 ? -12.688 -8.203 7.023 1 98.38 84 CYS B C 1
ATOM 2687 O O . CYS B 1 84 ? -12.719 -7.082 7.527 1 98.38 84 CYS B O 1
ATOM 2689 N N . ILE B 1 85 ? -11.656 -8.68 6.422 1 98.5 85 ILE B N 1
ATOM 2690 C CA . ILE B 1 85 ? -10.438 -7.934 6.137 1 98.5 85 ILE B CA 1
ATOM 2691 C C . ILE B 1 85 ? -10.141 -7.98 4.641 1 98.5 85 ILE B C 1
ATOM 2693 O O . ILE B 1 85 ? -10.141 -9.055 4.035 1 98.5 85 ILE B O 1
ATOM 2697 N N . CYS B 1 86 ? -9.93 -6.801 4.055 1 98 86 CYS B N 1
ATOM 2698 C CA . CYS B 1 86 ? -9.68 -6.773 2.619 1 98 86 CYS B CA 1
ATOM 2699 C C . CYS B 1 86 ? -8.289 -6.219 2.32 1 98 86 CYS B C 1
ATOM 2701 O O . CYS B 1 86 ? -7.523 -5.926 3.24 1 98 86 CYS B O 1
ATOM 2703 N N . GLU B 1 87 ? -7.961 -6.195 1.029 1 97.88 87 GLU B N 1
ATOM 2704 C CA . GLU B 1 87 ? -6.672 -5.781 0.486 1 97.88 87 GLU B CA 1
ATOM 2705 C C . GLU B 1 87 ? -5.617 -6.867 0.682 1 97.88 87 GLU B C 1
ATOM 2707 O O . GLU B 1 87 ? -5.277 -7.211 1.815 1 97.88 87 GLU B O 1
ATOM 2712 N N . SER B 1 88 ? -5.051 -7.293 -0.373 1 98.44 88 SER B N 1
ATOM 2713 C CA . SER B 1 88 ? -4.23 -8.5 -0.398 1 98.44 88 SER B CA 1
ATOM 2714 C C . SER B 1 88 ? -3.004 -8.359 0.493 1 98.44 88 SER B C 1
ATOM 2716 O O . SER B 1 88 ? -2.66 -9.281 1.241 1 98.44 88 SER B O 1
ATOM 2718 N N . LEU B 1 89 ? -2.352 -7.172 0.469 1 98.44 89 LEU B N 1
ATOM 2719 C CA . LEU B 1 89 ? -1.15 -7.004 1.279 1 98.44 89 LEU B CA 1
ATOM 2720 C C . LEU B 1 89 ? -1.502 -6.922 2.76 1 98.44 89 LEU B C 1
ATOM 2722 O O . LEU B 1 89 ? -0.771 -7.445 3.605 1 98.44 89 LEU B O 1
ATOM 2726 N N . ILE B 1 90 ? -2.627 -6.258 3.105 1 98.5 90 ILE B N 1
ATOM 2727 C CA . ILE B 1 90 ? -3.098 -6.168 4.484 1 98.5 90 ILE B CA 1
ATOM 2728 C C . ILE B 1 90 ? -3.467 -7.559 4.996 1 98.5 90 ILE B C 1
ATOM 2730 O O . ILE B 1 90 ? -3.107 -7.934 6.113 1 98.5 90 ILE B O 1
ATOM 2734 N N . ILE B 1 91 ? -4.125 -8.328 4.156 1 98.81 91 ILE B N 1
ATOM 2735 C CA . ILE B 1 91 ? -4.527 -9.688 4.5 1 98.81 91 ILE B CA 1
ATOM 2736 C C . ILE B 1 91 ? -3.289 -10.531 4.789 1 98.81 91 ILE B C 1
ATOM 2738 O O . ILE B 1 91 ? -3.232 -11.242 5.797 1 98.81 91 ILE B O 1
ATOM 2742 N N . ALA B 1 92 ? -2.334 -10.453 3.881 1 98.69 92 ALA B N 1
ATOM 2743 C CA . ALA B 1 92 ? -1.12 -11.25 4.043 1 98.69 92 ALA B CA 1
ATOM 2744 C C . ALA B 1 92 ? -0.42 -10.922 5.359 1 98.69 92 ALA B C 1
ATOM 2746 O O . ALA B 1 92 ? 0.032 -11.82 6.07 1 98.69 92 ALA B O 1
ATOM 2747 N N . GLU B 1 93 ? -0.326 -9.656 5.695 1 98.19 93 GLU B N 1
ATOM 2748 C CA . GLU B 1 93 ? 0.313 -9.242 6.941 1 98.19 93 GLU B CA 1
ATOM 2749 C C . GLU B 1 93 ? -0.496 -9.695 8.156 1 98.19 93 GLU B C 1
ATOM 2751 O O . GLU B 1 93 ? 0.073 -10.094 9.172 1 98.19 93 GLU B O 1
ATOM 2756 N N . TYR B 1 94 ? -1.805 -9.594 8.055 1 98.69 94 TYR B N 1
ATOM 2757 C CA . TYR B 1 94 ? -2.67 -10.086 9.125 1 98.69 94 TYR B CA 1
ATOM 2758 C C . TYR B 1 94 ? -2.43 -11.57 9.383 1 98.69 94 TYR B C 1
ATOM 2760 O O . TYR B 1 94 ? -2.225 -11.977 10.531 1 98.69 94 TYR B O 1
ATOM 2768 N N . LEU B 1 95 ? -2.393 -12.344 8.328 1 98.75 95 LEU B N 1
ATOM 2769 C CA . LEU B 1 95 ? -2.203 -13.789 8.445 1 98.75 95 LEU B CA 1
ATOM 2770 C C . LEU B 1 95 ? -0.836 -14.117 9.039 1 98.75 95 LEU B C 1
ATOM 2772 O O . LEU B 1 95 ? -0.695 -15.078 9.797 1 98.75 95 LEU B O 1
ATOM 2776 N N . GLU B 1 96 ? 0.13 -13.305 8.633 1 98.06 96 GLU B N 1
ATOM 2777 C CA . GLU B 1 96 ? 1.462 -13.477 9.203 1 98.06 96 GLU B CA 1
ATOM 2778 C C . GLU B 1 96 ? 1.432 -13.328 10.719 1 98.06 96 GLU B C 1
ATOM 2780 O O . GLU B 1 96 ? 2.107 -14.078 11.438 1 98.06 96 GLU B O 1
ATOM 2785 N N . GLU B 1 97 ? 0.667 -12.352 11.156 1 97.06 97 GLU B N 1
ATOM 2786 C CA . GLU B 1 97 ? 0.638 -12.031 12.586 1 97.06 97 GLU B CA 1
ATOM 2787 C C . GLU B 1 97 ? -0.156 -13.07 13.367 1 97.06 97 GLU B C 1
ATOM 2789 O O . GLU B 1 97 ? 0.257 -13.484 14.453 1 97.06 97 GLU B O 1
ATOM 2794 N N . VAL B 1 98 ? -1.229 -13.586 12.867 1 98 98 VAL B N 1
ATOM 2795 C CA . VAL B 1 98 ? -2.164 -14.391 13.648 1 98 98 VAL B CA 1
ATOM 2796 C C . VAL B 1 98 ? -1.846 -15.875 13.477 1 98 98 VAL B C 1
ATOM 2798 O O . VAL B 1 98 ? -2.25 -16.703 14.289 1 98 98 VAL B O 1
ATOM 2801 N N . TYR B 1 99 ? -1.167 -16.25 12.422 1 97.88 99 TYR B N 1
ATOM 2802 C CA . TYR B 1 99 ? -0.688 -17.594 12.18 1 97.88 99 TYR B CA 1
ATOM 2803 C C . TYR B 1 99 ? 0.832 -17.625 12.07 1 97.88 99 TYR B C 1
ATOM 2805 O O . TYR B 1 99 ? 1.379 -17.844 10.984 1 97.88 99 TYR B O 1
ATOM 2813 N N . PRO B 1 100 ? 1.49 -17.609 13.18 1 96.62 100 PRO B N 1
ATOM 2814 C CA . PRO B 1 100 ? 2.939 -17.391 13.164 1 96.62 100 PRO B CA 1
ATOM 2815 C C . PRO B 1 100 ? 3.725 -18.688 12.961 1 96.62 100 PRO B C 1
ATOM 2817 O O . PRO B 1 100 ? 4.957 -18.656 12.883 1 96.62 100 PRO B O 1
ATOM 2820 N N . GLU B 1 101 ? 3.139 -19.797 12.836 1 97.06 101 GLU B N 1
ATOM 2821 C CA . GLU B 1 101 ? 3.799 -21.094 12.844 1 97.06 101 GLU B CA 1
ATOM 2822 C C . GLU B 1 101 ? 4.797 -21.219 11.695 1 97.06 101 GLU B C 1
ATOM 2824 O O . GLU B 1 101 ? 5.902 -21.734 11.883 1 97.06 101 GLU B O 1
ATOM 2829 N N . ILE B 1 102 ? 4.379 -20.828 10.539 1 97.5 102 ILE B N 1
ATOM 2830 C CA . ILE B 1 102 ? 5.25 -20.781 9.367 1 97.5 102 ILE B CA 1
ATOM 2831 C C . ILE B 1 102 ? 5.523 -19.328 8.977 1 97.5 102 ILE B C 1
ATOM 2833 O O . ILE B 1 102 ? 4.742 -18.719 8.242 1 97.5 102 ILE B O 1
ATOM 2837 N N . PRO B 1 103 ? 6.594 -18.766 9.422 1 97.62 103 PRO B N 1
ATOM 2838 C CA . PRO B 1 103 ? 6.863 -17.359 9.172 1 97.62 103 PRO B CA 1
ATOM 2839 C C . PRO B 1 103 ? 7.25 -17.062 7.723 1 97.62 103 PRO B C 1
ATOM 2841 O O . PRO B 1 103 ? 8.055 -17.797 7.141 1 97.62 103 PRO B O 1
ATOM 2844 N N . LEU B 1 104 ? 6.695 -16.062 7.191 1 98.19 104 LEU B N 1
ATOM 2845 C CA . LEU B 1 104 ? 7 -15.633 5.828 1 98.19 104 LEU B CA 1
ATOM 2846 C C . LEU B 1 104 ? 7.727 -14.289 5.824 1 98.19 104 LEU B C 1
ATOM 2848 O O . LEU B 1 104 ? 8.32 -13.906 4.816 1 98.19 104 LEU B O 1
ATOM 2852 N N . ILE B 1 105 ? 7.578 -13.523 6.867 1 97.25 105 ILE B N 1
ATOM 2853 C CA . ILE B 1 105 ? 8.172 -12.195 6.973 1 97.25 105 ILE B CA 1
ATOM 2854 C C . ILE B 1 105 ? 9.234 -12.188 8.07 1 97.25 105 ILE B C 1
ATOM 2856 O O . ILE B 1 105 ? 9.039 -12.781 9.133 1 97.25 105 ILE B O 1
ATOM 2860 N N . SER B 1 106 ? 10.32 -11.531 7.797 1 95.56 106 SER B N 1
ATOM 2861 C CA . SER B 1 106 ? 11.398 -11.43 8.781 1 95.56 106 SER B CA 1
ATOM 2862 C C . SER B 1 106 ? 10.922 -10.719 10.047 1 95.56 106 SER B C 1
ATOM 2864 O O . SER B 1 106 ? 10.117 -9.789 9.977 1 95.56 106 SER B O 1
ATOM 2866 N N . LYS B 1 107 ? 11.484 -11.109 11.18 1 94.75 107 LYS B N 1
ATOM 2867 C CA . LYS B 1 107 ? 11.195 -10.438 12.445 1 94.75 107 LYS B CA 1
ATOM 2868 C C . LYS B 1 107 ? 12.086 -9.211 12.625 1 94.75 107 LYS B C 1
ATOM 2870 O O . LYS B 1 107 ? 11.828 -8.367 13.484 1 94.75 107 LYS B O 1
ATOM 2875 N N . ASP B 1 108 ? 13.164 -9.133 11.82 1 96.94 108 ASP B N 1
ATOM 2876 C CA . ASP B 1 108 ? 14.023 -7.949 11.812 1 96.94 108 ASP B CA 1
ATOM 2877 C C . ASP B 1 108 ? 13.328 -6.777 11.125 1 96.94 108 ASP B C 1
ATOM 2879 O O . ASP B 1 108 ? 12.977 -6.863 9.945 1 96.94 108 ASP B O 1
ATOM 2883 N N . PRO B 1 109 ? 13.133 -5.668 11.836 1 97.56 109 PRO B N 1
ATOM 2884 C CA . PRO B 1 109 ? 12.352 -4.559 11.289 1 97.56 109 PRO B CA 1
ATOM 2885 C C . PRO B 1 109 ? 12.938 -4.012 9.984 1 97.56 109 PRO B C 1
ATOM 2887 O O . PRO B 1 109 ? 12.188 -3.623 9.086 1 97.56 109 PRO B O 1
ATOM 2890 N N . ILE B 1 110 ? 14.234 -3.93 9.914 1 97.69 110 ILE B N 1
ATOM 2891 C CA . ILE B 1 110 ? 14.875 -3.408 8.711 1 97.69 110 ILE B CA 1
ATOM 2892 C C . ILE B 1 110 ? 14.625 -4.355 7.539 1 97.69 110 ILE B C 1
ATOM 2894 O O . ILE B 1 110 ? 14.227 -3.92 6.457 1 97.69 110 ILE B O 1
ATOM 2898 N N . LYS B 1 111 ? 14.844 -5.676 7.75 1 96.56 111 LYS B N 1
ATOM 2899 C CA . LYS B 1 111 ? 14.609 -6.668 6.703 1 96.56 111 LYS B CA 1
ATOM 2900 C C . LYS B 1 111 ? 13.148 -6.688 6.277 1 96.56 111 LYS B C 1
ATOM 2902 O O . LYS B 1 111 ? 12.836 -6.797 5.09 1 96.56 111 LYS B O 1
ATOM 2907 N N . LYS B 1 112 ? 12.281 -6.613 7.285 1 97.56 112 LYS B N 1
ATOM 2908 C CA . LYS B 1 112 ? 10.844 -6.555 7.02 1 97.56 112 LYS B CA 1
ATOM 2909 C C . LYS B 1 112 ? 10.5 -5.371 6.121 1 97.56 112 LYS B C 1
ATOM 2911 O O . LYS B 1 112 ? 9.75 -5.516 5.152 1 97.56 112 LYS B O 1
ATOM 2916 N N . ALA B 1 113 ? 11.016 -4.199 6.41 1 98.12 113 ALA B N 1
ATOM 2917 C CA . ALA B 1 113 ? 10.789 -3.004 5.605 1 98.12 113 ALA B CA 1
ATOM 2918 C C . ALA B 1 113 ? 11.281 -3.207 4.176 1 98.12 113 ALA B C 1
ATOM 2920 O O . ALA B 1 113 ? 10.594 -2.844 3.217 1 98.12 113 ALA B O 1
ATOM 2921 N N . TYR B 1 114 ? 12.398 -3.803 4.066 1 96.62 114 TYR B N 1
ATOM 2922 C CA . TYR B 1 114 ? 12.984 -4.012 2.748 1 96.62 114 TYR B CA 1
ATOM 2923 C C . TYR B 1 114 ? 12.141 -4.977 1.925 1 96.62 114 TYR B C 1
ATOM 2925 O O . TYR B 1 114 ? 12.023 -4.828 0.705 1 96.62 114 TYR B O 1
ATOM 2933 N N . GLU B 1 115 ? 11.586 -5.965 2.531 1 96.81 115 GLU B N 1
ATOM 2934 C CA . GLU B 1 115 ? 10.695 -6.887 1.828 1 96.81 115 GLU B CA 1
ATOM 2935 C C . GLU B 1 115 ? 9.5 -6.152 1.231 1 96.81 115 GLU B C 1
ATOM 2937 O O . GLU B 1 115 ? 9.109 -6.414 0.092 1 96.81 115 GLU B O 1
ATOM 2942 N N . LYS B 1 116 ? 8.961 -5.238 2.018 1 98 116 LYS B N 1
ATOM 2943 C CA . LYS B 1 116 ? 7.824 -4.453 1.538 1 98 116 LYS B CA 1
ATOM 2944 C C . LYS B 1 116 ? 8.25 -3.506 0.418 1 98 116 LYS B C 1
ATOM 2946 O O . LYS B 1 116 ? 7.492 -3.287 -0.533 1 98 116 LYS B O 1
ATOM 2951 N N . ILE B 1 117 ? 9.461 -2.982 0.522 1 97.69 117 ILE B N 1
ATOM 2952 C CA . ILE B 1 117 ? 10 -2.104 -0.509 1 97.69 117 ILE B CA 1
ATOM 2953 C C . ILE B 1 117 ? 10.195 -2.887 -1.804 1 97.69 117 ILE B C 1
ATOM 2955 O O . ILE B 1 117 ? 9.93 -2.377 -2.895 1 97.69 117 ILE B O 1
ATOM 2959 N N . ILE B 1 118 ? 10.633 -4.125 -1.684 1 97.12 118 ILE B N 1
ATOM 2960 C CA . ILE B 1 118 ? 10.812 -5 -2.836 1 97.12 118 ILE B CA 1
ATOM 2961 C C . ILE B 1 118 ? 9.477 -5.199 -3.549 1 97.12 118 ILE B C 1
ATOM 2963 O O . ILE B 1 118 ? 9.422 -5.191 -4.781 1 97.12 118 ILE B O 1
ATOM 2967 N N . ILE B 1 119 ? 8.445 -5.344 -2.811 1 98.12 119 ILE B N 1
ATOM 2968 C CA . ILE B 1 119 ? 7.113 -5.5 -3.377 1 98.12 119 ILE B CA 1
ATOM 2969 C C . ILE B 1 119 ? 6.727 -4.238 -4.145 1 98.12 119 ILE B C 1
ATOM 2971 O O . ILE B 1 119 ? 6.227 -4.316 -5.27 1 98.12 119 ILE B O 1
ATOM 2975 N N . GLU B 1 120 ? 7.008 -3.117 -3.559 1 97.38 120 GLU B N 1
ATOM 2976 C CA . GLU B 1 120 ? 6.738 -1.845 -4.223 1 97.38 120 GLU B CA 1
ATOM 2977 C C . GLU B 1 120 ? 7.5 -1.74 -5.543 1 97.38 120 GLU B C 1
ATOM 2979 O O . GLU B 1 120 ? 6.992 -1.179 -6.516 1 97.38 120 GLU B O 1
ATOM 2984 N N . ALA B 1 121 ? 8.664 -2.25 -5.605 1 97.19 121 ALA B N 1
ATOM 2985 C CA . ALA B 1 121 ? 9.539 -2.178 -6.77 1 97.19 121 ALA B CA 1
ATOM 2986 C C . ALA B 1 121 ? 8.961 -2.965 -7.941 1 97.19 121 ALA B C 1
ATOM 2988 O O . ALA B 1 121 ? 9.406 -2.812 -9.078 1 97.19 121 ALA B O 1
ATOM 2989 N N . SER B 1 122 ? 7.945 -3.773 -7.695 1 97.44 122 SER B N 1
ATOM 2990 C CA . SER B 1 122 ? 7.359 -4.594 -8.75 1 97.44 122 SER B CA 1
ATOM 2991 C C . SER B 1 122 ? 6.285 -3.828 -9.516 1 97.44 122 SER B C 1
ATOM 2993 O O . SER B 1 122 ? 5.738 -4.332 -10.5 1 97.44 122 SER B O 1
ATOM 2995 N N . GLU B 1 123 ? 6.02 -2.645 -9.062 1 96.5 123 GLU B N 1
ATOM 2996 C CA . GLU B 1 123 ? 4.93 -1.86 -9.633 1 96.5 123 GLU B CA 1
ATOM 2997 C C . GLU B 1 123 ? 5.074 -1.729 -11.148 1 96.5 123 GLU B C 1
ATOM 2999 O O . GLU B 1 123 ? 4.121 -1.969 -11.891 1 96.5 123 GLU B O 1
ATOM 3004 N N . PRO B 1 124 ? 6.258 -1.396 -11.719 1 96.81 124 PRO B N 1
ATOM 3005 C CA . PRO B 1 124 ? 6.375 -1.259 -13.172 1 96.81 124 PRO B CA 1
ATOM 3006 C C . PRO B 1 124 ? 6.039 -2.551 -13.922 1 96.81 124 PRO B C 1
ATOM 3008 O O . PRO B 1 124 ? 5.633 -2.51 -15.086 1 96.81 124 PRO B O 1
ATOM 3011 N N . ILE B 1 125 ? 6.172 -3.652 -13.195 1 96.25 125 ILE B N 1
ATOM 3012 C CA . ILE B 1 125 ? 5.914 -4.941 -13.82 1 96.25 125 ILE B CA 1
ATOM 3013 C C . ILE B 1 125 ? 4.41 -5.125 -14.023 1 96.25 125 ILE B C 1
ATOM 3015 O O . ILE B 1 125 ? 3.965 -5.453 -15.125 1 96.25 125 ILE B O 1
ATOM 3019 N N . PHE B 1 126 ? 3.582 -4.926 -13.023 1 94.69 126 PHE B N 1
ATOM 3020 C CA . PHE B 1 126 ? 2.158 -5.148 -13.242 1 94.69 126 PHE B CA 1
ATOM 3021 C C . PHE B 1 126 ? 1.545 -3.996 -14.031 1 94.69 126 PHE B C 1
ATOM 3023 O O . PHE B 1 126 ? 0.551 -4.18 -14.734 1 94.69 126 PHE B O 1
ATOM 3030 N N . VAL B 1 127 ? 2.193 -2.756 -13.961 1 95.12 127 VAL B N 1
ATOM 3031 C CA . VAL B 1 127 ? 1.759 -1.671 -14.836 1 95.12 127 VAL B CA 1
ATOM 3032 C C . VAL B 1 127 ? 1.926 -2.086 -16.297 1 95.12 127 VAL B C 1
ATOM 3034 O O . VAL B 1 127 ? 1.008 -1.923 -17.109 1 95.12 127 VAL B O 1
ATOM 3037 N N . MET B 1 128 ? 3.094 -2.594 -16.609 1 94.94 128 MET B N 1
ATOM 3038 C CA . MET B 1 128 ? 3.369 -3.051 -17.969 1 94.94 128 MET B CA 1
ATOM 3039 C C . MET B 1 128 ? 2.383 -4.137 -18.391 1 94.94 128 MET B C 1
ATOM 3041 O O . MET B 1 128 ? 1.847 -4.102 -19.5 1 94.94 128 MET B O 1
ATOM 3045 N N . TYR B 1 129 ? 2.107 -5.027 -17.516 1 93.81 129 TYR B N 1
ATOM 3046 C CA . TYR B 1 129 ? 1.17 -6.109 -17.797 1 93.81 129 TYR B CA 1
ATOM 3047 C C . TYR B 1 129 ? -0.205 -5.562 -18.156 1 93.81 129 TYR B C 1
ATOM 3049 O O . TYR B 1 129 ? -0.778 -5.938 -19.188 1 93.81 129 TYR B O 1
ATOM 3057 N N . PHE B 1 130 ? -0.684 -4.66 -17.422 1 91.88 130 PHE B N 1
ATOM 3058 C CA . PHE B 1 130 ? -2.02 -4.121 -17.641 1 91.88 130 PHE B CA 1
ATOM 3059 C C . PHE B 1 130 ? -2.053 -3.264 -18.906 1 91.88 130 PHE B C 1
ATOM 3061 O O . PHE B 1 130 ? -3.045 -3.264 -19.641 1 91.88 130 PHE B O 1
ATOM 3068 N N . LYS B 1 131 ? -1.002 -2.533 -19.125 1 92.38 131 LYS B N 1
ATOM 3069 C CA . LYS B 1 131 ? -0.959 -1.713 -20.344 1 92.38 131 LYS B CA 1
ATOM 3070 C C . LYS B 1 131 ? -0.974 -2.58 -21.594 1 92.38 131 LYS B C 1
ATOM 3072 O O . LYS B 1 131 ? -1.677 -2.273 -22.562 1 92.38 131 LYS B O 1
ATOM 3077 N N . VAL B 1 132 ? -0.225 -3.67 -21.594 1 90.88 132 VAL B N 1
ATOM 3078 C CA . VAL B 1 132 ? -0.187 -4.574 -22.75 1 90.88 132 VAL B CA 1
ATOM 3079 C C . VAL B 1 132 ? -1.576 -5.16 -22.984 1 90.88 132 VAL B C 1
ATOM 3081 O O . VAL B 1 132 ? -1.994 -5.324 -24.141 1 90.88 132 VAL B O 1
ATOM 3084 N N . MET B 1 133 ? -2.314 -5.336 -21.953 1 86.44 133 MET B N 1
ATOM 3085 C CA . MET B 1 133 ? -3.617 -5.992 -22.047 1 86.44 133 MET B CA 1
ATOM 3086 C C . MET B 1 133 ? -4.703 -5 -22.438 1 86.44 133 MET B C 1
ATOM 3088 O O . MET B 1 133 ? -5.582 -5.32 -23.234 1 86.44 133 MET B O 1
ATOM 3092 N N . ARG B 1 134 ? -4.586 -3.758 -21.938 1 86.5 134 ARG B N 1
ATOM 3093 C CA . ARG B 1 134 ? -5.75 -2.885 -22.031 1 86.5 134 ARG B CA 1
ATOM 3094 C C . ARG B 1 134 ? -5.461 -1.669 -22.906 1 86.5 134 ARG B C 1
ATOM 3096 O O . ARG B 1 134 ? -6.352 -1.16 -23.594 1 86.5 134 ARG B O 1
ATOM 3103 N N . THR B 1 135 ? -4.195 -1.207 -22.703 1 88.12 135 THR B N 1
ATOM 3104 C CA . THR B 1 135 ? -3.877 0.034 -23.406 1 88.12 135 THR B CA 1
ATOM 3105 C C . THR B 1 135 ? -2.488 -0.04 -24.031 1 88.12 135 THR B C 1
ATOM 3107 O O . THR B 1 135 ? -1.626 0.792 -23.75 1 88.12 135 THR B O 1
ATOM 3110 N N . PRO B 1 136 ? -2.396 -0.908 -25.016 1 87.62 136 PRO B N 1
ATOM 3111 C CA . PRO B 1 136 ? -1.072 -1.109 -25.609 1 87.62 136 PRO B CA 1
ATOM 3112 C C . PRO B 1 136 ? -0.53 0.15 -26.281 1 87.62 136 PRO B C 1
ATOM 3114 O O . PRO B 1 136 ? 0.687 0.335 -26.359 1 87.62 136 PRO B O 1
ATOM 3117 N N . ASP B 1 137 ? -1.361 1.072 -26.656 1 90.81 137 ASP B N 1
ATOM 3118 C CA . ASP B 1 137 ? -0.968 2.287 -27.359 1 90.81 137 ASP B CA 1
ATOM 3119 C C . ASP B 1 137 ? -0.32 3.291 -26.422 1 90.81 137 ASP B C 1
ATOM 3121 O O . ASP B 1 137 ? 0.317 4.25 -26.859 1 90.81 137 ASP B O 1
ATOM 3125 N N . THR B 1 138 ? -0.452 3.021 -25.141 1 91.5 138 THR B N 1
ATOM 3126 C CA . THR B 1 138 ? 0.099 3.947 -24.156 1 91.5 138 THR B CA 1
ATOM 3127 C C . THR B 1 138 ? 1.517 3.541 -23.766 1 91.5 138 THR B C 1
ATOM 3129 O O . THR B 1 138 ? 2.191 4.258 -23.031 1 91.5 138 THR B O 1
ATOM 3132 N N . ILE B 1 139 ? 1.935 2.465 -24.281 1 93.25 139 ILE B N 1
ATOM 3133 C CA . ILE B 1 139 ? 3.281 1.994 -23.984 1 93.25 139 ILE B CA 1
ATOM 3134 C C . ILE B 1 139 ? 4.305 2.824 -24.75 1 93.25 139 ILE B C 1
ATOM 3136 O O . ILE B 1 139 ? 4.309 2.822 -25.984 1 93.25 139 ILE B O 1
ATOM 3140 N N . ASN B 1 140 ? 5.074 3.553 -24.031 1 94.69 140 ASN B N 1
ATOM 3141 C CA . ASN B 1 140 ? 6.129 4.375 -24.625 1 94.69 140 ASN B CA 1
ATOM 3142 C C . ASN B 1 140 ? 7.5 3.998 -24.078 1 94.69 140 ASN B C 1
ATOM 3144 O O . ASN B 1 140 ? 7.645 2.982 -23.391 1 94.69 140 ASN B O 1
ATOM 3148 N N . ASP B 1 141 ? 8.477 4.758 -24.453 1 94.25 141 ASP B N 1
ATOM 3149 C CA . ASP B 1 141 ? 9.852 4.457 -24.047 1 94.25 141 ASP B CA 1
ATOM 3150 C C . ASP B 1 141 ? 10.016 4.52 -22.531 1 94.25 141 ASP B C 1
ATOM 3152 O O . ASP B 1 141 ? 10.75 3.725 -21.953 1 94.25 141 ASP B O 1
ATOM 3156 N N . GLU B 1 142 ? 9.297 5.324 -21.938 1 94.38 142 GLU B N 1
ATOM 3157 C CA . GLU B 1 142 ? 9.383 5.473 -20.484 1 94.38 142 GLU B CA 1
ATOM 3158 C C . GLU B 1 142 ? 8.836 4.246 -19.766 1 94.38 142 GLU B C 1
ATOM 3160 O O . GLU B 1 142 ? 9.414 3.779 -18.797 1 94.38 142 GLU B O 1
ATOM 3165 N N . THR B 1 143 ? 7.723 3.816 -20.281 1 95 143 THR B N 1
ATOM 3166 C CA . THR B 1 143 ? 7.117 2.619 -19.703 1 95 143 THR B CA 1
ATOM 3167 C C . THR B 1 143 ? 8.055 1.422 -19.844 1 95 143 THR B C 1
ATOM 3169 O O . THR B 1 143 ? 8.242 0.658 -18.891 1 95 143 THR B O 1
ATOM 3172 N N . LEU B 1 144 ? 8.617 1.289 -21.016 1 95.25 144 LEU B N 1
ATOM 3173 C CA . LEU B 1 144 ? 9.531 0.183 -21.297 1 95.25 144 LEU B CA 1
ATOM 3174 C C . LEU B 1 144 ? 10.773 0.27 -20.422 1 95.25 144 LEU B C 1
ATOM 3176 O O . LEU B 1 144 ? 11.227 -0.738 -19.875 1 95.25 144 LEU B O 1
ATOM 3180 N N . MET B 1 145 ? 11.266 1.438 -20.297 1 95.88 145 MET B N 1
ATOM 3181 C CA . MET B 1 145 ? 12.453 1.647 -19.469 1 95.88 145 MET B CA 1
ATOM 3182 C C . MET B 1 145 ? 12.172 1.304 -18.016 1 95.88 145 MET B C 1
ATOM 3184 O O . MET B 1 145 ? 12.992 0.665 -17.359 1 95.88 145 MET B O 1
ATOM 3188 N N . SER B 1 146 ? 11.039 1.714 -17.562 1 96.19 146 SER B N 1
ATOM 3189 C CA . SER B 1 146 ? 10.648 1.424 -16.172 1 96.19 146 SER B CA 1
ATOM 3190 C C . SER B 1 146 ? 10.516 -0.077 -15.945 1 96.19 146 SER B C 1
ATOM 3192 O O . SER B 1 146 ? 10.914 -0.588 -14.898 1 96.19 146 SER B O 1
ATOM 3194 N N . TYR B 1 147 ? 9.945 -0.744 -16.906 1 97.06 147 TYR B N 1
ATOM 3195 C CA . TYR B 1 147 ? 9.797 -2.193 -16.844 1 97.06 147 TYR B CA 1
ATOM 3196 C C . TYR B 1 147 ? 11.156 -2.875 -16.766 1 97.06 147 TYR B C 1
ATOM 3198 O O . TYR B 1 147 ? 11.398 -3.695 -15.875 1 97.06 147 TYR B O 1
ATOM 3206 N N . HIS B 1 148 ? 12.086 -2.492 -17.625 1 96.31 148 HIS B N 1
ATOM 3207 C CA . HIS B 1 148 ? 13.414 -3.094 -17.672 1 96.31 148 HIS B CA 1
ATOM 3208 C C . HIS B 1 148 ? 14.203 -2.777 -16.406 1 96.31 148 HIS B C 1
ATOM 3210 O O . HIS B 1 148 ? 14.953 -3.617 -15.906 1 96.31 148 HIS B O 1
ATOM 3216 N N . LYS B 1 149 ? 14.031 -1.581 -15.906 1 96.12 149 LYS B N 1
ATOM 3217 C CA . LYS B 1 149 ? 14.688 -1.203 -14.656 1 96.12 149 LYS B CA 1
ATOM 3218 C C . LYS B 1 149 ? 14.211 -2.08 -13.5 1 96.12 149 LYS B C 1
ATOM 3220 O O . LYS B 1 149 ? 15.016 -2.475 -12.648 1 96.12 149 LYS B O 1
ATOM 3225 N N . ALA B 1 150 ? 12.945 -2.35 -13.469 1 97.38 150 ALA B N 1
ATOM 3226 C CA . ALA B 1 150 ? 12.406 -3.227 -12.43 1 97.38 150 ALA B CA 1
ATOM 3227 C C . ALA B 1 150 ? 12.992 -4.633 -12.539 1 97.38 150 ALA B C 1
ATOM 3229 O O . ALA B 1 150 ? 13.406 -5.219 -11.539 1 97.38 150 ALA B O 1
ATOM 3230 N N . LEU B 1 151 ? 13.062 -5.188 -13.766 1 97.56 151 LEU B N 1
ATOM 3231 C CA . LEU B 1 151 ? 13.648 -6.508 -13.961 1 97.56 151 LEU B CA 1
ATOM 3232 C C . LEU B 1 151 ? 15.102 -6.527 -13.508 1 97.56 151 LEU B C 1
ATOM 3234 O O . LEU B 1 151 ? 15.539 -7.473 -12.844 1 97.56 151 LEU B O 1
ATOM 3238 N N . THR B 1 152 ? 15.773 -5.473 -13.844 1 97.19 152 THR B N 1
ATOM 3239 C CA . THR B 1 152 ? 17.172 -5.352 -13.453 1 97.19 152 THR B CA 1
ATOM 3240 C C . THR B 1 152 ? 17.312 -5.301 -11.93 1 97.19 152 THR B C 1
ATOM 3242 O O . THR B 1 152 ? 18.219 -5.895 -11.367 1 97.19 152 THR B O 1
ATOM 3245 N N . PHE B 1 153 ? 16.469 -4.613 -11.32 1 97 153 PHE B N 1
ATOM 3246 C CA . PHE B 1 153 ? 16.438 -4.527 -9.867 1 97 153 PHE B CA 1
ATOM 3247 C C . PHE B 1 153 ? 16.297 -5.91 -9.242 1 97 153 PHE B C 1
ATOM 3249 O O . PHE B 1 153 ? 17.078 -6.281 -8.359 1 97 153 PHE B O 1
ATOM 3256 N N . PHE B 1 154 ? 15.352 -6.711 -9.719 1 97.81 154 PHE B N 1
ATOM 3257 C CA . PHE B 1 154 ? 15.102 -8.031 -9.156 1 97.81 154 PHE B CA 1
ATOM 3258 C C . PHE B 1 154 ? 16.266 -8.969 -9.445 1 97.81 154 PHE B C 1
ATOM 3260 O O . PHE B 1 154 ? 16.641 -9.781 -8.594 1 97.81 154 PHE B O 1
ATOM 3267 N N . GLU B 1 155 ? 16.797 -8.883 -10.672 1 97.88 155 GLU B N 1
ATOM 3268 C CA . GLU B 1 155 ? 18.016 -9.625 -10.977 1 97.88 155 GLU B CA 1
ATOM 3269 C C . GLU B 1 155 ? 19.125 -9.297 -9.977 1 97.88 155 GLU B C 1
ATOM 3271 O O . GLU B 1 155 ? 19.812 -10.195 -9.492 1 97.88 155 GLU B O 1
ATOM 3276 N N . GLY B 1 156 ? 19.281 -8.039 -9.727 1 96.88 156 GLY B N 1
ATOM 3277 C CA . GLY B 1 156 ? 20.281 -7.578 -8.773 1 96.88 156 GLY B CA 1
ATOM 3278 C C . GLY B 1 156 ? 20.031 -8.062 -7.359 1 96.88 156 GLY B C 1
ATOM 3279 O O . GLY B 1 156 ? 20.953 -8.438 -6.645 1 96.88 156 GLY B O 1
ATOM 3280 N N . GLN B 1 157 ? 18.797 -8.031 -6.91 1 96.75 157 GLN B N 1
ATOM 3281 C CA . GLN B 1 157 ? 18.438 -8.531 -5.586 1 96.75 157 GLN B CA 1
ATOM 3282 C C . GLN B 1 157 ? 18.828 -10 -5.438 1 96.75 157 GLN B C 1
ATOM 3284 O O . GLN B 1 157 ? 19.406 -10.398 -4.426 1 96.75 157 GLN B O 1
ATOM 3289 N N . LEU B 1 158 ? 18.484 -10.773 -6.414 1 97.69 158 LEU B N 1
ATOM 3290 C CA . LEU B 1 158 ? 18.797 -12.195 -6.387 1 97.69 158 LEU B CA 1
ATOM 3291 C C . LEU B 1 158 ? 20.297 -12.422 -6.371 1 97.69 158 LEU B C 1
ATOM 3293 O O . LEU B 1 158 ? 20.797 -13.297 -5.648 1 97.69 158 LEU B O 1
ATOM 3297 N N . ARG B 1 159 ? 20.969 -11.648 -7.133 1 97.38 159 ARG B N 1
ATOM 3298 C CA . ARG B 1 159 ? 22.422 -11.75 -7.176 1 97.38 159 ARG B CA 1
ATOM 3299 C C . ARG B 1 159 ? 23.031 -11.422 -5.816 1 97.38 159 ARG B C 1
ATOM 3301 O O . ARG B 1 159 ? 23.859 -12.18 -5.309 1 97.38 159 ARG B O 1
ATOM 3308 N N . ASN B 1 160 ? 22.656 -10.352 -5.215 1 95.75 160 ASN B N 1
ATOM 3309 C CA . ASN B 1 160 ? 23.203 -9.883 -3.947 1 95.75 160 ASN B CA 1
ATOM 3310 C C . ASN B 1 160 ? 22.891 -10.852 -2.811 1 95.75 160 ASN B C 1
ATOM 3312 O O . ASN B 1 160 ? 23.703 -11.055 -1.916 1 95.75 160 ASN B O 1
ATOM 3316 N N . ARG B 1 161 ? 21.75 -11.414 -2.838 1 95 161 ARG B N 1
ATOM 3317 C CA . ARG B 1 161 ? 21.328 -12.344 -1.796 1 95 161 ARG B CA 1
ATOM 3318 C C . ARG B 1 161 ? 22.016 -13.695 -1.968 1 95 161 ARG B C 1
ATOM 3320 O O . ARG B 1 161 ? 22.328 -14.375 -0.984 1 95 161 ARG B O 1
ATOM 3327 N N . GLY B 1 162 ? 22.141 -14.156 -3.182 1 96.69 162 GLY B N 1
ATOM 3328 C CA . GLY B 1 162 ? 22.781 -15.43 -3.469 1 96.69 162 GLY B CA 1
ATOM 3329 C C . GLY B 1 162 ? 21.938 -16.625 -3.074 1 96.69 162 GLY B C 1
ATOM 3330 O O . GLY B 1 162 ? 22.469 -17.703 -2.785 1 96.69 162 GLY B O 1
ATOM 3331 N N . THR B 1 163 ? 20.703 -16.438 -2.867 1 96.75 163 THR B N 1
ATOM 3332 C CA . THR B 1 163 ? 19.781 -17.5 -2.48 1 96.75 163 THR B CA 1
ATOM 3333 C C . THR B 1 163 ? 18.797 -17.797 -3.611 1 96.75 163 THR B C 1
ATOM 3335 O O . THR B 1 163 ? 18.688 -17.016 -4.562 1 96.75 163 THR B O 1
ATOM 3338 N N . ARG B 1 164 ? 18.156 -18.875 -3.533 1 97.31 164 ARG B N 1
ATOM 3339 C CA . ARG B 1 164 ? 17.25 -19.359 -4.574 1 97.31 164 ARG B CA 1
ATOM 3340 C C . ARG B 1 164 ? 16.062 -18.438 -4.754 1 97.31 164 ARG B C 1
ATOM 3342 O O . ARG B 1 164 ? 15.57 -18.25 -5.871 1 97.31 164 ARG B O 1
ATOM 3349 N N . PHE B 1 165 ? 15.586 -17.906 -3.648 1 98.56 165 PHE B N 1
ATOM 3350 C CA . PHE B 1 165 ? 14.445 -17 -3.648 1 98.56 165 PHE B CA 1
ATOM 3351 C C . PHE B 1 165 ? 14.797 -15.688 -2.957 1 98.56 165 PHE B C 1
ATOM 3353 O O . PHE B 1 165 ? 15.852 -15.562 -2.34 1 98.56 165 PHE B O 1
ATOM 3360 N N . LEU B 1 166 ? 13.969 -14.648 -3.096 1 97.81 166 LEU B N 1
ATOM 3361 C CA . LEU B 1 166 ? 14.164 -13.383 -2.396 1 97.81 166 LEU B CA 1
ATOM 3362 C C . LEU B 1 166 ? 14.109 -13.586 -0.886 1 97.81 166 LEU B C 1
ATOM 3364 O O . LEU B 1 166 ? 14.82 -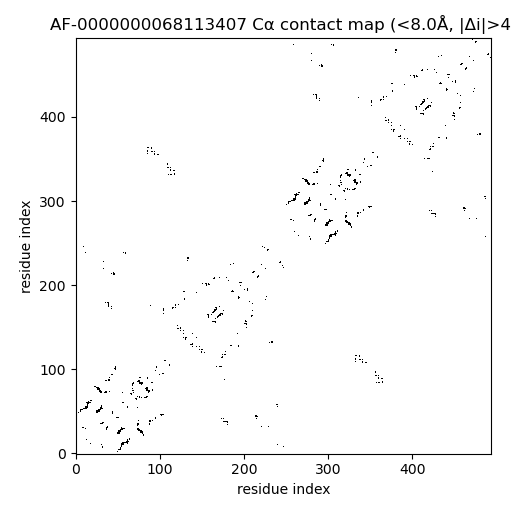12.906 -0.14 1 97.81 166 LEU B O 1
ATOM 3368 N N . GLY B 1 167 ? 13.297 -14.562 -0.468 1 96.25 167 GLY B N 1
ATOM 3369 C CA . GLY B 1 167 ? 13.164 -14.859 0.949 1 96.25 167 GLY B CA 1
ATOM 3370 C C . GLY B 1 167 ? 14.266 -15.766 1.476 1 96.25 167 GLY B C 1
ATOM 3371 O O . GLY B 1 167 ? 14.328 -16.031 2.676 1 96.25 167 GLY B O 1
ATOM 3372 N N . GLY B 1 168 ? 15.117 -16.281 0.672 1 96.31 168 GLY B N 1
ATOM 3373 C CA . GLY B 1 168 ? 16.172 -17.203 1.056 1 96.31 168 GLY B CA 1
ATOM 3374 C C . GLY B 1 168 ? 16.125 -18.516 0.282 1 96.31 168 GLY B C 1
ATOM 3375 O O . GLY B 1 168 ? 15.977 -18.516 -0.942 1 96.31 168 GLY B O 1
ATOM 3376 N N . GLU B 1 169 ? 16.312 -19.562 1.012 1 96.69 169 GLU B N 1
ATOM 3377 C CA . GLU B 1 169 ? 16.281 -20.875 0.38 1 96.69 169 GLU B CA 1
ATOM 3378 C C . GLU B 1 169 ? 14.844 -21.328 0.115 1 96.69 169 GLU B C 1
ATOM 3380 O O . GLU B 1 169 ? 14.602 -22.188 -0.73 1 96.69 169 GLU B O 1
ATOM 3385 N N . LYS B 1 170 ? 13.977 -20.766 0.835 1 97.25 170 LYS B N 1
ATOM 3386 C CA . LYS B 1 170 ? 12.539 -20.922 0.606 1 97.25 170 LYS B CA 1
ATOM 3387 C C . LYS B 1 170 ? 11.891 -19.578 0.309 1 97.25 170 LYS B C 1
ATOM 3389 O O . LYS B 1 170 ? 12.383 -18.531 0.746 1 97.25 170 LYS B O 1
ATOM 3394 N N . PRO B 1 171 ? 10.766 -19.609 -0.469 1 98.44 171 PRO B N 1
ATOM 3395 C CA . PRO B 1 171 ? 10.086 -18.344 -0.722 1 98.44 171 PRO B CA 1
ATOM 3396 C C . PRO B 1 171 ? 9.562 -17.688 0.555 1 98.44 171 PRO B C 1
ATOM 3398 O O . PRO B 1 171 ? 9.086 -18.391 1.458 1 98.44 171 PRO B O 1
ATOM 3401 N N . GLY B 1 172 ? 9.609 -16.422 0.565 1 97.94 172 GLY B N 1
ATOM 3402 C CA . GLY B 1 172 ? 9.047 -15.633 1.651 1 97.94 172 GLY B CA 1
ATOM 3403 C C . GLY B 1 172 ? 7.934 -14.711 1.199 1 97.94 172 GLY B C 1
ATOM 3404 O O . GLY B 1 172 ? 7.293 -14.953 0.176 1 97.94 172 GLY B O 1
ATOM 3405 N N . PHE B 1 173 ? 7.66 -13.719 1.972 1 98 173 PHE B N 1
ATOM 3406 C CA . PHE B 1 173 ? 6.578 -12.758 1.79 1 98 173 PHE B CA 1
ATOM 3407 C C . PHE B 1 173 ? 6.688 -12.07 0.435 1 98 173 PHE B C 1
ATOM 3409 O O . PHE B 1 173 ? 5.746 -12.102 -0.36 1 98 173 PHE B O 1
ATOM 3416 N N . ALA B 1 174 ? 7.809 -11.477 0.156 1 98.31 174 ALA B N 1
ATOM 3417 C CA . ALA B 1 174 ? 7.992 -10.734 -1.09 1 98.31 174 ALA B CA 1
ATOM 3418 C C . ALA B 1 174 ? 7.809 -11.641 -2.301 1 98.31 174 ALA B C 1
ATOM 3420 O O . ALA B 1 174 ? 7.211 -11.242 -3.301 1 98.31 174 ALA B O 1
ATOM 3421 N N . ASP B 1 175 ? 8.305 -12.867 -2.244 1 98.81 175 ASP B N 1
ATOM 3422 C CA . ASP B 1 175 ? 8.195 -13.82 -3.342 1 98.81 175 ASP B CA 1
ATOM 3423 C C . ASP B 1 175 ? 6.73 -14.055 -3.719 1 98.81 175 ASP B C 1
ATOM 3425 O O . ASP B 1 175 ? 6.359 -13.93 -4.887 1 98.81 175 ASP B O 1
ATOM 3429 N N . TYR B 1 176 ? 5.926 -14.328 -2.725 1 98.88 176 TYR B N 1
ATOM 3430 C CA . TYR B 1 176 ? 4.531 -14.68 -2.973 1 98.88 176 TYR B CA 1
ATOM 3431 C C . TYR B 1 176 ? 3.73 -13.461 -3.418 1 98.88 176 TYR B C 1
ATOM 3433 O O . TYR B 1 176 ? 2.783 -13.586 -4.199 1 98.88 176 TYR B O 1
ATOM 3441 N N . MET B 1 177 ? 4.102 -12.227 -2.979 1 98.69 177 MET B N 1
ATOM 3442 C CA . MET B 1 177 ? 3.355 -11.016 -3.307 1 98.69 177 MET B CA 1
ATOM 3443 C C . MET B 1 177 ? 3.668 -10.547 -4.727 1 98.69 177 MET B C 1
ATOM 3445 O O . MET B 1 177 ? 2.857 -9.867 -5.352 1 98.69 177 MET B O 1
ATOM 3449 N N . ILE B 1 178 ? 4.832 -10.953 -5.285 1 98.5 178 ILE B N 1
ATOM 3450 C CA . ILE B 1 178 ? 5.195 -10.453 -6.605 1 98.5 178 ILE B CA 1
ATOM 3451 C C . ILE B 1 178 ? 4.934 -11.531 -7.656 1 98.5 178 ILE B C 1
ATOM 3453 O O . ILE B 1 178 ? 4.84 -11.234 -8.852 1 98.5 178 ILE B O 1
ATOM 3457 N N . TRP B 1 179 ? 4.766 -12.758 -7.266 1 98.5 179 TRP B N 1
ATOM 3458 C CA . TRP B 1 179 ? 4.688 -13.914 -8.156 1 98.5 179 TRP B CA 1
ATOM 3459 C C . TRP B 1 179 ? 3.549 -13.75 -9.156 1 98.5 179 TRP B C 1
ATOM 3461 O O . TRP B 1 179 ? 3.707 -14.055 -10.344 1 98.5 179 TRP B O 1
ATOM 3471 N N . PRO B 1 180 ? 2.342 -13.273 -8.75 1 97.94 180 PRO B N 1
ATOM 3472 C CA . PRO B 1 180 ? 1.227 -13.219 -9.703 1 97.94 180 PRO B CA 1
ATOM 3473 C C . PRO B 1 180 ? 1.597 -12.516 -11.008 1 97.94 180 PRO B C 1
ATOM 3475 O O . PRO B 1 180 ? 1.128 -12.906 -12.078 1 97.94 180 PRO B O 1
ATOM 3478 N N . TRP B 1 181 ? 2.477 -11.547 -10.883 1 96.31 181 TRP B N 1
ATOM 3479 C CA . TRP B 1 181 ? 2.844 -10.766 -12.062 1 96.31 181 TRP B CA 1
ATOM 3480 C C . TRP B 1 181 ? 3.779 -11.547 -12.969 1 96.31 181 TRP B C 1
ATOM 3482 O O . TRP B 1 181 ? 3.627 -11.531 -14.195 1 96.31 181 TRP B O 1
ATOM 3492 N N . PHE B 1 182 ? 4.715 -12.242 -12.367 1 96.5 182 PHE B N 1
ATOM 3493 C CA . PHE B 1 182 ? 5.645 -13.031 -13.164 1 96.5 182 PHE B CA 1
ATOM 3494 C C . PHE B 1 182 ? 4.926 -14.195 -13.844 1 96.5 182 PHE B C 1
ATOM 3496 O O . PHE B 1 182 ? 5.227 -14.539 -14.984 1 96.5 182 PHE B O 1
ATOM 3503 N N . GLU B 1 183 ? 3.98 -14.781 -13.133 1 95.62 183 GLU B N 1
ATOM 3504 C CA . GLU B 1 183 ? 3.193 -15.836 -13.75 1 95.62 183 GLU B CA 1
ATOM 3505 C C . GLU B 1 183 ? 2.471 -15.336 -15 1 95.62 183 GLU B C 1
ATOM 3507 O O . GLU B 1 183 ? 2.482 -16 -16.031 1 95.62 183 GLU B O 1
ATOM 3512 N N . ARG B 1 184 ? 1.897 -14.195 -14.914 1 93.94 184 ARG B N 1
ATOM 3513 C CA . ARG B 1 184 ? 1.106 -13.625 -16 1 93.94 184 ARG B CA 1
ATOM 3514 C C . ARG B 1 184 ? 2.002 -13.188 -17.156 1 93.94 184 ARG B C 1
ATOM 3516 O O . ARG B 1 184 ? 1.68 -13.422 -18.328 1 93.94 184 ARG B O 1
ATOM 3523 N N . ILE B 1 185 ? 3.08 -12.586 -16.812 1 92.88 185 ILE B N 1
ATOM 3524 C CA . ILE B 1 185 ? 3.998 -12.117 -17.844 1 92.88 185 ILE B CA 1
ATOM 3525 C C . ILE B 1 185 ? 4.566 -13.305 -18.625 1 92.88 185 ILE B C 1
ATOM 3527 O O . ILE B 1 185 ? 4.691 -13.25 -19.844 1 92.88 185 ILE B O 1
ATOM 3531 N N . GLN B 1 186 ? 4.883 -14.344 -17.875 1 91.81 186 GLN B N 1
ATOM 3532 C CA . GLN B 1 186 ? 5.445 -15.531 -18.516 1 91.81 186 GLN B CA 1
ATOM 3533 C C . GLN B 1 186 ? 4.43 -16.203 -19.438 1 91.81 186 GLN B C 1
ATOM 3535 O O . GLN B 1 186 ? 4.801 -16.875 -20.391 1 91.81 186 GLN B O 1
ATOM 3540 N N . SER B 1 187 ? 3.215 -15.977 -19.156 1 90.12 187 SER B N 1
ATOM 3541 C CA . SER B 1 187 ? 2.158 -16.625 -19.938 1 90.12 187 SER B CA 1
ATOM 3542 C C . SER B 1 187 ? 1.856 -15.836 -21.219 1 90.12 187 SER B C 1
ATOM 3544 O O . SER B 1 187 ? 1.187 -16.344 -22.109 1 90.12 187 SER B O 1
ATOM 3546 N N . MET B 1 188 ? 2.336 -14.641 -21.219 1 88.38 188 MET B N 1
ATOM 3547 C CA . MET B 1 188 ? 2.047 -13.789 -22.375 1 88.38 188 MET B CA 1
ATOM 3548 C C . MET B 1 188 ? 3.1 -13.977 -23.453 1 88.38 188 MET B C 1
ATOM 3550 O O . MET B 1 188 ? 4.289 -14.109 -23.156 1 88.38 188 MET B O 1
ATOM 3554 N N . ASN B 1 189 ? 2.713 -14.281 -24.688 1 81.88 189 ASN B N 1
ATOM 3555 C CA . ASN B 1 189 ? 3.631 -14.336 -25.828 1 81.88 189 ASN B CA 1
ATOM 3556 C C . ASN B 1 189 ? 3.828 -12.961 -26.453 1 81.88 189 ASN B C 1
ATOM 3558 O O . ASN B 1 189 ? 3.393 -12.727 -27.578 1 81.88 189 ASN B O 1
ATOM 3562 N N . ASP B 1 190 ? 4.402 -12.047 -25.75 1 86.31 190 ASP B N 1
ATOM 3563 C CA . ASP B 1 190 ? 4.684 -10.688 -26.188 1 86.31 190 ASP B CA 1
ATOM 3564 C C . ASP B 1 190 ? 6.172 -10.367 -26.078 1 86.31 190 ASP B C 1
ATOM 3566 O O . ASP B 1 190 ? 6.77 -10.555 -25.016 1 86.31 190 ASP B O 1
ATOM 3570 N N . GLU B 1 191 ? 6.684 -9.945 -27.062 1 84.81 191 GLU B N 1
ATOM 3571 C CA . GLU B 1 191 ? 8.117 -9.68 -27.125 1 84.81 191 GLU B CA 1
ATOM 3572 C C . GLU B 1 191 ? 8.523 -8.594 -26.125 1 84.81 191 GLU B C 1
ATOM 3574 O O . GLU B 1 191 ? 9.641 -8.609 -25.594 1 84.81 191 GLU B O 1
ATOM 3579 N N . LYS B 1 192 ? 7.688 -7.613 -25.891 1 85.75 192 LYS B N 1
ATOM 3580 C CA . LYS B 1 192 ? 7.984 -6.504 -24.984 1 85.75 192 LYS B CA 1
ATOM 3581 C C . LYS B 1 192 ? 8.078 -6.98 -23.547 1 85.75 192 LYS B C 1
ATOM 3583 O O . LYS B 1 192 ? 8.727 -6.34 -22.719 1 85.75 192 LYS B O 1
ATOM 3588 N N . LEU B 1 193 ? 7.445 -8.172 -23.297 1 90.62 193 LEU B N 1
ATOM 3589 C CA . LEU B 1 193 ? 7.352 -8.648 -21.922 1 90.62 193 LEU B CA 1
ATOM 3590 C C . LEU B 1 193 ? 8.352 -9.773 -21.672 1 90.62 193 LEU B C 1
ATOM 3592 O O . LEU B 1 193 ? 8.625 -10.117 -20.516 1 90.62 193 LEU B O 1
ATOM 3596 N N . LYS B 1 194 ? 8.852 -10.25 -22.625 1 89.69 194 LYS B N 1
ATOM 3597 C CA . LYS B 1 194 ? 9.695 -11.438 -22.531 1 89.69 194 LYS B CA 1
ATOM 3598 C C . LYS B 1 194 ? 10.922 -11.164 -21.656 1 89.69 194 LYS B C 1
ATOM 3600 O O . LYS B 1 194 ? 11.602 -10.148 -21.828 1 89.69 194 LYS B O 1
ATOM 3605 N N . ILE B 1 195 ? 11.133 -12.031 -20.688 1 93.06 195 ILE B N 1
ATOM 3606 C CA . ILE B 1 195 ? 12.32 -12 -19.844 1 93.06 195 ILE B CA 1
ATOM 3607 C C . ILE B 1 195 ? 13.391 -12.922 -20.422 1 93.06 195 ILE B C 1
ATOM 3609 O O . ILE B 1 195 ? 13.266 -14.148 -20.359 1 93.06 195 ILE B O 1
ATOM 3613 N N . LYS B 1 196 ? 14.414 -12.328 -20.969 1 86.94 196 LYS B N 1
ATOM 3614 C CA . LYS B 1 196 ? 15.414 -13.07 -21.734 1 86.94 196 LYS B CA 1
ATOM 3615 C C . LYS B 1 196 ? 16.516 -13.602 -20.812 1 86.94 196 LYS B C 1
ATOM 3617 O O . LYS B 1 196 ? 17.094 -12.852 -20.031 1 86.94 196 LYS B O 1
ATOM 3622 N N . SER B 1 197 ? 16.891 -14.812 -21.047 1 86.5 197 SER B N 1
ATOM 3623 C CA . SER B 1 197 ? 17.859 -15.508 -20.203 1 86.5 197 SER B CA 1
ATOM 3624 C C . SER B 1 197 ? 19.266 -14.906 -20.375 1 86.5 197 SER B C 1
ATOM 3626 O O . SER B 1 197 ? 20.031 -14.844 -19.406 1 86.5 197 SER B O 1
ATOM 3628 N N . ALA B 1 198 ? 19.578 -14.414 -21.406 1 86.94 198 ALA B N 1
ATOM 3629 C CA . ALA B 1 198 ? 20.906 -13.875 -21.641 1 86.94 198 ALA B CA 1
ATOM 3630 C C . ALA B 1 198 ? 21.172 -12.664 -20.734 1 86.94 198 ALA B C 1
ATOM 3632 O O . ALA B 1 198 ? 22.297 -12.461 -20.281 1 86.94 198 ALA B O 1
ATOM 3633 N N . LYS B 1 199 ? 20.188 -12.031 -20.375 1 90.75 199 LYS B N 1
ATOM 3634 C CA . LYS B 1 199 ? 20.312 -10.812 -19.594 1 90.75 199 LYS B CA 1
ATOM 3635 C C . LYS B 1 199 ? 19.828 -11.023 -18.156 1 90.75 199 LYS B C 1
ATOM 3637 O O . LYS B 1 199 ? 20.359 -10.422 -17.219 1 90.75 199 LYS B O 1
ATOM 3642 N N . PHE B 1 200 ? 18.844 -11.852 -18 1 96.69 200 PHE B N 1
ATOM 3643 C CA . PHE B 1 200 ? 18.188 -12.047 -16.703 1 96.69 200 PHE B CA 1
ATOM 3644 C C . PHE B 1 200 ? 18.219 -13.516 -16.297 1 96.69 200 PHE B C 1
ATOM 3646 O O . PHE B 1 200 ? 17.172 -14.094 -15.969 1 96.69 200 PHE B O 1
ATOM 3653 N N . ASP B 1 201 ? 19.391 -14.094 -16.219 1 96.69 201 ASP B N 1
ATOM 3654 C CA . ASP B 1 201 ? 19.547 -15.523 -15.977 1 96.69 201 ASP B CA 1
ATOM 3655 C C . ASP B 1 201 ? 19.062 -15.898 -14.578 1 96.69 201 ASP B C 1
ATOM 3657 O O . ASP B 1 201 ? 18.391 -16.922 -14.406 1 96.69 201 ASP B O 1
ATOM 3661 N N . LEU B 1 202 ? 19.406 -15.117 -13.594 1 97.56 202 LEU B N 1
ATOM 3662 C CA . LEU B 1 202 ? 19 -15.406 -12.227 1 97.56 202 LEU B CA 1
ATOM 3663 C C . LEU B 1 202 ? 17.484 -15.281 -12.07 1 97.56 202 LEU B C 1
ATOM 3665 O O . LEU B 1 202 ? 16.859 -16.078 -11.367 1 97.56 202 LEU B O 1
ATOM 3669 N N . LEU B 1 203 ? 17 -14.281 -12.711 1 97.81 203 LEU B N 1
ATOM 3670 C CA . LEU B 1 203 ? 15.555 -14.062 -12.633 1 97.81 203 LEU B CA 1
ATOM 3671 C C . LEU B 1 203 ? 14.797 -15.211 -13.297 1 97.81 203 LEU B C 1
ATOM 3673 O O . LEU B 1 203 ? 13.773 -15.664 -12.781 1 97.81 203 LEU B O 1
ATOM 3677 N N . VAL B 1 204 ? 15.281 -15.68 -14.461 1 97.25 204 VAL B N 1
ATOM 3678 C CA . VAL B 1 204 ? 14.664 -16.812 -15.156 1 97.25 204 VAL B CA 1
ATOM 3679 C C . VAL B 1 204 ? 14.719 -18.047 -14.266 1 97.25 204 VAL B C 1
ATOM 3681 O O . VAL B 1 204 ? 13.719 -18.75 -14.109 1 97.25 204 VAL B O 1
ATOM 3684 N N . ALA B 1 205 ? 15.828 -18.281 -13.648 1 97.62 205 ALA B N 1
ATOM 3685 C CA . ALA B 1 205 ? 15.969 -19.406 -12.727 1 97.62 205 ALA B CA 1
ATOM 3686 C C . ALA B 1 205 ? 15.016 -19.266 -11.539 1 97.62 205 ALA B C 1
ATOM 3688 O O . ALA B 1 205 ? 14.391 -20.25 -11.117 1 97.62 205 ALA B O 1
ATOM 3689 N N . TYR B 1 206 ? 14.961 -18.078 -10.992 1 98.31 206 TYR B N 1
ATOM 3690 C CA . TYR B 1 206 ? 14.055 -17.75 -9.898 1 98.31 206 TYR B CA 1
ATOM 3691 C C . TYR B 1 206 ? 12.609 -18.094 -10.266 1 98.31 206 TYR B C 1
ATOM 3693 O O . TYR B 1 206 ? 11.898 -18.734 -9.492 1 98.31 206 TYR B O 1
ATOM 3701 N N . ILE B 1 207 ? 12.172 -17.672 -11.445 1 97.94 207 ILE B N 1
ATOM 3702 C CA . ILE B 1 207 ? 10.812 -17.906 -11.922 1 97.94 207 ILE B CA 1
ATOM 3703 C C . ILE B 1 207 ? 10.57 -19.406 -12.055 1 97.94 207 ILE B C 1
ATOM 3705 O O . ILE B 1 207 ? 9.523 -19.906 -11.633 1 97.94 207 ILE B O 1
ATOM 3709 N N . GLU B 1 208 ? 11.492 -20.125 -12.578 1 97.38 208 GLU B N 1
ATOM 3710 C CA . GLU B 1 208 ? 11.383 -21.578 -12.703 1 97.38 208 GLU B CA 1
ATOM 3711 C C . GLU B 1 208 ? 11.258 -22.234 -11.328 1 97.38 208 GLU B C 1
ATOM 3713 O O . GLU B 1 208 ? 10.477 -23.188 -11.156 1 97.38 208 GLU B O 1
ATOM 3718 N N . ASN B 1 209 ? 12.047 -21.797 -10.422 1 98.44 209 ASN B N 1
ATOM 3719 C CA . ASN B 1 209 ? 11.977 -22.312 -9.062 1 98.44 209 ASN B CA 1
ATOM 3720 C C . ASN B 1 209 ? 10.617 -22.031 -8.422 1 98.44 209 ASN B C 1
ATOM 3722 O O . ASN B 1 209 ? 10.07 -22.875 -7.719 1 98.44 209 ASN B O 1
ATOM 3726 N N . MET B 1 210 ? 10.117 -20.844 -8.641 1 98.62 210 MET B N 1
ATOM 3727 C CA . MET B 1 210 ? 8.82 -20.469 -8.078 1 98.62 210 MET B CA 1
ATOM 3728 C C . MET B 1 210 ? 7.711 -21.359 -8.625 1 98.62 210 MET B C 1
ATOM 3730 O O . MET B 1 210 ? 6.805 -21.75 -7.891 1 98.62 210 MET B O 1
ATOM 3734 N N . TYR B 1 211 ? 7.812 -21.75 -9.875 1 98 211 TYR B N 1
ATOM 3735 C CA . TYR B 1 211 ? 6.828 -22.641 -10.477 1 98 211 TYR B CA 1
ATOM 3736 C C . TYR B 1 211 ? 6.762 -23.969 -9.727 1 98 211 TYR B C 1
ATOM 3738 O O . TYR B 1 211 ? 5.707 -24.594 -9.672 1 98 211 TYR B O 1
ATOM 3746 N N . LYS B 1 212 ? 7.797 -24.328 -9.109 1 98 212 LYS B N 1
ATOM 3747 C CA . LYS B 1 212 ? 7.902 -25.641 -8.469 1 98 212 LYS B CA 1
ATOM 3748 C C . LYS B 1 212 ? 7.484 -25.578 -7.008 1 98 212 LYS B C 1
ATOM 3750 O O . LYS B 1 212 ? 7.27 -26.609 -6.367 1 98 212 LYS B O 1
ATOM 3755 N N . ASP B 1 213 ? 7.434 -24.406 -6.484 1 98.19 213 ASP B N 1
ATOM 3756 C CA . ASP B 1 213 ? 7.031 -24.25 -5.09 1 98.19 213 ASP B CA 1
ATOM 3757 C C . ASP B 1 213 ? 5.617 -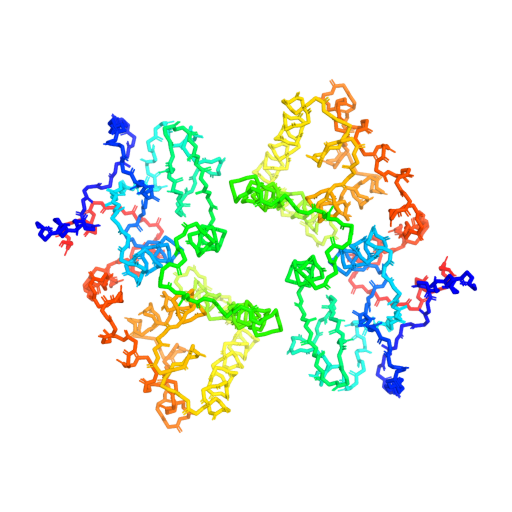24.766 -4.863 1 98.19 213 ASP B C 1
ATOM 3759 O O . ASP B 1 213 ? 4.695 -24.438 -5.613 1 98.19 213 ASP B O 1
ATOM 3763 N N . PRO B 1 214 ? 5.379 -25.516 -3.807 1 97.81 214 PRO B N 1
ATOM 3764 C CA . PRO B 1 214 ? 4.078 -26.156 -3.598 1 97.81 214 PRO B CA 1
ATOM 3765 C C . PRO B 1 214 ? 2.947 -25.141 -3.43 1 97.81 214 PRO B C 1
ATOM 3767 O O . PRO B 1 214 ? 1.825 -25.391 -3.885 1 97.81 214 PRO B O 1
ATOM 3770 N N . ALA B 1 215 ? 3.178 -24.016 -2.779 1 98.12 215 ALA B N 1
ATOM 3771 C CA . ALA B 1 215 ? 2.148 -23 -2.598 1 98.12 215 ALA B CA 1
ATOM 3772 C C . ALA B 1 215 ? 1.731 -22.391 -3.936 1 98.12 215 ALA B C 1
ATOM 3774 O O . ALA B 1 215 ? 0.586 -21.969 -4.102 1 98.12 215 ALA B O 1
ATOM 3775 N N . VAL B 1 216 ? 2.652 -22.359 -4.879 1 98.44 216 VAL B N 1
ATOM 3776 C CA . VAL B 1 216 ? 2.432 -21.766 -6.195 1 98.44 216 VAL B CA 1
ATOM 3777 C C . VAL B 1 216 ? 1.878 -22.812 -7.152 1 98.44 216 VAL B C 1
ATOM 3779 O O . VAL B 1 216 ? 0.859 -22.594 -7.809 1 98.44 216 VAL B O 1
ATOM 3782 N N . SER B 1 217 ? 2.473 -23.969 -7.199 1 97.88 217 SER B N 1
ATOM 3783 C CA . SER B 1 217 ? 2.18 -24.984 -8.195 1 97.88 217 SER B CA 1
ATOM 3784 C C . SER B 1 217 ? 0.743 -25.484 -8.078 1 97.88 217 SER B C 1
ATOM 3786 O O . SER B 1 217 ? 0.109 -25.812 -9.078 1 97.88 217 SER B O 1
ATOM 3788 N N . GLN B 1 218 ? 0.206 -25.5 -6.887 1 96.88 218 GLN B N 1
ATOM 3789 C CA . GLN B 1 218 ? -1.137 -26.031 -6.688 1 96.88 218 GLN B CA 1
ATOM 3790 C C . GLN B 1 218 ? -2.199 -25.031 -7.133 1 96.88 218 GLN B C 1
ATOM 3792 O O . GLN B 1 218 ? -3.379 -25.375 -7.238 1 96.88 218 GLN B O 1
ATOM 3797 N N . TYR B 1 219 ? -1.78 -23.766 -7.426 1 97.25 219 TYR B N 1
ATOM 3798 C CA . TYR B 1 219 ? -2.758 -22.734 -7.75 1 97.25 219 TYR B CA 1
ATOM 3799 C C . TYR B 1 219 ? -2.48 -22.125 -9.125 1 97.25 219 TYR B C 1
ATOM 3801 O O . TYR B 1 219 ? -3.008 -21.062 -9.461 1 97.25 219 TYR B O 1
ATOM 3809 N N . LEU B 1 220 ? -1.662 -22.703 -9.914 1 96.12 220 LEU B N 1
ATOM 3810 C CA . LEU B 1 220 ? -1.346 -22.219 -11.25 1 96.12 220 LEU B CA 1
ATOM 3811 C C . LEU B 1 220 ? -2.58 -22.25 -12.148 1 96.12 220 LEU B C 1
ATOM 3813 O O . LEU B 1 220 ? -3.438 -23.125 -12 1 96.12 220 LEU B O 1
ATOM 3817 N N . LEU B 1 221 ? -2.641 -21.297 -13 1 92.56 221 LEU B N 1
ATOM 3818 C CA . LEU B 1 221 ? -3.688 -21.281 -14.016 1 92.56 221 LEU B CA 1
ATOM 3819 C C . LEU B 1 221 ? -3.242 -22.031 -15.266 1 92.56 221 LEU B C 1
ATOM 3821 O O . LEU B 1 221 ? -2.1 -21.891 -15.703 1 92.56 221 LEU B O 1
ATOM 3825 N N . PRO B 1 222 ? -4.125 -22.828 -15.758 1 91 222 PRO B N 1
ATOM 3826 C CA . PRO B 1 222 ? -3.799 -23.453 -17.047 1 91 222 PRO B CA 1
ATOM 3827 C C . PRO B 1 222 ? -3.547 -22.422 -18.141 1 91 222 PRO B C 1
ATOM 3829 O O . PRO B 1 222 ? -4.168 -21.359 -18.156 1 91 222 PRO B O 1
ATOM 3832 N N . LYS B 1 223 ? -2.711 -22.797 -18.984 1 88.44 223 LYS B N 1
ATOM 3833 C CA . LYS B 1 223 ? -2.322 -21.891 -20.062 1 88.44 223 LYS B CA 1
ATOM 3834 C C . LYS B 1 223 ? -3.535 -21.453 -20.875 1 88.44 223 LYS B C 1
ATOM 3836 O O . LYS B 1 223 ? -3.643 -20.281 -21.25 1 88.44 223 LYS B O 1
ATOM 3841 N N . ASP B 1 224 ? -4.414 -22.359 -21.172 1 89.06 224 ASP B N 1
ATOM 3842 C CA . ASP B 1 224 ? -5.582 -22.047 -21.984 1 89.06 224 ASP B CA 1
ATOM 3843 C C . ASP B 1 224 ? -6.484 -21.031 -21.297 1 89.06 224 ASP B C 1
ATOM 3845 O O . ASP B 1 224 ? -7.105 -20.203 -21.953 1 89.06 224 ASP B O 1
ATOM 3849 N N . VAL B 1 225 ? -6.559 -21.141 -20.031 1 90 225 VAL B N 1
ATOM 3850 C CA . VAL B 1 225 ? -7.355 -20.203 -19.25 1 90 225 VAL B CA 1
ATOM 3851 C C . VAL B 1 225 ? -6.727 -18.812 -19.312 1 90 225 VAL B C 1
ATOM 3853 O O . VAL B 1 225 ? -7.426 -17.812 -19.562 1 90 225 VAL B O 1
ATOM 3856 N N . MET B 1 226 ? -5.457 -18.75 -19.188 1 89.44 226 MET B N 1
ATOM 3857 C CA . MET B 1 226 ? -4.738 -17.484 -19.25 1 89.44 226 MET B CA 1
ATOM 3858 C C . MET B 1 226 ? -4.863 -16.859 -20.641 1 89.44 226 MET B C 1
ATOM 3860 O O . MET B 1 226 ? -5.047 -15.641 -20.766 1 89.44 226 MET B O 1
ATOM 3864 N N . ASP B 1 227 ? -4.758 -17.656 -21.625 1 88 227 ASP B N 1
ATOM 3865 C CA . ASP B 1 227 ? -4.902 -17.188 -22.984 1 88 227 ASP B CA 1
ATOM 3866 C C . ASP B 1 227 ? -6.289 -16.578 -23.219 1 88 227 ASP B C 1
ATOM 3868 O O . ASP B 1 227 ? -6.426 -15.547 -23.859 1 88 227 ASP B O 1
ATOM 3872 N N . LYS B 1 228 ? -7.215 -17.312 -22.719 1 86.75 228 LYS B N 1
ATOM 3873 C CA . LYS B 1 228 ? -8.586 -16.828 -22.844 1 86.75 228 LYS B CA 1
ATOM 3874 C C . LYS B 1 228 ? -8.781 -15.516 -22.109 1 86.75 228 LYS B C 1
ATOM 3876 O O . LYS B 1 228 ? -9.438 -14.602 -22.609 1 86.75 228 LYS B O 1
ATOM 3881 N N . LEU B 1 229 ? -8.273 -15.445 -20.922 1 85.94 229 LEU B N 1
ATOM 3882 C CA . LEU B 1 229 ? -8.328 -14.219 -20.141 1 85.94 229 LEU B CA 1
ATOM 3883 C C . LEU B 1 229 ? -7.73 -13.055 -20.922 1 85.94 229 LEU B C 1
ATOM 3885 O O . LEU B 1 229 ? -8.352 -11.992 -21.031 1 85.94 229 LEU B O 1
ATOM 3889 N N . HIS B 1 230 ? -6.578 -13.266 -21.469 1 87.31 230 HIS B N 1
ATOM 3890 C CA . HIS B 1 230 ? -5.879 -12.219 -22.203 1 87.31 230 HIS B CA 1
ATOM 3891 C C . HIS B 1 230 ? -6.656 -11.797 -23.438 1 87.31 230 HIS B C 1
ATOM 3893 O O . HIS B 1 230 ? -6.754 -10.609 -23.75 1 87.31 230 HIS B O 1
ATOM 3899 N N . ALA B 1 231 ? -7.258 -12.75 -24.031 1 84.94 231 ALA B N 1
ATOM 3900 C CA . ALA B 1 231 ? -8.031 -12.477 -25.25 1 84.94 231 ALA B CA 1
ATOM 3901 C C . ALA B 1 231 ? -9.289 -11.672 -24.922 1 84.94 231 ALA B C 1
ATOM 3903 O O . ALA B 1 231 ? -9.625 -10.719 -25.625 1 84.94 231 ALA B O 1
ATOM 3904 N N . GLU B 1 232 ? -9.922 -12.047 -23.859 1 84.38 232 GLU B N 1
ATOM 3905 C CA . GLU B 1 232 ? -11.18 -11.391 -23.5 1 84.38 232 GLU B CA 1
ATOM 3906 C C . GLU B 1 232 ? -10.938 -10.008 -22.906 1 84.38 232 GLU B C 1
ATOM 3908 O O . GLU B 1 232 ? -11.727 -9.094 -23.109 1 84.38 232 GLU B O 1
ATOM 3913 N N . TYR B 1 233 ? -9.945 -9.867 -22.219 1 80 233 TYR B N 1
ATOM 3914 C CA . TYR B 1 233 ? -9.633 -8.578 -21.625 1 80 233 TYR B CA 1
ATOM 3915 C C . TYR B 1 233 ? -9.281 -7.555 -22.703 1 80 233 TYR B C 1
ATOM 3917 O O . TYR B 1 233 ? -9.602 -6.371 -22.562 1 80 233 TYR B O 1
ATOM 3925 N N . LYS B 1 234 ? -8.703 -8.039 -23.734 1 78.56 234 LYS B N 1
ATOM 3926 C CA . LYS B 1 234 ? -8.352 -7.168 -24.844 1 78.56 234 LYS B CA 1
ATOM 3927 C C . LYS B 1 234 ? -9.594 -6.637 -25.547 1 78.56 234 LYS B C 1
ATOM 3929 O O . LYS B 1 234 ? -9.602 -5.512 -26.047 1 78.56 234 LYS B O 1
ATOM 3934 N N . THR B 1 235 ? -10.656 -7.438 -25.469 1 77.38 235 THR B N 1
ATOM 3935 C CA . THR B 1 235 ? -11.883 -7.047 -26.156 1 77.38 235 THR B CA 1
ATOM 3936 C C . THR B 1 235 ? -12.805 -6.27 -25.219 1 77.38 235 THR B C 1
ATOM 3938 O O . THR B 1 235 ? -13.742 -5.605 -25.672 1 77.38 235 THR B O 1
ATOM 3941 N N . GLY B 1 236 ? -12.469 -6.309 -23.969 1 73.62 236 GLY B N 1
ATOM 3942 C CA . GLY B 1 236 ? -13.297 -5.629 -22.984 1 73.62 236 GLY B CA 1
ATOM 3943 C C . GLY B 1 236 ? -14.523 -6.426 -22.578 1 73.62 236 GLY B C 1
ATOM 3944 O O . GLY B 1 236 ? -15.359 -5.941 -21.812 1 73.62 236 GLY B O 1
ATOM 3945 N N . LYS B 1 237 ? -14.781 -7.531 -23.203 1 77.06 237 LYS B N 1
ATOM 3946 C CA . LYS B 1 237 ? -15.906 -8.391 -22.844 1 77.06 237 LYS B CA 1
ATOM 3947 C C . LYS B 1 237 ? -15.438 -9.617 -22.078 1 77.06 237 LYS B C 1
ATOM 3949 O O . LYS B 1 237 ? -14.758 -10.484 -22.625 1 77.06 237 LYS B O 1
ATOM 3954 N N . PHE B 1 238 ? -15.492 -9.57 -20.844 1 81.88 238 PHE B N 1
ATOM 3955 C CA . PHE B 1 238 ? -15.078 -10.688 -20 1 81.88 238 PHE B CA 1
ATOM 3956 C C . PHE B 1 238 ? -16.281 -11.375 -19.375 1 81.88 238 PHE B C 1
ATOM 3958 O O . PHE B 1 238 ? -17.188 -10.719 -18.859 1 81.88 238 PHE B O 1
ATOM 3965 N N . GLU B 1 239 ? -16.344 -12.695 -19.656 1 82.94 239 GLU B N 1
ATOM 3966 C CA . GLU B 1 239 ? -17.359 -13.523 -19 1 82.94 239 GLU B CA 1
ATOM 3967 C C . GLU B 1 239 ? -16.734 -14.625 -18.156 1 82.94 239 GLU B C 1
ATOM 3969 O O . GLU B 1 239 ? -15.961 -15.445 -18.672 1 82.94 239 GLU B O 1
ATOM 3974 N N . VAL B 1 240 ? -17.094 -14.68 -16.984 1 87.31 240 VAL B N 1
ATOM 3975 C CA . VAL B 1 240 ? -16.469 -15.594 -16.047 1 87.31 240 VAL B CA 1
ATOM 3976 C C . VAL B 1 240 ? -16.766 -17.031 -16.438 1 87.31 240 VAL B C 1
ATOM 3978 O O . VAL B 1 240 ? -15.945 -17.938 -16.234 1 87.31 240 VAL B O 1
ATOM 3981 N N . GLN B 1 241 ? -17.906 -17.25 -17.016 1 84.5 241 GLN B N 1
ATOM 3982 C CA . GLN B 1 241 ? -18.297 -18.609 -17.422 1 84.5 241 GLN B CA 1
ATOM 3983 C C . GLN B 1 241 ? -17.297 -19.172 -18.422 1 84.5 241 GLN B C 1
ATOM 3985 O O . GLN B 1 241 ? -17.062 -20.391 -18.438 1 84.5 241 GLN B O 1
ATOM 3990 N N . SER B 1 242 ? -16.797 -18.297 -19.25 1 82.56 242 SER B N 1
ATOM 3991 C CA . SER B 1 242 ? -15.852 -18.75 -20.266 1 82.56 242 SER B CA 1
ATOM 3992 C C . SER B 1 242 ? -14.602 -19.344 -19.625 1 82.56 242 SER B C 1
ATOM 3994 O O . SER B 1 242 ? -13.992 -20.25 -20.188 1 82.56 242 SER B O 1
ATOM 3996 N N . ILE B 1 243 ? -14.266 -18.906 -18.531 1 81.88 243 ILE B N 1
ATOM 3997 C CA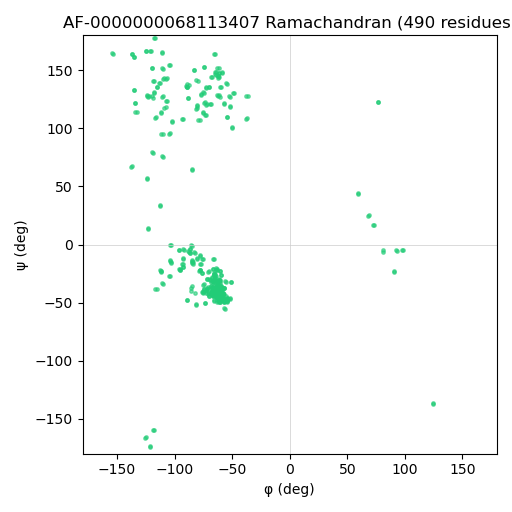 . ILE B 1 243 ? -13.078 -19.375 -17.828 1 81.88 243 ILE B CA 1
ATOM 3998 C C . ILE B 1 243 ? -13.422 -20.625 -17.016 1 81.88 243 ILE B C 1
ATOM 4000 O O . ILE B 1 243 ? -12.625 -21.562 -16.953 1 81.88 243 ILE B O 1
ATOM 4004 N N . GLU B 1 244 ? -14.562 -20.594 -16.438 1 87.06 244 GLU B N 1
ATOM 4005 C CA . GLU B 1 244 ? -14.992 -21.703 -15.602 1 87.06 244 GLU B CA 1
ATOM 4006 C C . GLU B 1 244 ? -15.07 -23 -16.406 1 87.06 244 GLU B C 1
ATOM 4008 O O . GLU B 1 244 ? -14.719 -24.078 -15.922 1 87.06 244 GLU B O 1
ATOM 4013 N N . ASP B 1 245 ? -15.367 -22.828 -17.594 1 84.94 245 ASP B N 1
ATOM 4014 C CA . ASP B 1 245 ? -15.477 -23.984 -18.484 1 84.94 245 ASP B CA 1
ATOM 4015 C C . ASP B 1 245 ? -14.109 -24.594 -18.766 1 84.94 245 ASP B C 1
ATOM 4017 O O . ASP B 1 245 ? -14.008 -25.781 -19.094 1 84.94 245 ASP B O 1
ATOM 4021 N N . LEU B 1 246 ? -13.102 -23.797 -18.609 1 86.12 246 LEU B N 1
ATOM 4022 C CA . LEU B 1 246 ? -11.75 -24.234 -18.922 1 86.12 246 LEU B CA 1
ATOM 4023 C C . LEU B 1 246 ? -11.047 -24.734 -17.672 1 86.12 246 LEU B C 1
ATOM 4025 O O . LEU B 1 246 ? -10.023 -25.422 -17.75 1 86.12 246 LEU B O 1
ATOM 4029 N N . LEU B 1 247 ? -11.57 -24.281 -16.516 1 84.38 247 LEU B N 1
ATOM 4030 C CA . LEU B 1 247 ? -10.969 -24.672 -15.25 1 84.38 247 LEU B CA 1
ATOM 4031 C C . LEU B 1 247 ? -11.383 -26.094 -14.859 1 84.38 247 LEU B C 1
ATOM 4033 O O . LEU B 1 247 ? -10.57 -26.859 -14.352 1 84.38 247 LEU B O 1
#

Nearest PDB structures (foldseek):
  3wd6-assembly1_A  TM=9.881E-01  e=2.112E-28  Bombyx mori
  3lfl-assembly1_A-2  TM=8.217E-01  e=6.902E-17  Homo sapiens
  3lfl-assembly2_C  TM=8.121E-01  e=2.037E-15  Homo sapiens
  6ep7-assembly1_A  TM=8.408E-01  e=1.062E-12  Arabidopsis thaliana
  5o84-assembly1_A-2  TM=8.273E-01  e=1.520E-12  Arabidopsis thaliana

Secondary structure (DSSP, 8-state):
-------TTPPEE-TTPPPPPP-SSEEEEE-TT-HHHHHHHHHHHHHT--EEEEEE-SSS--TTGGGT-TTS-S-EEEEETTEEEESHHHHHHHHHHH-TTS--S-SSHHHHHHHHHHHHTTHHHHHHHHHHHH-GGG--HHHHHHHHHHHHHHHHHHHHH-SSBTTBSS--HHHHHHHHHHHHHHH---TTT---TTT-HHHHHHHHHHHHSHHHHTTPPPHHHHHHHHHHHHHT---HHHHHTT-/-------TTPPPB-TTPPPPPP-SSEEEEE-TT-HHHHHHHHHHHHHT--EEEEEB-SSS--TTGGGT-TTS-S-EEEEETTEEEESHHHHHHHHHHH-TTS--S-SSHHHHHHHHHHHHTTHHHHHHHHHHHH-GGG--HHHHHHHHHHHHHHHHHHHHHTSSBTTBSS--HHHHHHHHHHHHHHH---TTT---TTT-HHHHHHHHHHHHSHHHHTTPPPHHHHHHHHHHHHHT---HHHHHTT-